Protein AF-A0A1Q3MJM0-F1 (afdb_monomer_lite)

Foldseek 3Di:
DDPPDCDLFNLLVQLADPPHPVVVSLVVLLVVLVVLQCVVVVLVVPPPVLSVVLSVVLSVVCVVCSNVDHDPDVLSSVLSSVLSSVVSVVVVVVVVVVVPDDDDDDDDDVVVVVLVSVCVSCVPVLLVLLLCPQLVDDPPCRVVLLVLCCVCLVVVDDLVVSLVVCVVVPDPPRDPDSVVNVVSNLDLSSLLVNLLVLLDDALQRLLCQLQVHPDRDPVVLVVLLVCLLPDQLQDADGPRHGSVLNNLSCVCRVSVDDLVRSCVVCVVSDHSVRSVVSVVSSLVRQCNLVSLVSSLVSCPPNPCQLVSQQDCSSLLSQLCCCCPPVVHDQVVSCSSRVSSNVSSVHHDDDCCVVPPPVNSVVVSSVVVVVVVVVD

Structure (mmCIF, N/CA/C/O backbone):
data_AF-A0A1Q3MJM0-F1
#
_entry.id   AF-A0A1Q3MJM0-F1
#
loop_
_atom_site.group_PDB
_atom_site.id
_atom_site.type_symbol
_atom_site.label_atom_id
_atom_site.label_alt_id
_atom_site.label_comp_id
_atom_site.label_asym_id
_atom_site.label_entity_id
_atom_site.label_seq_id
_atom_site.pdbx_PDB_ins_code
_atom_site.Cartn_x
_atom_site.Cartn_y
_atom_site.Cartn_z
_atom_site.occupancy
_atom_site.B_iso_or_equiv
_atom_site.auth_seq_id
_atom_site.auth_comp_id
_atom_site.auth_asym_id
_atom_site.auth_atom_id
_atom_site.pdbx_PDB_model_num
ATOM 1 N N . MET A 1 1 ? -6.584 -50.186 13.997 1.00 32.22 1 MET A N 1
ATOM 2 C CA . MET A 1 1 ? -7.409 -48.987 13.743 1.00 32.22 1 MET A CA 1
ATOM 3 C C . MET A 1 1 ? -6.519 -47.781 13.952 1.00 32.22 1 MET A C 1
ATOM 5 O O . MET A 1 1 ? -6.358 -47.338 15.079 1.00 32.22 1 MET A O 1
ATOM 9 N N . GLU A 1 2 ? -5.865 -47.321 12.894 1.00 29.53 2 GLU A N 1
ATOM 10 C CA . GLU A 1 2 ? -5.096 -46.079 12.941 1.00 29.53 2 GLU A CA 1
ATOM 11 C C . GLU A 1 2 ? -6.044 -44.935 12.587 1.00 29.53 2 GLU A C 1
ATOM 13 O O . GLU A 1 2 ? -6.621 -44.909 11.498 1.00 29.53 2 GLU A O 1
ATOM 18 N N . ALA A 1 3 ? -6.251 -44.018 13.532 1.00 37.88 3 ALA A N 1
ATOM 19 C CA . ALA A 1 3 ? -6.969 -42.771 13.312 1.00 37.88 3 ALA A CA 1
ATOM 20 C C . ALA A 1 3 ? -6.101 -41.855 12.434 1.00 37.88 3 ALA A C 1
ATOM 22 O O . ALA A 1 3 ? -5.420 -40.957 12.920 1.00 37.88 3 ALA A O 1
ATOM 23 N N . GLY A 1 4 ? -6.068 -42.145 11.133 1.00 40.69 4 GLY A N 1
ATOM 24 C CA . GLY A 1 4 ? -5.401 -41.308 10.146 1.00 40.69 4 GLY A CA 1
ATOM 25 C C . GLY A 1 4 ? -6.103 -39.958 10.066 1.00 40.69 4 GLY A C 1
ATOM 26 O O . GLY A 1 4 ? -7.302 -39.895 9.795 1.00 40.69 4 GLY A O 1
ATOM 27 N N . THR A 1 5 ? -5.356 -38.887 10.312 1.00 44.34 5 THR A N 1
ATOM 28 C CA . THR A 1 5 ? -5.791 -37.494 10.210 1.00 44.34 5 THR A CA 1
ATOM 29 C C . THR A 1 5 ? -6.548 -37.283 8.897 1.00 44.34 5 THR A C 1
ATOM 31 O O . THR A 1 5 ? -5.997 -37.454 7.809 1.00 44.34 5 THR A O 1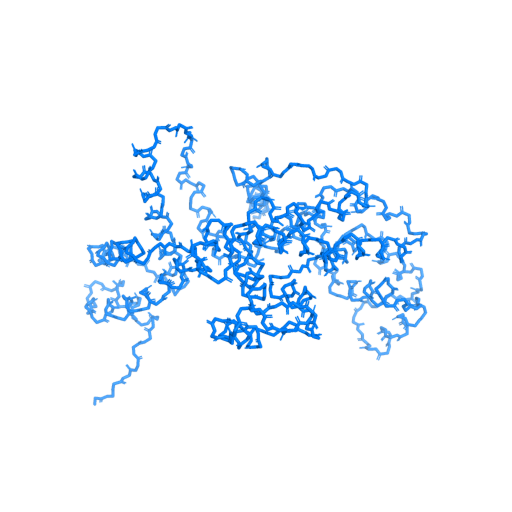
ATOM 34 N N . PHE A 1 6 ? -7.838 -36.965 8.986 1.00 54.00 6 PHE A N 1
ATOM 35 C CA . PHE A 1 6 ? -8.685 -36.751 7.817 1.00 54.00 6 PHE A CA 1
ATOM 36 C C . PHE A 1 6 ? -8.316 -35.395 7.192 1.00 54.00 6 PHE A C 1
ATOM 38 O O . PHE A 1 6 ? -8.627 -34.342 7.743 1.00 54.00 6 PHE A O 1
ATOM 45 N N . THR A 1 7 ? -7.574 -35.406 6.083 1.00 76.19 7 THR A N 1
ATOM 46 C CA . THR A 1 7 ? -7.153 -34.186 5.377 1.00 76.19 7 THR A CA 1
ATOM 47 C C . THR A 1 7 ? -8.294 -33.616 4.527 1.00 76.19 7 THR A C 1
ATOM 49 O O . THR A 1 7 ? -9.164 -34.361 4.071 1.00 76.19 7 THR A O 1
ATOM 52 N N . ILE A 1 8 ? -8.283 -32.300 4.271 1.00 79.06 8 ILE A N 1
ATOM 53 C CA . ILE A 1 8 ? -9.288 -31.612 3.430 1.00 79.06 8 ILE A CA 1
ATOM 54 C C . ILE A 1 8 ? -9.422 -32.302 2.065 1.00 79.06 8 ILE A C 1
ATOM 56 O O . ILE A 1 8 ? -10.524 -32.602 1.628 1.00 79.06 8 ILE A O 1
ATOM 60 N N . GLU A 1 9 ? -8.309 -32.662 1.429 1.00 80.69 9 GLU A N 1
ATOM 61 C CA . GLU A 1 9 ? -8.290 -33.347 0.127 1.00 80.69 9 GLU A CA 1
ATOM 62 C C . GLU A 1 9 ? -8.963 -34.726 0.143 1.00 80.69 9 GLU A C 1
ATOM 64 O O . GLU A 1 9 ? -9.496 -35.182 -0.871 1.00 80.69 9 GLU A O 1
ATOM 69 N N . ARG A 1 10 ? -8.924 -35.426 1.281 1.00 81.31 10 ARG A N 1
ATOM 70 C CA . ARG A 1 10 ? -9.622 -36.702 1.458 1.00 81.31 10 ARG A CA 1
ATOM 71 C C . ARG A 1 10 ? -11.114 -36.475 1.687 1.00 81.31 10 ARG A C 1
ATOM 73 O O . ARG A 1 10 ? -11.925 -37.228 1.150 1.00 81.31 10 ARG A O 1
ATOM 80 N N . ALA A 1 11 ? -11.475 -35.431 2.431 1.00 84.56 11 ALA A N 1
ATOM 81 C CA . ALA A 1 11 ? -12.865 -35.043 2.641 1.00 84.56 11 ALA A CA 1
ATOM 82 C C . ALA A 1 11 ? -13.541 -34.602 1.329 1.00 84.56 11 ALA A C 1
ATOM 84 O O . ALA A 1 11 ? -14.625 -35.087 1.022 1.00 84.56 11 ALA A O 1
ATOM 85 N N . LEU A 1 12 ? -12.873 -33.795 0.497 1.00 84.19 12 LEU A N 1
ATOM 86 C CA . LEU A 1 12 ? -13.392 -33.367 -0.812 1.00 84.19 12 LEU A CA 1
ATOM 87 C C . LEU A 1 12 ? -13.608 -34.544 -1.770 1.00 84.19 12 LEU A C 1
ATOM 89 O O . LEU A 1 12 ? -14.667 -34.653 -2.383 1.00 84.19 12 LEU A O 1
ATOM 93 N N . ARG A 1 13 ? -12.649 -35.480 -1.834 1.00 82.50 13 ARG A N 1
ATOM 94 C CA . ARG A 1 13 ? -12.798 -36.717 -2.622 1.00 82.50 13 ARG A CA 1
ATOM 95 C C . ARG A 1 13 ? -13.959 -37.587 -2.144 1.00 82.50 13 ARG A C 1
ATOM 97 O O . ARG A 1 13 ? -14.635 -38.192 -2.964 1.00 82.50 13 ARG A O 1
ATOM 104 N N . THR A 1 14 ? -14.193 -37.636 -0.834 1.00 84.00 14 THR A N 1
ATOM 105 C CA . THR A 1 14 ? -15.289 -38.416 -0.236 1.00 84.00 14 THR A CA 1
ATOM 106 C C . THR A 1 14 ? -16.652 -37.758 -0.472 1.00 84.00 14 THR A C 1
ATOM 108 O O . THR A 1 14 ? -17.640 -38.467 -0.626 1.00 84.00 14 THR A O 1
ATOM 111 N N . LEU A 1 15 ? -16.713 -36.422 -0.529 1.00 81.44 15 LEU A N 1
ATOM 112 C CA . LEU A 1 15 ? -17.932 -35.675 -0.859 1.00 81.44 15 LEU A CA 1
ATOM 113 C C . LEU A 1 15 ? -18.367 -35.916 -2.316 1.00 81.44 15 LEU A C 1
ATOM 115 O O . LEU A 1 15 ? -19.551 -36.070 -2.583 1.00 81.44 15 LEU A O 1
ATOM 119 N N . GLY A 1 16 ? -17.401 -36.012 -3.238 1.00 72.88 16 GLY A N 1
ATOM 120 C CA . GLY A 1 16 ? -17.653 -36.290 -4.656 1.00 72.88 16 GLY A CA 1
ATOM 121 C C . GLY A 1 16 ? -17.897 -37.765 -5.007 1.00 72.88 16 GLY A C 1
ATOM 122 O O . GLY A 1 16 ? -18.172 -38.064 -6.167 1.00 72.88 16 GLY A O 1
ATOM 123 N N . ASP A 1 17 ? -17.786 -38.689 -4.045 1.00 80.19 17 ASP A N 1
ATOM 124 C CA . ASP A 1 17 ? -18.074 -40.113 -4.246 1.00 80.19 17 ASP A CA 1
ATOM 125 C C . ASP A 1 17 ? -19.534 -40.417 -3.855 1.00 80.19 17 ASP A C 1
ATOM 127 O O . ASP A 1 17 ? -19.883 -40.286 -2.679 1.00 80.19 17 ASP A O 1
ATOM 131 N N . PRO A 1 18 ? -20.395 -40.891 -4.779 1.00 71.62 18 PRO A N 1
ATOM 132 C CA . PRO A 1 18 ? -21.780 -41.267 -4.479 1.00 71.62 18 PRO A CA 1
ATOM 133 C C . PRO A 1 18 ? -21.930 -42.354 -3.403 1.00 71.62 18 PRO A C 1
ATOM 135 O O . PRO A 1 18 ? -23.018 -42.546 -2.868 1.00 71.62 18 PRO A O 1
ATOM 138 N N . ARG A 1 19 ? -20.860 -43.104 -3.111 1.00 74.44 19 ARG A N 1
ATOM 139 C CA . ARG A 1 19 ? -20.817 -44.167 -2.093 1.00 74.44 19 ARG A CA 1
ATOM 140 C C . ARG A 1 19 ? -20.007 -43.770 -0.854 1.00 74.44 19 ARG A C 1
ATOM 142 O O . ARG A 1 19 ? -19.843 -44.591 0.050 1.00 74.44 19 ARG A O 1
ATOM 149 N N . GLY A 1 20 ? -19.481 -42.547 -0.818 1.00 73.38 20 GLY A N 1
ATOM 150 C CA . GLY A 1 20 ? -18.669 -42.032 0.277 1.00 73.38 20 GLY A CA 1
ATOM 151 C C . GLY A 1 20 ? -19.484 -41.760 1.543 1.00 73.38 20 GLY A C 1
ATOM 152 O O . GLY A 1 20 ? -20.675 -41.463 1.491 1.00 73.38 20 GLY A O 1
ATOM 153 N N . ASN A 1 21 ? -18.837 -41.819 2.713 1.00 80.31 21 ASN A N 1
ATOM 154 C CA . ASN A 1 21 ? -19.462 -41.364 3.956 1.00 80.31 21 ASN A CA 1
ATOM 155 C C . ASN A 1 21 ? -19.484 -39.826 3.992 1.00 80.31 21 ASN A C 1
ATOM 157 O O . ASN A 1 21 ? -18.571 -39.187 4.522 1.00 80.31 21 ASN A O 1
ATOM 161 N N . HIS A 1 22 ? -20.525 -39.228 3.407 1.00 81.62 22 HIS A N 1
ATOM 162 C CA . HIS A 1 22 ? -20.663 -37.770 3.285 1.00 81.62 22 HIS A CA 1
ATOM 163 C C . HIS A 1 22 ? -20.708 -37.053 4.633 1.00 81.62 22 HIS A C 1
ATOM 165 O O . HIS A 1 22 ? -20.355 -35.881 4.701 1.00 81.62 22 HIS A O 1
ATOM 171 N N . ARG A 1 23 ? -21.095 -37.745 5.709 1.00 83.31 23 ARG A N 1
ATOM 172 C CA . ARG A 1 23 ? -21.168 -37.162 7.051 1.00 83.31 23 ARG A CA 1
ATOM 173 C C . ARG A 1 23 ? -19.783 -36.850 7.615 1.00 83.31 23 ARG A C 1
ATOM 175 O O . ARG A 1 23 ? -19.533 -35.716 8.005 1.00 83.31 23 ARG A O 1
ATOM 182 N N . ASP A 1 24 ? -18.866 -37.813 7.567 1.00 82.81 24 ASP A N 1
ATOM 183 C CA . ASP A 1 24 ? -17.492 -37.619 8.053 1.00 82.81 24 ASP A CA 1
ATOM 184 C C . ASP A 1 24 ? -16.742 -36.584 7.199 1.00 82.81 24 ASP A C 1
ATOM 186 O O . ASP A 1 24 ? -15.982 -35.762 7.711 1.00 82.81 24 ASP A O 1
ATOM 190 N N . ALA A 1 25 ? -16.986 -36.594 5.883 1.00 84.56 25 ALA A N 1
ATOM 191 C CA . ALA A 1 25 ? -16.443 -35.598 4.966 1.00 84.56 25 ALA A CA 1
ATOM 192 C C . ALA A 1 25 ? -16.961 -34.189 5.290 1.00 84.56 25 ALA A C 1
ATOM 194 O O . ALA A 1 25 ? -16.182 -33.238 5.374 1.00 84.56 25 ALA A O 1
ATOM 195 N N . PHE A 1 26 ? -18.267 -34.058 5.521 1.00 87.19 26 PHE A N 1
ATOM 196 C CA . PHE A 1 26 ? -18.892 -32.791 5.867 1.00 87.19 26 PHE A CA 1
ATOM 197 C C . PHE A 1 26 ? -18.415 -32.244 7.214 1.00 87.19 26 PHE A C 1
ATOM 199 O O . PHE A 1 26 ? -18.181 -31.045 7.323 1.00 87.19 26 PHE A O 1
ATOM 206 N N . ASP A 1 27 ? -18.201 -33.081 8.229 1.00 86.94 27 ASP A N 1
ATOM 207 C CA . ASP A 1 27 ? -17.698 -32.629 9.534 1.00 86.94 27 ASP A CA 1
ATOM 208 C C . ASP A 1 27 ? -16.304 -31.986 9.429 1.00 86.94 27 ASP A C 1
ATOM 210 O O . ASP A 1 27 ? -15.993 -31.013 10.120 1.00 86.94 27 ASP A O 1
ATOM 214 N N . VAL A 1 28 ? -15.458 -32.499 8.535 1.00 86.94 28 VAL A N 1
ATOM 215 C CA . VAL A 1 28 ? -14.127 -31.933 8.272 1.00 86.94 28 VAL A CA 1
ATOM 216 C C . VAL A 1 28 ? -14.241 -30.628 7.485 1.00 86.94 28 VAL A C 1
ATOM 218 O O . VAL A 1 28 ? -13.619 -29.628 7.852 1.00 86.94 28 VAL A O 1
ATOM 221 N N . LEU A 1 29 ? -15.055 -30.622 6.428 1.00 85.94 29 LEU A N 1
ATOM 222 C CA . LEU A 1 29 ? -15.234 -29.460 5.559 1.00 85.94 29 LEU A CA 1
ATOM 223 C C . LEU A 1 29 ? -15.946 -28.308 6.272 1.00 85.94 29 LEU A C 1
ATOM 225 O O . LEU A 1 29 ? -15.518 -27.167 6.155 1.00 85.94 29 LEU A O 1
ATOM 229 N N . SER A 1 30 ? -16.973 -28.581 7.073 1.00 87.88 30 SER A N 1
ATOM 230 C CA . SER A 1 30 ? -17.686 -27.565 7.853 1.00 87.88 30 SER A CA 1
ATOM 231 C C . SER A 1 30 ? -16.771 -26.881 8.868 1.00 87.88 30 SER A C 1
ATOM 233 O O . SER A 1 30 ? -16.782 -25.657 8.950 1.00 87.88 30 SER A O 1
ATOM 235 N N . ARG A 1 31 ? -15.902 -27.622 9.573 1.00 86.62 31 ARG A N 1
ATOM 236 C CA . ARG A 1 31 ? -14.910 -27.028 10.490 1.00 86.62 31 ARG A CA 1
ATOM 237 C C . ARG A 1 31 ? -13.920 -26.121 9.764 1.00 86.62 31 ARG A C 1
ATOM 239 O O . ARG A 1 31 ? -13.652 -25.015 10.237 1.00 86.62 31 ARG A O 1
ATOM 246 N N . ASP A 1 32 ? -13.389 -26.566 8.625 1.00 84.19 32 ASP A N 1
ATOM 247 C CA . ASP A 1 32 ? -12.492 -25.748 7.800 1.00 84.19 32 ASP A CA 1
ATOM 248 C C . ASP A 1 32 ? -13.206 -24.491 7.270 1.00 84.19 32 ASP A C 1
ATOM 250 O O . ASP A 1 32 ? -12.694 -23.375 7.422 1.00 84.19 32 ASP A O 1
ATOM 254 N N . ALA A 1 33 ? -14.428 -24.653 6.749 1.00 81.69 33 ALA A N 1
ATOM 255 C CA . ALA A 1 33 ? -15.279 -23.555 6.311 1.00 81.69 33 ALA A CA 1
ATOM 256 C C . ALA A 1 33 ? -15.507 -22.549 7.434 1.00 81.69 33 ALA A C 1
ATOM 258 O O . ALA A 1 33 ? -15.287 -21.358 7.228 1.00 81.69 33 ALA A O 1
ATOM 259 N N . SER A 1 34 ? -15.880 -23.003 8.634 1.00 83.75 34 SER A N 1
ATOM 260 C CA . SER A 1 34 ? -16.170 -22.114 9.755 1.00 83.75 34 SER A CA 1
ATOM 261 C C . SER A 1 34 ? -14.973 -21.239 10.121 1.00 83.75 34 SER A C 1
ATOM 263 O O . SER A 1 34 ? -15.113 -20.026 10.271 1.00 83.75 34 SER A O 1
ATOM 265 N N . VAL A 1 35 ? -13.775 -21.823 10.226 1.00 78.12 35 VAL A N 1
ATOM 266 C CA . VAL A 1 35 ? -12.554 -21.077 10.571 1.00 78.12 35 VAL A CA 1
ATOM 267 C C . VAL A 1 35 ? -12.223 -20.038 9.497 1.00 78.12 35 VAL A C 1
ATOM 269 O O . VAL A 1 35 ? -11.910 -18.884 9.813 1.00 78.12 35 VAL A O 1
ATOM 272 N N . ARG A 1 36 ? -12.301 -20.423 8.220 1.00 77.62 36 ARG A N 1
ATOM 273 C CA . ARG A 1 36 ? -11.952 -19.548 7.092 1.00 77.62 36 ARG A CA 1
ATOM 274 C C . ARG A 1 36 ? -12.968 -18.441 6.884 1.00 77.62 36 ARG A C 1
ATOM 276 O O . ARG A 1 36 ? -12.572 -17.287 6.733 1.00 77.62 36 ARG A O 1
ATOM 283 N N . LEU A 1 37 ? -14.252 -18.776 6.918 1.00 79.12 37 LEU A N 1
ATOM 284 C CA . LEU A 1 37 ? -15.347 -17.829 6.755 1.00 79.12 37 LEU A CA 1
ATOM 285 C C . LEU A 1 37 ? -15.386 -16.829 7.906 1.00 79.12 37 LEU A C 1
ATOM 287 O O . LEU A 1 37 ? -15.443 -15.633 7.639 1.00 79.12 37 LEU A O 1
ATOM 291 N N . ARG A 1 38 ? -15.224 -17.265 9.165 1.00 79.44 38 ARG A N 1
ATOM 292 C CA . ARG A 1 38 ? -15.107 -16.330 10.299 1.00 79.44 38 ARG A CA 1
ATOM 293 C C . ARG A 1 38 ? -13.942 -15.374 10.112 1.00 79.44 38 ARG A C 1
ATOM 295 O O . ARG A 1 38 ? -14.119 -14.171 10.250 1.00 79.44 38 ARG A O 1
ATOM 302 N N . ARG A 1 39 ? -12.763 -15.869 9.721 1.00 65.06 39 ARG A N 1
ATOM 303 C CA . ARG A 1 39 ? -11.606 -15.005 9.434 1.00 65.06 39 ARG A CA 1
ATOM 304 C C . ARG A 1 39 ? -11.888 -14.038 8.278 1.00 65.06 39 ARG A C 1
ATOM 306 O O . ARG A 1 39 ? -11.499 -12.875 8.348 1.00 65.06 39 ARG A O 1
ATOM 313 N N . TYR A 1 40 ? -12.552 -14.502 7.224 1.00 67.00 40 TYR A N 1
ATOM 314 C CA . TYR A 1 40 ? -12.893 -13.718 6.036 1.00 67.00 40 TYR A CA 1
ATOM 315 C C . TYR A 1 40 ? -13.923 -12.614 6.316 1.00 67.00 40 TYR A C 1
ATOM 317 O O . TYR A 1 40 ? -13.750 -11.493 5.829 1.00 67.00 40 TYR A O 1
ATOM 325 N N . LEU A 1 41 ? -14.959 -12.921 7.100 1.00 72.50 41 LEU A N 1
ATOM 326 C CA . LEU A 1 41 ? -16.028 -12.004 7.503 1.00 72.50 41 LEU A CA 1
ATOM 327 C C . LEU A 1 41 ? -15.542 -11.033 8.587 1.00 72.50 41 LEU A C 1
ATOM 329 O O . LEU A 1 41 ? -15.787 -9.836 8.480 1.00 72.50 41 LEU A O 1
ATOM 333 N N . HIS A 1 42 ? -14.739 -11.504 9.546 1.00 67.75 42 HIS A N 1
ATOM 334 C CA . HIS A 1 42 ? -14.093 -10.655 10.551 1.00 67.75 42 HIS A CA 1
ATOM 335 C C . HIS A 1 42 ? -13.156 -9.625 9.910 1.00 67.75 42 HIS A C 1
ATOM 337 O O . HIS A 1 42 ? -13.194 -8.449 10.258 1.00 67.75 42 HIS A O 1
ATOM 343 N N . ARG A 1 43 ? -12.342 -10.027 8.921 1.00 50.62 43 ARG A N 1
ATOM 344 C CA . ARG A 1 43 ? -11.504 -9.085 8.149 1.00 50.62 43 ARG A CA 1
ATOM 345 C C . ARG A 1 43 ? -12.324 -8.037 7.389 1.00 50.62 43 ARG A C 1
ATOM 347 O O . ARG A 1 43 ? -11.809 -6.964 7.112 1.00 50.62 43 ARG A O 1
ATOM 354 N N . ARG A 1 44 ? -13.581 -8.346 7.059 1.00 54.53 44 ARG A N 1
ATOM 355 C CA . ARG A 1 44 ? -14.554 -7.427 6.440 1.00 54.53 44 ARG A CA 1
ATOM 356 C C . ARG A 1 44 ? -15.443 -6.719 7.457 1.00 54.53 44 ARG A C 1
ATOM 358 O O . ARG A 1 44 ? -16.358 -6.009 7.062 1.00 54.53 44 ARG A O 1
ATOM 365 N N . GLN A 1 45 ? -15.150 -6.902 8.744 1.00 50.00 45 GLN A N 1
ATOM 366 C CA . GLN A 1 45 ? -15.777 -6.203 9.861 1.00 50.00 45 GLN A CA 1
ATOM 367 C C . GLN A 1 45 ? -17.304 -6.362 9.894 1.00 50.00 45 GLN A C 1
ATOM 369 O O . GLN A 1 45 ? -18.034 -5.467 10.313 1.00 50.00 45 GLN A O 1
ATOM 374 N N . VAL A 1 46 ? -17.774 -7.524 9.444 1.00 57.66 46 VAL A N 1
ATOM 375 C CA . VAL A 1 46 ? -19.167 -7.959 9.562 1.00 57.66 46 VAL A CA 1
ATOM 376 C C . VAL A 1 46 ? -19.473 -8.149 11.049 1.00 57.66 46 VAL A C 1
ATOM 378 O O . VAL A 1 46 ? -18.624 -8.679 11.773 1.00 57.66 46 VAL A O 1
ATOM 381 N N . LEU A 1 47 ? -20.643 -7.699 11.520 1.00 70.62 47 LEU A N 1
ATOM 382 C CA . LEU A 1 47 ? -21.025 -7.886 12.924 1.00 70.62 47 LEU A CA 1
ATOM 383 C C . LEU A 1 47 ? -21.080 -9.381 13.243 1.00 70.62 47 LEU A C 1
ATOM 385 O O . LEU A 1 47 ? -21.383 -10.187 12.369 1.00 70.62 47 LEU A O 1
ATOM 389 N N . ALA A 1 48 ? -20.771 -9.746 14.488 1.00 72.75 48 ALA A N 1
ATOM 390 C CA . ALA A 1 48 ? -20.654 -11.147 14.887 1.00 72.75 48 ALA A CA 1
ATOM 391 C C . ALA A 1 48 ? -21.931 -11.951 14.584 1.00 72.75 48 ALA A C 1
ATOM 393 O O . ALA A 1 48 ? -21.827 -13.053 14.051 1.00 72.75 48 ALA A O 1
ATOM 394 N N . ASP A 1 49 ? -23.100 -11.360 14.836 1.00 73.19 49 ASP A N 1
ATOM 395 C CA . ASP A 1 49 ? -24.396 -12.001 14.600 1.00 73.19 49 ASP A CA 1
ATOM 396 C C . ASP A 1 49 ? -24.660 -12.197 13.099 1.00 73.19 49 ASP A C 1
ATOM 398 O O . ASP A 1 49 ? -24.911 -13.316 12.660 1.00 73.19 49 ASP A O 1
ATOM 402 N N . ASP A 1 50 ? -24.468 -11.156 12.275 1.00 75.12 50 ASP A N 1
ATOM 403 C CA . ASP A 1 50 ? -24.618 -11.279 10.815 1.00 75.12 50 ASP A CA 1
ATOM 404 C C . ASP A 1 50 ? -23.607 -12.270 10.217 1.00 75.12 50 ASP A C 1
ATOM 406 O O . ASP A 1 50 ? -23.881 -12.963 9.236 1.00 75.12 50 ASP A O 1
ATOM 410 N N . ALA A 1 51 ? -22.390 -12.296 10.766 1.00 73.94 51 ALA A N 1
ATOM 411 C CA . ALA A 1 51 ? -21.341 -13.186 10.309 1.00 73.94 51 ALA A CA 1
ATOM 412 C C . ALA A 1 51 ? -21.702 -14.642 10.608 1.00 73.94 51 ALA A C 1
ATOM 414 O O . ALA A 1 51 ? -21.453 -15.503 9.766 1.00 73.94 51 ALA A O 1
ATOM 415 N N . GLU A 1 52 ? -22.288 -14.911 11.775 1.00 83.56 52 GLU A N 1
ATOM 416 C CA . GLU A 1 52 ? -22.760 -16.240 12.149 1.00 83.56 52 GLU A CA 1
ATOM 417 C C . GLU A 1 52 ? -23.986 -16.652 11.318 1.00 83.56 52 GLU A C 1
ATOM 419 O O . GLU A 1 52 ? -24.022 -17.786 10.846 1.00 83.56 52 GLU A O 1
ATOM 424 N N . ASP A 1 53 ? -24.909 -15.736 11.015 1.00 83.19 53 ASP A N 1
ATOM 425 C CA . ASP A 1 53 ? -26.050 -15.998 10.124 1.00 83.19 53 ASP A CA 1
ATOM 426 C C . ASP A 1 53 ? -25.599 -16.383 8.708 1.00 83.19 53 ASP A C 1
ATOM 428 O O . ASP A 1 53 ? -26.039 -17.389 8.141 1.00 83.19 53 ASP A O 1
ATOM 432 N N . ILE A 1 54 ? -24.668 -15.611 8.133 1.00 81.19 54 ILE A N 1
ATOM 433 C CA . ILE A 1 54 ? -24.076 -15.909 6.821 1.00 81.19 54 ILE A CA 1
ATOM 434 C C . ILE A 1 54 ? -23.374 -17.271 6.862 1.00 81.19 54 ILE A C 1
ATOM 436 O O . ILE A 1 54 ? -23.526 -18.084 5.950 1.00 81.19 54 ILE A O 1
ATOM 440 N N . LEU A 1 55 ? -22.616 -17.542 7.922 1.00 88.75 55 LEU A N 1
ATOM 441 C CA . LEU A 1 55 ? -21.884 -18.792 8.099 1.00 88.75 55 LEU A CA 1
ATOM 442 C C . LEU A 1 55 ? -22.817 -20.002 8.188 1.00 88.75 55 LEU A C 1
ATOM 444 O O . LEU A 1 55 ? -22.594 -20.992 7.489 1.00 88.75 55 LEU A O 1
ATOM 448 N N . GLN A 1 56 ? -23.874 -19.915 8.996 1.00 86.50 56 GLN A N 1
ATOM 449 C CA . GLN A 1 56 ? -24.878 -20.967 9.137 1.00 86.50 56 GLN A CA 1
ATOM 450 C C . GLN A 1 56 ? -25.607 -21.222 7.822 1.00 86.50 56 GLN A C 1
ATOM 452 O O . GLN A 1 56 ? -25.774 -22.379 7.437 1.00 86.50 56 GLN A O 1
ATOM 457 N N . HIS A 1 57 ? -25.970 -20.167 7.089 1.00 85.94 57 HIS A N 1
ATOM 458 C CA . HIS A 1 57 ? -26.625 -20.303 5.792 1.00 85.94 57 HIS A CA 1
ATOM 459 C C . HIS A 1 57 ? -25.747 -21.048 4.774 1.00 85.94 57 HIS A C 1
ATOM 461 O O . HIS A 1 57 ? -26.217 -21.944 4.072 1.00 85.94 57 HIS A O 1
ATOM 467 N N . ILE A 1 58 ? -24.450 -20.730 4.729 1.00 85.44 58 ILE A N 1
ATOM 468 C CA . ILE A 1 58 ? -23.495 -21.386 3.825 1.00 85.44 58 ILE A CA 1
ATOM 469 C C . ILE A 1 58 ? -23.293 -22.853 4.213 1.00 85.44 58 ILE A C 1
ATOM 471 O O . ILE A 1 58 ? -23.295 -23.720 3.340 1.00 85.44 58 ILE A O 1
ATOM 475 N N . ILE A 1 59 ? -23.137 -23.145 5.507 1.00 88.38 59 ILE A N 1
ATOM 476 C CA . ILE A 1 59 ? -22.934 -24.512 6.010 1.00 88.38 59 ILE A CA 1
ATOM 477 C C . ILE A 1 59 ? -24.184 -25.377 5.794 1.00 88.38 59 ILE A C 1
ATOM 479 O O . ILE A 1 59 ? -24.059 -26.529 5.381 1.00 88.38 59 ILE A O 1
ATOM 483 N N . ALA A 1 60 ? -25.382 -24.830 6.002 1.00 85.88 60 ALA A N 1
ATOM 484 C CA . ALA A 1 60 ? -26.632 -25.529 5.711 1.00 85.88 60 ALA A CA 1
ATOM 485 C C . ALA A 1 60 ? -26.770 -25.825 4.209 1.00 85.88 60 ALA A C 1
ATOM 487 O O . ALA A 1 60 ? -26.994 -26.969 3.819 1.00 85.88 60 ALA A O 1
ATOM 488 N N . GLY A 1 61 ? -26.515 -24.829 3.352 1.00 82.44 61 GLY A N 1
ATOM 489 C CA . GLY A 1 61 ? -26.558 -25.013 1.900 1.00 82.44 61 GLY A CA 1
ATOM 490 C C . GLY A 1 61 ? -25.535 -26.031 1.383 1.00 82.44 61 GLY A C 1
ATOM 491 O O . GLY A 1 61 ? -25.819 -26.766 0.436 1.00 82.44 61 GLY A O 1
ATOM 492 N N . LEU A 1 62 ? -24.363 -26.111 2.020 1.00 83.56 62 LEU A N 1
ATOM 493 C CA . LEU A 1 62 ? -23.362 -27.146 1.754 1.00 83.56 62 LEU A CA 1
ATOM 494 C C . LEU A 1 62 ? -23.891 -28.549 2.056 1.00 83.56 62 LEU A C 1
ATOM 496 O O . LEU A 1 62 ? -23.662 -29.461 1.265 1.00 83.56 62 LEU A O 1
ATOM 500 N N . TRP A 1 63 ? -24.590 -28.727 3.179 1.00 85.38 63 TRP A N 1
ATOM 501 C CA . TRP A 1 63 ? -25.175 -30.016 3.541 1.00 85.38 63 TRP A CA 1
ATOM 502 C C . TRP A 1 63 ? -26.290 -30.417 2.579 1.00 85.38 63 TRP A C 1
ATOM 504 O O . TRP A 1 63 ? -26.321 -31.555 2.110 1.00 85.38 63 TRP A O 1
ATOM 514 N N . ASP A 1 64 ? -27.179 -29.484 2.248 1.00 82.19 64 ASP A N 1
ATOM 515 C CA . ASP A 1 64 ? -28.341 -29.752 1.399 1.00 82.19 64 ASP A CA 1
ATOM 516 C C . ASP A 1 64 ? -27.936 -30.124 -0.029 1.00 82.19 64 ASP A C 1
ATOM 518 O O . ASP A 1 64 ? -28.536 -31.004 -0.644 1.00 82.19 64 ASP A O 1
ATOM 522 N N . LYS A 1 65 ? -26.875 -29.495 -0.545 1.00 81.06 65 LYS A N 1
ATOM 523 C CA . LYS A 1 65 ? -26.360 -29.732 -1.900 1.00 81.06 65 LYS A CA 1
ATOM 524 C C . LYS A 1 65 ? -25.192 -30.715 -1.945 1.00 81.06 65 LYS A C 1
ATOM 526 O O . LYS A 1 65 ? -24.610 -30.890 -3.010 1.00 81.06 65 LYS A O 1
ATOM 531 N N . ARG A 1 66 ? -24.842 -31.368 -0.831 1.00 80.88 66 ARG A N 1
ATOM 532 C CA . ARG A 1 66 ? -23.617 -32.185 -0.697 1.00 80.88 66 ARG A CA 1
ATOM 533 C C . ARG A 1 66 ? -23.432 -33.229 -1.805 1.00 80.88 66 ARG A C 1
ATOM 535 O O . ARG A 1 66 ? -22.319 -33.425 -2.260 1.00 80.88 66 ARG A O 1
ATOM 542 N N . GLU A 1 67 ? -24.519 -33.839 -2.275 1.00 77.81 67 GLU A N 1
ATOM 543 C CA . GLU A 1 67 ? -24.502 -34.884 -3.315 1.00 77.81 67 GLU A CA 1
ATOM 544 C C . GLU A 1 67 ? -24.270 -34.324 -4.730 1.00 77.81 67 GLU A C 1
ATOM 546 O O . GLU A 1 67 ? -23.942 -35.066 -5.650 1.00 77.81 67 GLU A O 1
ATOM 551 N N . GLN A 1 68 ? -24.448 -33.013 -4.910 1.00 78.06 68 GLN A N 1
ATOM 552 C CA . GLN A 1 68 ? -24.296 -32.297 -6.180 1.00 78.06 68 GLN A CA 1
ATOM 553 C C . GLN A 1 68 ? -22.982 -31.505 -6.247 1.00 78.06 68 GLN A C 1
ATOM 555 O O . GLN A 1 68 ? -22.630 -30.978 -7.301 1.00 78.06 68 GLN A O 1
ATOM 560 N N . LEU A 1 69 ? -22.276 -31.373 -5.123 1.00 76.44 69 LEU A N 1
ATOM 561 C CA . LEU A 1 69 ? -21.066 -30.571 -5.013 1.00 76.44 69 LEU A CA 1
ATOM 562 C C . LEU A 1 69 ? -19.828 -31.436 -5.237 1.00 76.44 69 LEU A C 1
ATOM 564 O O . LEU A 1 69 ? -19.498 -32.307 -4.436 1.00 76.44 69 LEU A O 1
ATOM 568 N N . THR A 1 70 ? -19.091 -31.133 -6.300 1.00 76.19 70 THR A N 1
ATOM 569 C CA . THR A 1 70 ? -17.798 -31.755 -6.594 1.00 76.19 70 THR A CA 1
ATOM 570 C C . THR A 1 70 ? -16.715 -30.693 -6.660 1.00 76.19 70 THR A C 1
ATOM 572 O O . THR A 1 70 ? -16.807 -29.760 -7.457 1.00 76.19 70 THR A O 1
ATOM 575 N N . PHE A 1 71 ? -15.670 -30.860 -5.853 1.00 77.75 71 PHE A N 1
ATOM 576 C CA . PHE A 1 71 ? -14.515 -29.968 -5.832 1.00 77.75 71 PHE A CA 1
ATOM 577 C C . PHE A 1 71 ? -13.262 -30.758 -6.228 1.00 77.75 71 PHE A C 1
ATOM 579 O O . PHE A 1 71 ? -12.918 -31.713 -5.526 1.00 77.75 71 PHE A O 1
ATOM 586 N N . PRO A 1 72 ? -12.577 -30.388 -7.325 1.00 67.69 72 PRO A N 1
ATOM 587 C CA . PRO A 1 72 ? -11.352 -31.063 -7.760 1.00 67.69 72 PRO A CA 1
ATOM 588 C C . PRO A 1 72 ? -10.228 -31.016 -6.717 1.00 67.69 72 PRO A C 1
ATOM 590 O O . PRO A 1 72 ? -9.486 -31.984 -6.554 1.00 67.69 72 PRO A O 1
ATOM 593 N N . ASP A 1 73 ? -10.123 -29.904 -5.988 1.00 68.62 73 ASP A N 1
ATOM 594 C CA . ASP A 1 73 ? -9.090 -29.665 -4.984 1.00 68.62 73 ASP A CA 1
ATOM 595 C C . ASP A 1 73 ? -9.545 -28.654 -3.912 1.00 68.62 73 ASP A C 1
ATOM 597 O O . ASP A 1 73 ? -10.663 -28.125 -3.925 1.00 68.62 73 ASP A O 1
ATOM 601 N N . ALA A 1 74 ? -8.645 -28.379 -2.965 1.00 68.31 74 ALA A N 1
ATOM 602 C CA . ALA A 1 74 ? -8.881 -27.438 -1.878 1.00 68.31 74 ALA A CA 1
ATOM 603 C C . ALA A 1 74 ? -9.065 -25.982 -2.344 1.00 68.31 74 ALA A C 1
ATOM 605 O O . ALA A 1 74 ? -9.743 -25.219 -1.660 1.00 68.31 74 ALA A O 1
ATOM 606 N N . GLN A 1 75 ? -8.499 -25.577 -3.483 1.00 56.41 75 GLN A N 1
ATOM 607 C CA . GLN A 1 75 ? -8.635 -24.208 -3.987 1.00 56.41 75 GLN A CA 1
ATOM 608 C C . GLN A 1 75 ? -10.058 -23.948 -4.489 1.00 56.41 75 GLN A C 1
ATOM 610 O O . GLN A 1 75 ? -10.664 -22.944 -4.111 1.00 56.41 75 GLN A O 1
ATOM 615 N N . HIS A 1 76 ? -10.628 -24.890 -5.244 1.00 66.75 76 HIS A N 1
ATOM 616 C CA . HIS A 1 76 ? -12.018 -24.827 -5.708 1.00 66.75 76 HIS A CA 1
ATOM 617 C C . HIS A 1 76 ? -13.007 -24.802 -4.538 1.00 66.75 76 HIS A C 1
ATOM 619 O O . HIS A 1 76 ? -13.991 -24.059 -4.547 1.00 66.75 76 HIS A O 1
ATOM 625 N N . TRP A 1 77 ? -12.702 -25.565 -3.489 1.00 77.38 77 TRP A N 1
ATOM 626 C CA . TRP A 1 77 ? -13.428 -25.518 -2.227 1.00 77.38 77 TRP A CA 1
ATOM 627 C C . TRP A 1 77 ? -13.388 -24.122 -1.583 1.00 77.38 77 TRP A C 1
ATOM 629 O O . TRP A 1 77 ? -14.430 -23.566 -1.230 1.00 77.38 77 TRP A O 1
ATOM 639 N N . TYR A 1 78 ? -12.209 -23.503 -1.473 1.00 71.25 78 TYR A N 1
ATOM 640 C CA . TYR A 1 78 ? -12.093 -22.162 -0.894 1.00 71.25 78 TYR A CA 1
ATOM 641 C C . TYR A 1 78 ? -12.807 -21.094 -1.732 1.00 71.25 78 TYR A C 1
ATOM 643 O O . TYR A 1 78 ? -13.448 -20.207 -1.164 1.00 71.25 78 TYR A O 1
ATOM 651 N N . ALA A 1 79 ? -12.743 -21.179 -3.062 1.00 54.31 79 ALA A N 1
ATOM 652 C CA . ALA A 1 79 ? -13.450 -20.258 -3.950 1.00 54.31 79 ALA A CA 1
ATOM 653 C C . ALA A 1 79 ? -14.968 -20.336 -3.772 1.00 54.31 79 ALA A C 1
ATOM 655 O O . ALA A 1 79 ? -15.625 -19.298 -3.657 1.00 54.31 79 ALA A O 1
ATOM 656 N N . TYR A 1 80 ? -15.515 -21.550 -3.656 1.00 76.62 80 TYR A N 1
ATOM 657 C CA . TYR A 1 80 ? -16.926 -21.746 -3.339 1.00 76.62 80 TYR A CA 1
ATOM 658 C C . TYR A 1 80 ? -17.308 -21.060 -2.022 1.00 76.62 80 TYR A C 1
ATOM 660 O O . TYR A 1 80 ? -18.277 -20.301 -1.982 1.00 76.62 80 TYR A O 1
ATOM 668 N N . LEU A 1 81 ? -16.518 -21.256 -0.959 1.00 76.19 81 LEU A N 1
ATOM 669 C CA . LEU A 1 81 ? -16.782 -20.639 0.344 1.00 76.19 81 LEU A CA 1
ATOM 670 C C . LEU A 1 81 ? -16.786 -19.108 0.272 1.00 76.19 81 LEU A C 1
ATOM 672 O O . LEU A 1 81 ? -17.697 -18.467 0.795 1.00 76.19 81 LEU A O 1
ATOM 676 N N . TYR A 1 82 ? -15.795 -18.503 -0.386 1.00 65.38 82 TYR A N 1
ATOM 677 C CA . TYR A 1 82 ? -15.723 -17.045 -0.503 1.00 65.38 82 TYR A CA 1
ATOM 678 C C . TYR A 1 82 ? -16.819 -16.466 -1.401 1.00 65.38 82 TYR A C 1
ATOM 680 O O . TYR A 1 82 ? -17.329 -15.383 -1.103 1.00 65.38 82 TYR A O 1
ATOM 688 N N . SER A 1 83 ? -17.213 -17.186 -2.454 1.00 60.44 83 SER A N 1
ATOM 689 C CA . SER A 1 83 ? -18.359 -16.830 -3.294 1.00 60.44 83 SER A CA 1
ATOM 690 C C . SER A 1 83 ? -19.655 -16.843 -2.481 1.00 60.44 83 SER A C 1
ATOM 692 O O . SER A 1 83 ? -20.366 -15.839 -2.428 1.00 60.44 83 SER A O 1
ATOM 694 N N . ALA A 1 84 ? -19.904 -17.919 -1.731 1.00 71.06 84 ALA A N 1
ATOM 695 C CA . ALA A 1 84 ? -21.081 -18.046 -0.879 1.00 71.06 84 ALA A CA 1
ATOM 696 C C . ALA A 1 84 ? -21.121 -16.966 0.223 1.00 71.06 84 ALA A C 1
ATOM 698 O O . ALA A 1 84 ? -22.160 -16.349 0.453 1.00 71.06 84 ALA A O 1
ATOM 699 N N . ALA A 1 85 ? -19.972 -16.648 0.832 1.00 68.38 85 ALA A N 1
ATOM 700 C CA . ALA A 1 85 ? -19.830 -15.546 1.789 1.00 68.38 85 ALA A CA 1
ATOM 701 C C . ALA A 1 85 ? -20.140 -14.184 1.174 1.00 68.38 85 ALA A C 1
ATOM 703 O O . ALA A 1 85 ? -20.763 -13.335 1.806 1.00 68.38 85 ALA A O 1
ATOM 704 N N . ARG A 1 86 ? -19.705 -13.959 -0.066 1.00 58.22 86 ARG A N 1
ATOM 705 C CA . ARG A 1 86 ? -19.935 -12.705 -0.779 1.00 58.22 86 ARG A CA 1
ATOM 706 C C . ARG A 1 86 ? -21.399 -12.548 -1.187 1.00 58.22 86 ARG A C 1
ATOM 708 O O . ARG A 1 86 ? -21.922 -11.446 -1.051 1.00 58.22 86 ARG A O 1
ATOM 715 N N . SER A 1 87 ? -22.065 -13.621 -1.605 1.00 63.06 87 SER A N 1
ATOM 716 C CA . SER A 1 87 ? -23.512 -13.627 -1.851 1.00 63.06 87 SER A CA 1
ATOM 717 C C . SER A 1 87 ? -24.301 -13.372 -0.567 1.00 63.06 87 SER A C 1
ATOM 719 O O . SER A 1 87 ? -25.194 -12.531 -0.569 1.00 63.06 87 SER A O 1
ATOM 721 N N . GLY A 1 88 ? -23.908 -13.997 0.550 1.00 66.50 88 GLY A N 1
ATOM 722 C CA . GLY A 1 88 ? -24.499 -13.726 1.864 1.00 66.50 88 GLY A CA 1
ATOM 723 C C . GLY A 1 88 ? -24.326 -12.269 2.304 1.00 66.50 88 GLY A C 1
ATOM 724 O O . GLY A 1 88 ? -25.267 -11.652 2.795 1.00 66.50 88 GLY A O 1
ATOM 725 N N . LEU A 1 89 ? -23.159 -11.673 2.044 1.00 62.69 89 LEU A N 1
ATOM 726 C CA . LEU A 1 89 ? -22.940 -10.243 2.272 1.00 62.69 89 LEU A CA 1
ATOM 727 C C . LEU A 1 89 ? -23.811 -9.374 1.365 1.00 62.69 89 LEU A C 1
ATOM 729 O O . LEU A 1 89 ? -24.406 -8.413 1.838 1.00 62.69 89 LEU A O 1
ATOM 733 N N . ALA A 1 90 ? -23.913 -9.699 0.077 1.00 55.78 90 ALA A N 1
ATOM 734 C CA . ALA A 1 90 ? -24.768 -8.966 -0.852 1.00 55.78 90 ALA A CA 1
ATOM 735 C C . ALA A 1 90 ? -26.248 -9.043 -0.448 1.00 55.78 90 ALA A C 1
ATOM 737 O O . ALA A 1 90 ? -26.962 -8.053 -0.580 1.00 55.78 90 ALA A O 1
ATOM 738 N N . ASP A 1 91 ? -26.707 -10.183 0.068 1.00 63.91 91 ASP A N 1
ATOM 739 C CA . ASP A 1 91 ? -28.052 -10.339 0.627 1.00 63.91 91 ASP A CA 1
ATOM 740 C C . ASP A 1 91 ? -28.241 -9.512 1.895 1.00 63.91 91 ASP A C 1
ATOM 742 O O . ASP A 1 91 ? -29.247 -8.818 2.020 1.00 63.91 91 ASP A O 1
ATOM 746 N N . LEU A 1 92 ? -27.265 -9.526 2.806 1.00 63.75 92 LEU A N 1
ATOM 747 C CA . LEU A 1 92 ? -27.277 -8.694 4.009 1.00 63.75 92 LEU A CA 1
ATOM 748 C C . LEU A 1 92 ? -27.380 -7.206 3.646 1.00 63.75 92 LEU A C 1
ATOM 750 O O . LEU A 1 92 ? -28.228 -6.491 4.180 1.00 63.75 92 LEU A O 1
ATOM 754 N N . TYR A 1 93 ? -26.560 -6.744 2.700 1.00 57.41 93 TYR A N 1
ATOM 755 C CA . TYR A 1 93 ? -26.602 -5.365 2.222 1.00 57.41 93 TYR A CA 1
ATOM 756 C C . TYR A 1 93 ? -27.905 -5.051 1.491 1.00 57.41 93 TYR A C 1
ATOM 758 O O . TYR A 1 93 ? -28.443 -3.970 1.691 1.00 57.41 93 TYR A O 1
ATOM 766 N N . ARG A 1 94 ? -28.459 -5.979 0.700 1.00 55.38 94 ARG A N 1
ATOM 767 C CA . ARG A 1 94 ? -29.768 -5.805 0.048 1.00 55.38 94 ARG A CA 1
ATOM 768 C C . ARG A 1 94 ? -30.907 -5.701 1.053 1.00 55.38 94 ARG A C 1
ATOM 770 O O . ARG A 1 94 ? -31.761 -4.844 0.881 1.00 55.38 94 ARG A O 1
ATOM 777 N N . ARG A 1 95 ? -30.911 -6.522 2.105 1.00 64.06 95 ARG A N 1
ATOM 778 C CA . ARG A 1 95 ? -31.914 -6.455 3.181 1.00 64.06 95 ARG A CA 1
ATOM 779 C C . ARG A 1 95 ? -31.821 -5.128 3.929 1.00 64.06 95 ARG A C 1
ATOM 781 O O . ARG A 1 95 ? -32.826 -4.453 4.080 1.00 64.06 95 ARG A O 1
ATOM 788 N N . ARG A 1 96 ? -30.605 -4.692 4.269 1.00 59.84 96 ARG A N 1
ATOM 789 C CA . ARG A 1 96 ? -30.369 -3.385 4.908 1.00 59.84 96 ARG A CA 1
ATOM 790 C C . ARG A 1 96 ? -30.708 -2.200 4.004 1.00 59.84 96 ARG A C 1
ATOM 792 O O . ARG A 1 96 ? -31.204 -1.189 4.486 1.00 59.84 96 ARG A O 1
ATOM 799 N N . LYS A 1 97 ? -30.475 -2.335 2.697 1.00 42.78 97 LYS A N 1
ATOM 800 C CA . LYS A 1 97 ? -30.881 -1.367 1.671 1.00 42.78 97 LYS A CA 1
ATOM 801 C C . LYS A 1 97 ? -32.398 -1.352 1.477 1.00 42.78 97 LYS A C 1
ATOM 803 O O . LYS A 1 97 ? -32.963 -0.314 1.195 1.00 42.78 97 LYS A O 1
ATOM 808 N N . HIS A 1 98 ? -33.092 -2.468 1.672 1.00 45.53 98 HIS A N 1
ATOM 809 C CA . HIS A 1 98 ? -34.554 -2.470 1.626 1.00 45.53 98 HIS A CA 1
ATOM 810 C C . HIS A 1 98 ? -35.175 -1.701 2.813 1.00 45.53 98 HIS A C 1
ATOM 812 O O . HIS A 1 98 ? -36.270 -1.158 2.671 1.00 45.53 98 HIS A O 1
ATOM 818 N N . ASP A 1 99 ? -34.453 -1.589 3.934 1.00 46.09 99 ASP A N 1
ATOM 819 C CA . ASP A 1 99 ? -34.814 -0.747 5.08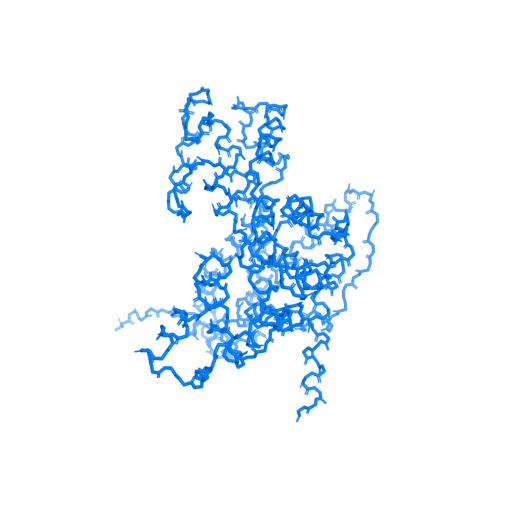6 1.00 46.09 99 ASP A CA 1
ATOM 820 C C . ASP A 1 99 ? -34.359 0.722 4.943 1.00 46.09 99 ASP A C 1
ATOM 822 O O . ASP A 1 99 ? -34.729 1.573 5.750 1.00 46.09 99 ASP A O 1
ATOM 826 N N . SER A 1 100 ? -33.572 1.047 3.913 1.00 36.72 100 SER A N 1
ATOM 827 C CA . SER A 1 100 ? -33.081 2.398 3.628 1.00 36.72 100 SER A CA 1
ATOM 828 C C . SER A 1 100 ? -33.326 2.743 2.160 1.00 36.72 100 SER A C 1
ATOM 830 O O . SER A 1 100 ? -32.568 2.358 1.279 1.00 36.72 100 SER A O 1
ATOM 832 N N . THR A 1 101 ? -34.412 3.471 1.889 1.00 35.56 101 THR A N 1
ATOM 833 C CA . THR A 1 101 ? -34.752 3.991 0.557 1.00 35.56 101 THR A CA 1
ATOM 834 C C . THR A 1 101 ? -33.613 4.834 -0.013 1.00 35.56 101 THR A C 1
ATOM 836 O O . THR A 1 101 ? -33.560 6.030 0.249 1.00 35.56 101 THR A O 1
ATOM 839 N N . ASP A 1 102 ? -32.723 4.218 -0.790 1.00 33.59 102 ASP A N 1
ATOM 840 C CA . ASP A 1 102 ? -32.106 4.857 -1.946 1.00 33.59 102 ASP A CA 1
ATOM 841 C C . ASP A 1 102 ? -31.523 3.846 -2.940 1.00 33.59 102 ASP A C 1
ATOM 843 O O . ASP A 1 102 ? -30.896 2.833 -2.606 1.00 33.59 102 ASP A O 1
ATOM 847 N N . ASP A 1 103 ? -31.806 4.139 -4.199 1.00 42.84 103 ASP A N 1
ATOM 848 C CA . ASP A 1 103 ? -31.672 3.290 -5.368 1.00 42.84 103 ASP A CA 1
ATOM 849 C C . ASP A 1 103 ? -30.228 3.283 -5.894 1.00 42.84 103 ASP A C 1
ATOM 851 O O . ASP A 1 103 ? -29.581 4.317 -6.005 1.00 42.84 103 ASP A O 1
ATOM 855 N N . LEU A 1 104 ? -29.713 2.104 -6.246 1.00 33.69 104 LEU A N 1
ATOM 856 C CA . LEU A 1 104 ? -28.447 1.945 -6.982 1.00 33.69 104 LEU A CA 1
ATOM 857 C C . LEU A 1 104 ? -28.542 0.612 -7.720 1.00 33.69 104 LEU A C 1
ATOM 859 O O . LEU A 1 104 ? -28.448 -0.451 -7.093 1.00 33.69 104 LEU A O 1
ATOM 863 N N . GLY A 1 105 ? -28.835 0.726 -9.013 1.00 31.84 105 GLY A N 1
ATOM 864 C CA . GLY A 1 105 ? -29.046 -0.356 -9.959 1.00 31.84 105 GLY A CA 1
ATOM 865 C C . GLY A 1 105 ? -27.767 -0.972 -10.529 1.00 31.84 105 GLY A C 1
ATOM 866 O O . GLY A 1 105 ? -26.647 -0.578 -10.204 1.00 31.84 105 GLY A O 1
ATOM 867 N N . ASP A 1 106 ? -28.039 -1.941 -11.401 1.00 35.12 106 ASP A N 1
ATOM 868 C CA . ASP A 1 106 ? -27.181 -2.776 -12.246 1.00 35.12 106 ASP A CA 1
ATOM 869 C C . ASP A 1 106 ? -26.441 -3.940 -11.558 1.00 35.12 106 ASP A C 1
ATOM 871 O O . ASP A 1 106 ? -25.321 -3.851 -11.053 1.00 35.12 106 ASP A O 1
ATOM 875 N N . LEU A 1 107 ? -27.142 -5.084 -11.568 1.00 39.94 107 LEU A N 1
ATOM 876 C CA . LEU A 1 107 ? -26.654 -6.418 -11.227 1.00 39.94 107 LEU A CA 1
ATOM 877 C C . LEU A 1 107 ? -25.681 -6.940 -12.300 1.00 39.94 107 LEU A C 1
ATOM 879 O O . LEU A 1 107 ? -25.962 -6.882 -13.491 1.00 39.94 107 LEU A O 1
ATOM 883 N N . ILE A 1 108 ? -24.562 -7.485 -11.824 1.00 40.97 108 ILE A N 1
ATOM 884 C CA . ILE A 1 108 ? -23.462 -8.112 -12.578 1.00 40.97 108 ILE A CA 1
ATOM 885 C C . ILE A 1 108 ? -23.958 -9.334 -13.378 1.00 40.97 108 ILE A C 1
ATOM 887 O O . ILE A 1 108 ? -24.753 -10.123 -12.861 1.00 40.97 108 ILE A O 1
ATOM 891 N N . ASP A 1 109 ? -23.447 -9.510 -14.602 1.00 38.72 109 ASP A N 1
ATOM 892 C CA . ASP A 1 109 ? -23.716 -10.655 -15.486 1.00 38.72 109 ASP A CA 1
ATOM 893 C C . ASP A 1 109 ? -23.179 -11.976 -14.870 1.00 38.72 109 ASP A C 1
ATOM 895 O O . ASP A 1 109 ? -22.026 -12.032 -14.427 1.00 38.72 109 ASP A O 1
ATOM 899 N N . PRO A 1 110 ? -23.972 -13.066 -14.822 1.00 37.03 110 PRO A N 1
ATOM 900 C CA . PRO A 1 110 ? -23.530 -14.390 -14.375 1.00 37.03 110 PRO A CA 1
ATOM 901 C C . PRO A 1 110 ? -22.251 -14.923 -15.045 1.00 37.03 110 PRO A C 1
ATOM 903 O O . PRO A 1 110 ? -21.530 -15.704 -14.422 1.00 37.03 110 PRO A O 1
ATOM 906 N N . GLN A 1 111 ? -21.948 -14.515 -16.279 1.00 35.56 111 GLN A N 1
ATOM 907 C CA . GLN A 1 111 ? -20.760 -14.953 -17.016 1.00 35.56 111 GLN A CA 1
ATOM 908 C C . GLN A 1 111 ? -19.498 -14.180 -16.587 1.00 35.56 111 GLN A C 1
ATOM 910 O O . GLN A 1 111 ? -18.452 -14.793 -16.369 1.00 35.56 111 GLN A O 1
ATOM 915 N N . GLU A 1 112 ? -19.633 -12.882 -16.285 1.00 36.56 112 GLU A N 1
ATOM 916 C CA . GLU A 1 112 ? -18.596 -12.089 -15.599 1.00 36.56 112 GLU A CA 1
ATOM 917 C C . GLU A 1 112 ? -18.313 -12.636 -14.188 1.00 36.56 112 GLU A C 1
ATOM 919 O O . GLU A 1 112 ? -17.205 -12.517 -13.675 1.00 36.56 112 GLU A O 1
ATOM 924 N N . LEU A 1 113 ? -19.303 -13.273 -13.557 1.00 39.84 113 LEU A N 1
ATOM 925 C CA . LEU A 1 113 ? -19.210 -13.901 -12.236 1.00 39.84 113 LEU A CA 1
ATOM 926 C C . LEU A 1 113 ? -18.363 -15.187 -12.226 1.00 39.84 113 LEU A C 1
ATOM 928 O O . LEU A 1 113 ? -17.701 -15.451 -11.223 1.00 39.84 113 LEU A O 1
ATOM 932 N N . VAL A 1 114 ? -18.345 -15.961 -13.318 1.00 38.00 114 VAL A N 1
ATOM 933 C CA . VAL A 1 114 ? -17.507 -17.171 -13.472 1.00 38.00 114 VAL A CA 1
ATOM 934 C C . VAL A 1 114 ? -16.054 -16.791 -13.777 1.00 38.00 114 VAL A C 1
ATOM 936 O O . VAL A 1 114 ? -15.143 -17.290 -13.122 1.00 38.00 114 VAL A O 1
ATOM 939 N N . GLU A 1 115 ? -15.828 -15.812 -14.653 1.00 37.88 115 GLU A N 1
ATOM 940 C CA . GLU A 1 115 ? -14.491 -15.254 -14.922 1.00 37.88 115 GLU A CA 1
ATOM 941 C C . GLU A 1 115 ? -13.914 -14.522 -13.695 1.00 37.88 115 GLU A C 1
ATOM 943 O O . GLU A 1 115 ? -12.718 -14.586 -13.407 1.00 37.88 115 GLU A O 1
ATOM 948 N N . PHE A 1 116 ? -14.770 -13.881 -12.891 1.00 40.75 116 PHE A N 1
ATOM 949 C CA . PHE A 1 116 ? -14.406 -13.301 -11.596 1.00 40.75 116 PHE A CA 1
ATOM 950 C C . PHE A 1 116 ? -13.995 -14.364 -10.565 1.00 40.75 116 PHE A C 1
ATOM 952 O O . PHE A 1 116 ? -13.157 -14.076 -9.709 1.00 40.75 116 PHE A O 1
ATOM 959 N N . VAL A 1 117 ? -14.551 -15.579 -10.635 1.00 41.16 117 VAL A N 1
ATOM 960 C CA . VAL A 1 117 ? -14.160 -16.727 -9.797 1.00 41.16 117 VAL A CA 1
ATOM 961 C C . VAL A 1 117 ? -12.810 -17.291 -10.248 1.00 41.16 117 VAL A C 1
ATOM 963 O O . VAL A 1 117 ? -11.954 -17.523 -9.398 1.00 41.16 117 VAL A O 1
ATOM 966 N N . GLU A 1 118 ? -12.571 -17.416 -11.553 1.00 39.38 118 GLU A N 1
ATOM 967 C CA . GLU A 1 118 ? -11.296 -17.891 -12.117 1.00 39.38 118 GLU A CA 1
ATOM 968 C C . GLU A 1 118 ? -10.132 -16.907 -11.898 1.00 39.38 118 GLU A C 1
ATOM 970 O O . GLU A 1 118 ? -9.020 -17.325 -11.585 1.00 39.38 118 GLU A O 1
ATOM 975 N N . LEU A 1 119 ? -10.375 -15.592 -11.940 1.00 39.91 119 LEU A N 1
ATOM 976 C CA . LEU A 1 119 ? -9.358 -14.588 -11.597 1.00 39.91 119 LEU A CA 1
ATOM 977 C C . LEU A 1 119 ? -9.179 -14.374 -10.087 1.00 39.91 119 LEU A C 1
ATOM 979 O O . LEU A 1 119 ? -8.088 -14.020 -9.640 1.00 39.91 119 LEU A O 1
ATOM 983 N N . ALA A 1 120 ? -10.223 -14.572 -9.277 1.00 42.53 120 ALA A N 1
ATOM 984 C CA . ALA A 1 120 ? -10.079 -14.585 -7.820 1.00 42.53 120 ALA A CA 1
ATOM 985 C C . ALA A 1 120 ? -9.276 -15.805 -7.328 1.00 42.53 120 ALA A C 1
ATOM 987 O O . ALA A 1 120 ? -8.693 -15.741 -6.242 1.00 42.53 120 ALA A O 1
ATOM 988 N N . LEU A 1 121 ? -9.233 -16.881 -8.122 1.00 42.78 121 LEU A N 1
ATOM 989 C CA . LEU A 1 121 ? -8.417 -18.073 -7.890 1.00 42.78 121 LEU A CA 1
ATOM 990 C C . LEU A 1 121 ? -6.915 -17.832 -8.139 1.00 42.78 121 LEU A C 1
ATOM 992 O O . LEU A 1 121 ? -6.105 -18.504 -7.505 1.00 42.78 121 LEU A O 1
ATOM 996 N N . ASP A 1 122 ? -6.534 -16.826 -8.939 1.00 54.44 122 ASP A N 1
ATOM 997 C CA . ASP A 1 122 ? -5.131 -16.458 -9.179 1.00 54.44 122 ASP A CA 1
ATOM 998 C C . ASP A 1 122 ? -4.867 -14.959 -8.939 1.00 54.44 122 ASP A C 1
ATOM 1000 O O . ASP A 1 122 ? -4.543 -14.162 -9.827 1.00 54.44 122 ASP A O 1
ATOM 1004 N N . SER A 1 123 ? -5.029 -14.554 -7.674 1.00 63.41 123 SER A N 1
ATOM 1005 C CA . SER A 1 123 ? -4.729 -13.189 -7.227 1.00 63.41 123 SER A CA 1
ATOM 1006 C C . SER A 1 123 ? -3.304 -12.758 -7.590 1.00 63.41 123 SER A C 1
ATOM 1008 O O . SER A 1 123 ? -3.082 -11.561 -7.767 1.00 63.41 123 SER A O 1
ATOM 1010 N N . GLU A 1 124 ? -2.347 -13.685 -7.669 1.00 68.81 124 GLU A N 1
ATOM 1011 C CA . GLU A 1 124 ? -0.967 -13.381 -8.052 1.00 68.81 124 GLU A CA 1
ATOM 1012 C C . GLU A 1 124 ? -0.882 -13.048 -9.539 1.00 68.81 124 GLU A C 1
ATOM 1014 O O . GLU A 1 124 ? -0.394 -11.966 -9.875 1.00 68.81 124 GLU A O 1
ATOM 1019 N N . ARG A 1 125 ? -1.481 -13.860 -10.416 1.00 73.81 125 ARG A N 1
ATOM 1020 C CA . ARG A 1 125 ? -1.525 -13.581 -11.857 1.00 73.81 125 ARG A CA 1
ATOM 1021 C C . ARG A 1 125 ? -2.214 -12.268 -12.198 1.00 73.81 125 ARG A C 1
ATOM 1023 O O . ARG A 1 125 ? -1.795 -11.561 -13.113 1.00 73.81 125 ARG A O 1
ATOM 1030 N N . LEU A 1 126 ? -3.242 -11.896 -11.441 1.00 75.56 126 LEU A N 1
ATOM 1031 C CA . LEU A 1 126 ? -3.884 -10.588 -11.562 1.00 75.56 126 LEU A CA 1
ATOM 1032 C C . LEU A 1 126 ? -2.925 -9.427 -11.285 1.00 75.56 126 LEU A C 1
ATOM 1034 O O . LEU A 1 126 ? -2.953 -8.409 -11.978 1.00 75.56 126 LEU A O 1
ATOM 1038 N N . HIS A 1 127 ? -2.088 -9.566 -10.258 1.00 82.31 127 HIS A N 1
ATOM 1039 C CA . HIS A 1 127 ? -1.087 -8.564 -9.918 1.00 82.31 127 HIS A CA 1
ATOM 1040 C C . HIS A 1 127 ? 0.064 -8.539 -10.928 1.00 82.31 127 HIS A C 1
ATOM 1042 O O . HIS A 1 127 ? 0.502 -7.448 -11.287 1.00 82.31 127 HIS A O 1
ATOM 1048 N N . GLU A 1 128 ? 0.486 -9.694 -11.444 1.00 83.50 128 GLU A N 1
ATOM 1049 C CA . GLU A 1 128 ? 1.458 -9.774 -12.540 1.00 83.50 128 GLU A CA 1
ATOM 1050 C C . GLU A 1 128 ? 0.941 -9.078 -13.797 1.00 83.50 128 GLU A C 1
ATOM 1052 O O . GLU A 1 128 ? 1.639 -8.263 -14.394 1.00 83.50 128 GLU A O 1
ATOM 1057 N N . LEU A 1 129 ? -0.313 -9.330 -14.179 1.00 84.12 129 LEU A N 1
ATOM 1058 C CA . LEU A 1 129 ? -0.905 -8.674 -15.336 1.00 84.12 129 LEU A CA 1
ATOM 1059 C C . LEU A 1 129 ? -1.051 -7.166 -15.113 1.00 84.12 129 LEU A C 1
ATOM 1061 O O . LEU A 1 129 ? -0.857 -6.381 -16.037 1.00 84.12 129 LEU A O 1
ATOM 1065 N N . ALA A 1 130 ? -1.357 -6.739 -13.889 1.00 89.12 130 ALA A N 1
ATOM 1066 C CA . ALA A 1 130 ? -1.358 -5.325 -13.536 1.00 89.12 130 ALA A CA 1
ATOM 1067 C C . ALA A 1 130 ? 0.038 -4.693 -13.702 1.00 89.12 130 ALA A C 1
ATOM 1069 O O . ALA A 1 130 ? 0.142 -3.555 -14.170 1.00 89.12 130 ALA A O 1
ATOM 1070 N N . ASP A 1 131 ? 1.107 -5.419 -13.363 1.00 89.75 131 ASP A N 1
ATOM 1071 C CA . ASP A 1 131 ? 2.487 -4.988 -13.610 1.00 89.75 131 ASP A CA 1
ATOM 1072 C C . ASP A 1 131 ? 2.783 -4.912 -15.121 1.00 89.75 131 ASP A C 1
ATOM 1074 O O . ASP A 1 131 ? 3.315 -3.910 -15.608 1.00 89.75 131 ASP A O 1
ATOM 1078 N N . GLU A 1 132 ? 2.375 -5.916 -15.897 1.00 88.44 132 GLU A N 1
ATOM 1079 C CA . GLU A 1 132 ? 2.546 -5.938 -17.356 1.00 88.44 132 GLU A CA 1
ATOM 1080 C C . GLU A 1 132 ? 1.786 -4.797 -18.054 1.00 88.44 132 GLU A C 1
ATOM 1082 O O . GLU A 1 132 ? 2.346 -4.096 -18.898 1.00 88.44 132 GLU A O 1
ATOM 1087 N N . VAL A 1 133 ? 0.514 -4.586 -17.706 1.00 89.12 133 VAL A N 1
ATOM 1088 C CA . VAL A 1 133 ? -0.384 -3.647 -18.397 1.00 89.12 133 VAL A CA 1
ATOM 1089 C C . VAL A 1 133 ? -0.113 -2.203 -17.996 1.00 89.12 133 VAL A C 1
ATOM 1091 O O . VAL A 1 133 ? -0.045 -1.332 -18.864 1.00 89.12 133 VAL A O 1
ATOM 1094 N N . TRP A 1 134 ? 0.040 -1.926 -16.700 1.00 92.25 134 TRP A N 1
ATOM 1095 C CA . TRP A 1 134 ? 0.107 -0.545 -16.218 1.00 92.25 134 TRP A CA 1
ATOM 1096 C C . TRP A 1 134 ? 1.521 -0.063 -15.926 1.00 92.25 134 TRP A C 1
ATOM 1098 O O . TRP A 1 134 ? 1.821 1.107 -16.178 1.00 92.25 134 TRP A O 1
ATOM 1108 N N . LEU A 1 135 ? 2.414 -0.932 -15.444 1.00 91.25 135 LEU A N 1
ATOM 1109 C CA . LEU A 1 135 ? 3.827 -0.561 -15.340 1.00 91.25 135 LEU A CA 1
ATOM 1110 C C . LEU A 1 135 ? 4.524 -0.732 -16.693 1.00 91.25 135 LEU A C 1
ATOM 1112 O O . LEU A 1 135 ? 5.435 0.034 -16.994 1.00 91.25 135 LEU A O 1
ATOM 1116 N N . GLY A 1 136 ? 4.044 -1.639 -17.551 1.00 86.62 136 GLY A N 1
ATOM 1117 C CA . GLY A 1 136 ? 4.704 -1.993 -18.810 1.00 86.62 136 GLY A CA 1
ATOM 1118 C C . GLY A 1 136 ? 5.794 -3.046 -18.613 1.00 86.62 136 GLY A C 1
ATOM 1119 O O . GLY A 1 136 ? 6.691 -3.163 -19.450 1.00 86.62 136 GLY A O 1
ATOM 1120 N N . GLN A 1 137 ? 5.758 -3.758 -17.482 1.00 82.12 137 GLN A N 1
ATOM 1121 C CA . GLN A 1 137 ? 6.774 -4.722 -17.091 1.00 82.12 137 GLN A CA 1
ATOM 1122 C C . GLN A 1 137 ? 6.865 -5.854 -18.116 1.00 82.12 137 GLN A C 1
ATOM 1124 O O . GLN A 1 137 ? 5.860 -6.433 -18.520 1.00 82.12 137 GLN A O 1
ATOM 1129 N N . ARG A 1 138 ? 8.091 -6.186 -18.533 1.00 75.62 138 ARG A N 1
ATOM 1130 C CA . ARG A 1 138 ? 8.364 -7.326 -19.417 1.00 75.62 138 ARG A CA 1
ATOM 1131 C C . ARG A 1 138 ? 9.113 -8.418 -18.648 1.00 75.62 138 ARG A C 1
ATOM 1133 O O . ARG A 1 138 ? 9.998 -8.075 -17.868 1.00 75.62 138 ARG A O 1
ATOM 1140 N N . PRO A 1 139 ? 8.848 -9.716 -18.889 1.00 59.69 139 PRO A N 1
ATOM 1141 C CA . PRO A 1 139 ? 9.392 -10.794 -18.054 1.00 59.69 139 PRO A CA 1
ATOM 1142 C C . PRO A 1 139 ? 10.927 -10.902 -18.052 1.00 59.69 139 PRO A C 1
ATOM 1144 O O . PRO A 1 139 ? 11.531 -11.301 -17.058 1.00 59.69 139 PRO A O 1
ATOM 1147 N N . ARG A 1 140 ? 11.595 -10.559 -19.163 1.00 69.25 140 ARG A N 1
ATOM 1148 C CA . ARG A 1 140 ? 13.045 -10.773 -19.303 1.00 69.25 140 ARG A CA 1
ATOM 1149 C C . ARG A 1 140 ? 13.848 -9.808 -18.430 1.00 69.25 140 ARG A C 1
ATOM 1151 O O . ARG A 1 140 ? 13.760 -8.595 -18.595 1.00 69.25 140 ARG A O 1
ATOM 1158 N N . HIS A 1 141 ? 14.669 -10.371 -17.542 1.00 71.00 141 HIS A N 1
ATOM 1159 C CA . HIS A 1 141 ? 15.592 -9.654 -16.651 1.00 71.00 141 HIS A CA 1
ATOM 1160 C C . HIS A 1 141 ? 14.933 -8.589 -15.755 1.00 71.00 141 HIS A C 1
ATOM 1162 O O . HIS A 1 141 ? 15.631 -7.719 -15.237 1.00 71.00 141 HIS A O 1
ATOM 1168 N N . HIS A 1 142 ? 13.613 -8.661 -15.530 1.00 80.94 142 HIS A N 1
ATOM 1169 C CA . HIS A 1 142 ? 12.872 -7.668 -14.748 1.00 80.94 142 HIS A CA 1
ATOM 1170 C C . HIS A 1 142 ? 13.489 -7.432 -13.363 1.00 80.94 142 HIS A C 1
ATOM 1172 O O . HIS A 1 142 ? 13.868 -6.307 -13.038 1.00 80.94 142 HIS A O 1
ATOM 1178 N N . ALA A 1 143 ? 13.633 -8.502 -12.574 1.00 81.56 143 ALA A N 1
ATOM 1179 C CA . ALA A 1 143 ? 14.133 -8.415 -11.204 1.00 81.56 143 ALA A CA 1
ATOM 1180 C C . ALA A 1 143 ? 15.542 -7.806 -11.147 1.00 81.56 143 ALA A C 1
ATOM 1182 O O . ALA A 1 143 ? 15.839 -7.005 -10.264 1.00 81.56 143 ALA A O 1
ATOM 1183 N N . LEU A 1 144 ? 16.387 -8.135 -12.130 1.00 84.06 144 LEU A N 1
ATOM 1184 C CA . LEU A 1 144 ? 17.743 -7.609 -12.234 1.00 84.06 144 LEU A CA 1
ATOM 1185 C C . LEU A 1 144 ? 17.748 -6.111 -12.559 1.00 84.06 144 LEU A C 1
ATOM 1187 O O . LEU A 1 144 ? 18.427 -5.340 -11.887 1.00 84.06 144 LEU A O 1
ATOM 1191 N N . ARG A 1 145 ? 16.967 -5.684 -13.556 1.00 87.19 145 ARG A N 1
ATOM 1192 C CA . ARG A 1 145 ? 16.871 -4.271 -13.960 1.00 87.19 145 ARG A CA 1
ATOM 1193 C C . ARG A 1 145 ? 16.260 -3.414 -12.851 1.00 87.19 145 ARG A C 1
ATOM 1195 O O . ARG A 1 145 ? 16.751 -2.320 -12.596 1.00 87.19 145 ARG A O 1
ATOM 1202 N N . LEU A 1 146 ? 15.255 -3.928 -12.137 1.00 88.12 146 LEU A N 1
ATOM 1203 C CA . LEU A 1 146 ? 14.675 -3.244 -10.981 1.00 88.12 146 LEU A CA 1
ATOM 1204 C C . LEU A 1 146 ? 15.662 -3.156 -9.807 1.00 88.12 146 LEU A C 1
ATOM 1206 O O . LEU A 1 146 ? 15.755 -2.107 -9.175 1.00 88.12 146 LEU A O 1
ATOM 1210 N N . LEU A 1 147 ? 16.416 -4.222 -9.520 1.00 86.31 147 LEU A N 1
ATOM 1211 C CA . LEU A 1 147 ? 17.471 -4.192 -8.503 1.00 86.31 147 LEU A CA 1
ATOM 1212 C C . LEU A 1 147 ? 18.526 -3.129 -8.834 1.00 86.31 147 LEU A C 1
ATOM 1214 O O . LEU A 1 147 ? 18.884 -2.333 -7.971 1.00 86.31 147 LEU A O 1
ATOM 1218 N N . LEU A 1 148 ? 18.972 -3.074 -10.089 1.00 87.50 148 LEU A N 1
ATOM 1219 C CA . LEU A 1 148 ? 19.931 -2.072 -10.553 1.00 87.50 148 LEU A CA 1
ATOM 1220 C C . LEU A 1 148 ? 19.372 -0.654 -10.443 1.00 87.50 148 LEU A C 1
ATOM 1222 O O . LEU A 1 148 ? 20.063 0.230 -9.945 1.00 87.50 148 LEU A O 1
ATOM 1226 N N . ALA A 1 149 ? 18.113 -0.448 -10.829 1.00 89.88 149 ALA A N 1
ATOM 1227 C CA . ALA A 1 149 ? 17.440 0.835 -10.670 1.00 89.88 149 ALA A CA 1
ATOM 1228 C C . ALA A 1 149 ? 17.378 1.267 -9.196 1.00 89.88 149 ALA A C 1
ATOM 1230 O O . ALA A 1 149 ? 17.631 2.429 -8.893 1.00 89.88 149 ALA A O 1
ATOM 1231 N N . LYS A 1 150 ? 17.114 0.337 -8.268 1.00 90.00 150 LYS A N 1
ATOM 1232 C CA . LYS A 1 150 ? 17.159 0.612 -6.824 1.00 90.00 150 LYS A CA 1
ATOM 1233 C C . LYS A 1 150 ? 18.567 0.965 -6.350 1.00 90.00 150 LYS A C 1
ATOM 1235 O O . LYS A 1 150 ? 18.724 1.920 -5.609 1.00 90.00 150 LYS A O 1
ATOM 1240 N N . MET A 1 151 ? 19.598 0.251 -6.790 1.00 87.56 151 MET A N 1
ATOM 1241 C CA . MET A 1 151 ? 20.977 0.551 -6.386 1.00 87.56 151 MET A CA 1
ATOM 1242 C C . MET A 1 151 ? 21.436 1.914 -6.921 1.00 87.56 151 MET A C 1
ATOM 1244 O O . MET A 1 151 ? 22.001 2.711 -6.180 1.00 87.56 151 MET A O 1
ATOM 1248 N N . ILE A 1 152 ? 21.163 2.210 -8.192 1.00 89.12 152 ILE A N 1
ATOM 1249 C CA . ILE A 1 152 ? 21.647 3.425 -8.857 1.00 89.12 152 ILE A CA 1
ATOM 1250 C C . ILE A 1 152 ? 20.803 4.638 -8.464 1.00 89.12 152 ILE A C 1
ATOM 1252 O O . ILE A 1 152 ? 21.332 5.610 -7.936 1.00 89.12 152 ILE A O 1
ATOM 1256 N N . TYR A 1 153 ? 19.487 4.577 -8.666 1.00 88.12 153 TYR A N 1
ATOM 1257 C CA . TYR A 1 153 ? 18.592 5.710 -8.413 1.00 88.12 153 TYR A CA 1
ATOM 1258 C C . TYR A 1 153 ? 17.999 5.715 -7.006 1.00 88.12 153 TYR A C 1
ATOM 1260 O O . TYR A 1 153 ? 17.498 6.742 -6.570 1.00 88.12 153 TYR A O 1
ATOM 1268 N N . GLY A 1 154 ? 17.998 4.590 -6.292 1.00 82.44 154 GLY A N 1
ATOM 1269 C CA . GLY A 1 154 ? 17.540 4.517 -4.901 1.00 82.44 154 GLY A CA 1
ATOM 1270 C C . GLY A 1 154 ? 18.671 4.727 -3.892 1.00 82.44 154 GLY A C 1
ATOM 1271 O O . GLY A 1 154 ? 18.479 5.440 -2.918 1.00 82.44 154 GLY A O 1
ATOM 1272 N N . GLU A 1 155 ? 19.860 4.181 -4.133 1.00 85.25 155 GLU A N 1
ATOM 1273 C CA . GLU A 1 155 ? 20.992 4.281 -3.192 1.00 85.25 155 GLU A CA 1
ATOM 1274 C C . GLU A 1 155 ? 22.119 5.200 -3.690 1.00 85.25 155 GLU A C 1
ATOM 1276 O O . GLU A 1 155 ? 23.079 5.455 -2.967 1.00 85.25 155 GLU A O 1
ATOM 1281 N N . GLY A 1 156 ? 22.017 5.731 -4.913 1.00 85.31 156 GLY A N 1
ATOM 1282 C CA . GLY A 1 156 ? 23.027 6.629 -5.481 1.00 85.31 156 GLY A CA 1
ATOM 1283 C C . GLY A 1 156 ? 24.293 5.918 -5.963 1.00 85.31 156 GLY A C 1
ATOM 1284 O O . GLY A 1 156 ? 25.346 6.546 -6.063 1.00 85.31 156 GLY A O 1
ATOM 1285 N N . MET A 1 157 ? 24.231 4.612 -6.247 1.00 88.88 157 MET A N 1
ATOM 1286 C CA . MET A 1 157 ? 25.381 3.866 -6.758 1.00 88.88 157 MET A CA 1
ATOM 1287 C C . MET A 1 157 ? 25.780 4.348 -8.167 1.00 88.88 157 MET A C 1
ATOM 1289 O O . MET A 1 157 ? 24.946 4.335 -9.074 1.00 88.88 157 MET A O 1
ATOM 1293 N N . PRO A 1 158 ? 27.057 4.690 -8.413 1.00 89.31 158 PRO A N 1
ATOM 1294 C CA . PRO A 1 158 ? 27.533 5.025 -9.754 1.00 89.31 158 PRO A CA 1
ATOM 1295 C C . PRO A 1 158 ? 27.406 3.854 -10.745 1.00 89.31 158 PRO A C 1
ATOM 1297 O O . PRO A 1 158 ? 27.699 2.706 -10.398 1.00 89.31 158 PRO A O 1
ATOM 1300 N N . LEU A 1 159 ? 27.073 4.147 -12.010 1.00 88.25 159 LEU A N 1
ATOM 1301 C CA . LEU A 1 159 ? 26.963 3.148 -13.089 1.00 88.25 159 LEU A CA 1
ATOM 1302 C C . LEU A 1 159 ? 28.189 2.216 -13.216 1.00 88.25 159 LEU A C 1
ATOM 1304 O O . LEU A 1 159 ? 27.976 1.003 -13.301 1.00 88.25 159 LEU A O 1
ATOM 1308 N N . PRO A 1 160 ? 29.449 2.707 -13.163 1.00 89.38 160 PRO A N 1
ATOM 1309 C CA . PRO A 1 160 ? 30.621 1.833 -13.243 1.00 89.38 160 PRO A CA 1
ATOM 1310 C C . PRO A 1 160 ? 30.668 0.786 -12.120 1.00 89.38 160 PRO A C 1
ATOM 1312 O O . PRO A 1 160 ? 31.052 -0.363 -12.342 1.00 89.38 160 PRO A O 1
ATOM 1315 N N . GLN A 1 161 ? 30.249 1.163 -10.906 1.00 89.88 161 GLN A N 1
ATOM 1316 C CA . GLN A 1 161 ? 30.233 0.265 -9.749 1.00 89.88 161 GLN A CA 1
ATOM 1317 C C . GLN A 1 161 ? 29.121 -0.779 -9.866 1.00 89.88 161 GLN A C 1
ATOM 1319 O O . GLN A 1 161 ? 29.353 -1.955 -9.582 1.00 89.88 161 GLN A O 1
ATOM 1324 N N . ALA A 1 162 ? 27.940 -0.379 -10.343 1.00 87.69 162 ALA A N 1
ATOM 1325 C CA . ALA A 1 162 ? 26.840 -1.303 -10.605 1.00 87.69 162 ALA A CA 1
ATOM 1326 C C . ALA A 1 162 ? 27.207 -2.323 -11.698 1.00 87.69 162 ALA A C 1
ATOM 1328 O O . ALA A 1 162 ? 26.958 -3.519 -11.546 1.00 87.69 162 ALA A O 1
ATOM 1329 N N . LEU A 1 163 ? 27.872 -1.878 -12.768 1.00 86.88 163 LEU A N 1
ATOM 1330 C CA . LEU A 1 163 ? 28.365 -2.754 -13.831 1.00 86.88 163 LEU A CA 1
ATOM 1331 C C . LEU A 1 163 ? 29.418 -3.748 -13.315 1.00 86.88 163 LEU A C 1
ATOM 1333 O O . LEU A 1 163 ? 29.355 -4.939 -13.626 1.00 86.88 163 LEU A O 1
ATOM 1337 N N . LEU A 1 164 ? 30.361 -3.282 -12.489 1.00 86.50 164 LEU A N 1
ATOM 1338 C CA . LEU A 1 164 ? 31.351 -4.145 -11.843 1.00 86.50 164 LEU A CA 1
ATOM 1339 C C . LEU A 1 164 ? 30.681 -5.191 -10.940 1.00 86.50 164 LEU A C 1
ATOM 1341 O O . LEU A 1 164 ? 31.026 -6.370 -11.008 1.00 86.50 164 LEU A O 1
ATOM 1345 N N . PHE A 1 165 ? 29.687 -4.782 -10.145 1.00 85.44 165 PHE A N 1
ATOM 1346 C CA . PHE A 1 165 ? 28.909 -5.683 -9.295 1.00 85.44 165 PHE A CA 1
ATOM 1347 C C . PHE A 1 165 ? 28.266 -6.821 -10.101 1.00 85.44 165 PHE A C 1
ATOM 1349 O O . PHE A 1 165 ? 28.362 -7.983 -9.703 1.00 85.44 165 PHE A O 1
ATOM 1356 N N . LEU A 1 166 ? 27.666 -6.511 -11.255 1.00 82.69 166 LEU A N 1
ATOM 1357 C CA . LEU A 1 166 ? 27.061 -7.517 -12.133 1.00 82.69 166 LEU A CA 1
ATOM 1358 C C . LEU A 1 166 ? 28.091 -8.498 -12.700 1.00 82.69 166 LEU A C 1
ATOM 1360 O O . LEU A 1 166 ? 27.871 -9.711 -12.672 1.00 82.69 166 LEU A O 1
ATOM 1364 N N . ARG A 1 167 ? 29.228 -7.981 -13.181 1.00 82.50 167 ARG A N 1
ATOM 1365 C CA . ARG A 1 167 ? 30.307 -8.792 -13.766 1.00 82.50 167 ARG A CA 1
ATOM 1366 C C . ARG A 1 167 ? 30.907 -9.759 -12.748 1.00 82.50 167 ARG A C 1
ATOM 1368 O O . ARG A 1 167 ? 31.105 -10.929 -13.062 1.00 82.50 167 ARG A O 1
ATOM 1375 N N . CYS A 1 168 ? 31.114 -9.311 -11.510 1.00 82.69 168 CYS A N 1
ATOM 1376 C CA . CYS A 1 168 ? 31.640 -10.154 -10.432 1.00 82.69 168 CYS A CA 1
ATOM 1377 C C . CYS A 1 168 ? 30.687 -11.287 -10.014 1.00 82.69 168 CYS A C 1
ATOM 1379 O O . CYS A 1 168 ? 31.123 -12.251 -9.390 1.00 82.69 168 CYS A O 1
ATOM 1381 N N . ARG A 1 169 ? 29.389 -11.186 -10.329 1.00 79.06 169 ARG A N 1
ATOM 1382 C CA . ARG A 1 169 ? 28.371 -12.185 -9.967 1.00 79.06 169 ARG A CA 1
ATOM 1383 C C . ARG A 1 169 ? 28.098 -13.221 -11.061 1.00 79.06 169 ARG A C 1
ATOM 1385 O O . ARG A 1 169 ? 27.279 -14.103 -10.826 1.00 79.06 169 ARG A O 1
ATOM 1392 N N . ALA A 1 170 ? 28.772 -13.129 -12.215 1.00 69.88 170 ALA A N 1
ATOM 1393 C CA . ALA A 1 170 ? 28.631 -14.051 -13.350 1.00 69.88 170 ALA A CA 1
ATOM 1394 C C . ALA A 1 170 ? 27.165 -14.313 -13.760 1.00 69.88 170 ALA A C 1
ATOM 1396 O O . ALA A 1 170 ? 26.791 -15.430 -14.118 1.00 69.88 170 ALA A O 1
ATOM 1397 N N . LEU A 1 171 ? 26.315 -13.284 -13.676 1.00 72.31 171 LEU A N 1
ATOM 1398 C CA . LEU A 1 171 ? 24.909 -13.397 -14.058 1.00 72.31 171 LEU A CA 1
ATOM 1399 C C . LEU A 1 171 ? 24.779 -13.566 -15.587 1.00 72.31 171 LEU A C 1
ATOM 1401 O O . LEU A 1 171 ? 25.583 -13.013 -16.339 1.00 72.31 171 LEU A O 1
ATOM 1405 N N . PRO A 1 172 ? 23.775 -14.311 -16.079 1.00 67.00 172 PRO A N 1
ATOM 1406 C CA . PRO A 1 172 ? 23.532 -14.432 -17.511 1.00 67.00 172 PRO A CA 1
ATOM 1407 C C . PRO A 1 172 ? 23.022 -13.107 -18.099 1.00 67.00 172 PRO A C 1
ATOM 1409 O O . PRO A 1 172 ? 22.181 -12.439 -17.495 1.00 67.00 172 PRO A O 1
ATOM 1412 N N . ALA A 1 173 ? 23.499 -12.774 -19.305 1.00 72.94 173 ALA A N 1
ATOM 1413 C CA . ALA A 1 173 ? 23.118 -11.588 -20.082 1.00 72.94 173 ALA A CA 1
ATOM 1414 C C . ALA A 1 173 ? 23.394 -10.242 -19.381 1.00 72.94 173 ALA A C 1
ATOM 1416 O O . ALA A 1 173 ? 22.550 -9.360 -19.392 1.00 72.94 173 ALA A O 1
ATOM 1417 N N . VAL A 1 174 ? 24.556 -10.077 -18.748 1.00 79.31 174 VAL A N 1
ATOM 1418 C CA . VAL A 1 174 ? 24.973 -8.801 -18.136 1.00 79.31 174 VAL A CA 1
ATOM 1419 C C . VAL A 1 174 ? 25.334 -7.776 -19.221 1.00 79.31 174 VAL A C 1
ATOM 1421 O O . VAL A 1 174 ? 25.993 -8.167 -20.183 1.00 79.31 174 VAL A O 1
ATOM 1424 N N . PRO A 1 175 ? 24.978 -6.484 -19.059 1.00 83.81 175 PRO A N 1
ATOM 1425 C CA . PRO A 1 175 ? 25.412 -5.433 -19.974 1.00 83.81 175 PRO A CA 1
ATOM 1426 C C . PRO A 1 175 ? 26.932 -5.415 -20.143 1.00 83.81 175 PRO A C 1
ATOM 1428 O O . PRO A 1 175 ? 27.683 -5.528 -19.171 1.00 83.81 175 PRO A O 1
ATOM 1431 N N . GLU A 1 176 ? 27.408 -5.229 -21.366 1.00 84.88 176 GLU A N 1
ATOM 1432 C CA . GLU A 1 176 ? 28.837 -5.183 -21.666 1.00 84.88 176 GLU A CA 1
ATOM 1433 C C . GLU A 1 176 ? 29.429 -3.791 -21.429 1.00 84.88 176 GLU A C 1
ATOM 1435 O O . GLU A 1 176 ? 30.635 -3.662 -21.223 1.00 84.88 176 GLU A O 1
ATOM 1440 N N . SER A 1 177 ? 28.602 -2.746 -21.393 1.00 88.62 177 SER A N 1
ATOM 1441 C CA . SER A 1 177 ? 29.041 -1.354 -21.250 1.00 88.62 177 SER A CA 1
ATOM 1442 C C . SER A 1 177 ? 28.130 -0.531 -20.339 1.00 88.62 177 SER A C 1
ATOM 1444 O O . SER A 1 177 ? 26.976 -0.883 -20.096 1.00 88.62 177 SER A O 1
ATOM 1446 N N . GLU A 1 178 ? 28.634 0.610 -19.860 1.00 88.19 178 GLU A N 1
ATOM 1447 C CA . GLU A 1 178 ? 27.825 1.589 -19.121 1.00 88.19 178 GLU A CA 1
ATOM 1448 C C . GLU A 1 178 ? 26.694 2.157 -19.983 1.00 88.19 178 GLU A C 1
ATOM 1450 O O . GLU A 1 178 ? 25.599 2.385 -19.481 1.00 88.19 178 GLU A O 1
ATOM 1455 N N . THR A 1 179 ? 26.926 2.324 -21.289 1.00 89.56 179 THR A N 1
ATOM 1456 C CA . THR A 1 179 ? 25.902 2.760 -22.247 1.00 89.56 179 THR A CA 1
ATOM 1457 C C . THR A 1 179 ? 24.773 1.743 -22.359 1.00 89.56 179 THR A C 1
ATOM 1459 O O . THR A 1 179 ? 23.602 2.118 -22.358 1.00 89.56 179 THR A O 1
ATOM 1462 N N . GLU A 1 180 ? 25.101 0.453 -22.411 1.00 88.75 180 GLU A N 1
ATOM 1463 C CA . GLU A 1 180 ? 24.096 -0.606 -22.437 1.00 88.75 180 GLU A CA 1
ATOM 1464 C C . GLU A 1 180 ? 23.335 -0.690 -21.108 1.00 88.75 180 GLU A C 1
ATOM 1466 O O . GLU A 1 180 ? 22.110 -0.787 -21.117 1.00 88.75 180 GLU A O 1
ATOM 1471 N N . LEU A 1 181 ? 24.028 -0.563 -19.970 1.00 88.50 181 LEU A N 1
ATOM 1472 C CA . LEU A 1 181 ? 23.392 -0.491 -18.652 1.00 88.50 181 LEU A CA 1
ATOM 1473 C C . LEU A 1 181 ? 22.462 0.730 -18.533 1.00 88.50 181 LEU A C 1
ATOM 1475 O O . LEU A 1 181 ? 21.355 0.612 -18.014 1.00 88.50 181 LEU A O 1
ATOM 1479 N N . ALA A 1 182 ? 22.865 1.891 -19.049 1.00 87.31 182 ALA A N 1
ATOM 1480 C CA . ALA A 1 182 ? 22.017 3.078 -19.097 1.00 87.31 182 ALA A CA 1
ATOM 1481 C C . ALA A 1 182 ? 20.789 2.855 -19.994 1.00 87.31 182 ALA A C 1
ATOM 1483 O O . ALA A 1 182 ? 19.671 3.168 -19.591 1.00 87.31 182 ALA A O 1
ATOM 1484 N N . GLY A 1 183 ? 20.967 2.237 -21.167 1.00 87.62 183 GLY A N 1
ATOM 1485 C CA . GLY A 1 183 ? 19.862 1.828 -22.040 1.00 87.62 183 GLY A CA 1
ATOM 1486 C C . GLY A 1 183 ? 18.931 0.811 -21.374 1.00 87.62 183 GLY A C 1
ATOM 1487 O O . GLY A 1 183 ? 17.717 0.832 -21.565 1.00 87.62 183 GLY A O 1
ATOM 1488 N N . TRP A 1 184 ? 19.478 -0.052 -20.519 1.00 87.00 184 TRP A N 1
ATOM 1489 C CA . TRP A 1 184 ? 18.682 -0.971 -19.722 1.00 87.00 184 TRP A CA 1
ATOM 1490 C C . TRP A 1 184 ? 17.805 -0.259 -18.688 1.00 87.00 184 TRP A C 1
ATOM 1492 O O . TRP A 1 184 ? 16.736 -0.764 -18.348 1.00 87.00 184 TRP A O 1
ATOM 1502 N N . LEU A 1 185 ? 18.238 0.881 -18.170 1.00 87.88 185 LEU A N 1
ATOM 1503 C CA . LEU A 1 185 ? 17.526 1.623 -17.133 1.00 87.88 185 LEU A CA 1
ATOM 1504 C C . LEU A 1 185 ? 16.617 2.714 -17.703 1.00 87.88 185 LEU A C 1
ATOM 1506 O O . LEU A 1 185 ? 15.698 3.154 -17.017 1.00 87.88 185 LEU A O 1
ATOM 1510 N N . SER A 1 186 ? 16.823 3.089 -18.967 1.00 85.69 186 SER A N 1
ATOM 1511 C CA . SER A 1 186 ? 16.085 4.162 -19.623 1.00 85.69 186 SER A CA 1
ATOM 1512 C C . SER A 1 186 ? 14.659 3.798 -20.030 1.00 85.69 186 SER A C 1
ATOM 1514 O O . SER A 1 186 ? 13.922 4.670 -20.478 1.00 85.69 186 SER A O 1
ATOM 1516 N N . GLU A 1 187 ? 14.218 2.547 -19.864 1.00 86.94 187 GLU A N 1
ATOM 1517 C CA . GLU A 1 187 ? 12.850 2.157 -20.206 1.00 86.94 187 GLU A CA 1
ATOM 1518 C C . GLU A 1 187 ? 11.821 2.719 -19.194 1.00 86.94 187 GLU A C 1
ATOM 1520 O O . GLU A 1 187 ? 11.991 2.547 -17.985 1.00 86.94 187 GLU A O 1
ATOM 1525 N N . PRO A 1 188 ? 10.691 3.316 -19.642 1.00 89.31 188 PRO A N 1
ATOM 1526 C CA . PRO A 1 188 ? 9.697 3.918 -18.743 1.00 89.31 188 PRO A CA 1
ATOM 1527 C C . PRO A 1 188 ? 9.148 2.974 -17.671 1.00 89.31 188 PRO A C 1
ATOM 1529 O O . PRO A 1 188 ? 8.825 3.414 -16.568 1.00 89.31 188 PRO A O 1
ATOM 1532 N N . TRP A 1 189 ? 9.043 1.676 -17.975 1.00 89.88 189 TRP A N 1
ATOM 1533 C CA . TRP A 1 189 ? 8.547 0.696 -17.013 1.00 89.88 189 TRP A CA 1
ATOM 1534 C C . TRP A 1 189 ? 9.501 0.511 -15.832 1.00 89.88 189 TRP A C 1
ATOM 1536 O O . TRP A 1 189 ? 9.026 0.295 -14.724 1.00 89.88 189 TRP A O 1
ATOM 1546 N N . VAL A 1 190 ? 10.820 0.653 -16.024 1.00 91.31 190 VAL A N 1
ATOM 1547 C CA . VAL A 1 190 ? 11.807 0.527 -14.937 1.00 91.31 190 VAL A CA 1
ATOM 1548 C C . VAL A 1 190 ? 11.562 1.619 -13.902 1.00 91.31 190 VAL A C 1
ATOM 1550 O O . VAL A 1 190 ? 11.480 1.336 -12.708 1.00 91.31 190 VAL A O 1
ATOM 1553 N N . LEU A 1 191 ? 11.361 2.854 -14.369 1.00 91.81 191 LEU A N 1
ATOM 1554 C CA . LEU A 1 191 ? 11.069 3.999 -13.510 1.00 91.81 191 LEU A CA 1
ATOM 1555 C C . LEU A 1 191 ? 9.715 3.860 -12.806 1.00 91.81 191 LEU A C 1
ATOM 1557 O O . LEU A 1 191 ? 9.611 4.167 -11.621 1.00 91.81 191 LEU A O 1
ATOM 1561 N N . ARG A 1 192 ? 8.688 3.349 -13.498 1.00 93.50 192 ARG A N 1
ATOM 1562 C CA . ARG A 1 192 ? 7.376 3.072 -12.887 1.00 93.50 192 ARG A CA 1
ATOM 1563 C C . ARG A 1 192 ? 7.449 1.971 -11.838 1.00 93.50 192 ARG A C 1
ATOM 1565 O O . ARG A 1 192 ? 6.886 2.141 -10.765 1.00 93.50 192 ARG A O 1
ATOM 1572 N N . SER A 1 193 ? 8.145 0.869 -12.110 1.00 92.75 193 SER A N 1
ATOM 1573 C CA . SER A 1 193 ? 8.338 -0.223 -11.149 1.00 92.75 193 SER A CA 1
ATOM 1574 C C . SER A 1 193 ? 9.157 0.228 -9.938 1.00 92.75 193 SER A C 1
ATOM 1576 O O . SER A 1 193 ? 8.840 -0.142 -8.804 1.00 92.75 193 SER A O 1
ATOM 1578 N N . LEU A 1 194 ? 10.173 1.071 -10.154 1.00 92.75 194 LEU A N 1
ATOM 1579 C CA . LEU A 1 194 ? 10.928 1.706 -9.078 1.00 92.75 194 LEU A CA 1
ATOM 1580 C C . LEU A 1 194 ? 10.004 2.582 -8.221 1.00 92.75 194 LEU A C 1
ATOM 1582 O O . LEU A 1 194 ? 9.905 2.361 -7.015 1.00 92.75 194 LEU A O 1
ATOM 1586 N N . ALA A 1 195 ? 9.267 3.505 -8.843 1.00 94.25 195 ALA A N 1
ATOM 1587 C CA . ALA A 1 195 ? 8.325 4.381 -8.153 1.00 94.25 195 ALA A CA 1
ATOM 1588 C C . ALA A 1 195 ? 7.248 3.601 -7.395 1.00 94.25 195 ALA A C 1
ATOM 1590 O O . ALA A 1 195 ? 7.008 3.883 -6.226 1.00 94.25 195 ALA A O 1
ATOM 1591 N N . PHE A 1 196 ? 6.659 2.573 -8.012 1.00 95.31 196 PHE A N 1
ATOM 1592 C CA . PHE A 1 196 ? 5.690 1.692 -7.362 1.00 95.31 196 PHE A CA 1
ATOM 1593 C C . PHE A 1 196 ? 6.279 1.066 -6.094 1.00 95.31 196 PHE A C 1
ATOM 1595 O O . PHE A 1 196 ? 5.643 1.104 -5.046 1.00 95.31 196 PHE A O 1
ATOM 1602 N N . THR A 1 197 ? 7.513 0.556 -6.159 1.00 92.50 197 THR A N 1
ATOM 1603 C CA . THR A 1 197 ? 8.171 -0.060 -4.996 1.00 92.50 197 THR A CA 1
ATOM 1604 C C . THR A 1 197 ? 8.458 0.953 -3.884 1.00 92.50 197 THR A C 1
ATOM 1606 O O . THR A 1 197 ? 8.354 0.625 -2.705 1.00 92.50 197 THR A O 1
ATOM 1609 N N . HIS A 1 198 ? 8.821 2.188 -4.233 1.00 92.25 198 HIS A N 1
ATOM 1610 C CA . HIS A 1 198 ? 9.096 3.225 -3.241 1.00 92.25 198 HIS A CA 1
ATOM 1611 C C . HIS A 1 198 ? 7.826 3.812 -2.626 1.00 92.25 198 HIS A C 1
ATOM 1613 O O . HIS A 1 198 ? 7.841 4.093 -1.430 1.00 92.25 198 HIS A O 1
ATOM 1619 N N . LEU A 1 199 ? 6.755 3.975 -3.403 1.00 95.31 199 LEU A N 1
ATOM 1620 C CA . LEU A 1 199 ? 5.506 4.604 -2.968 1.00 95.31 199 LEU A CA 1
ATOM 1621 C C . LEU A 1 199 ? 4.560 3.630 -2.270 1.00 95.31 199 LEU A C 1
ATOM 1623 O O . LEU A 1 199 ? 3.867 4.022 -1.335 1.00 95.31 199 LEU A O 1
ATOM 1627 N N . TYR A 1 200 ? 4.514 2.368 -2.699 1.00 94.75 200 TYR A N 1
ATOM 1628 C CA . TYR A 1 200 ? 3.646 1.392 -2.059 1.00 94.75 200 TYR A CA 1
ATOM 1629 C C . TYR A 1 200 ? 4.127 1.088 -0.636 1.00 94.75 200 TYR A C 1
ATOM 1631 O O . TYR A 1 200 ? 5.282 0.738 -0.394 1.00 94.75 200 TYR A O 1
ATOM 1639 N N . ARG A 1 201 ? 3.202 1.214 0.310 1.00 93.12 201 ARG A N 1
ATOM 1640 C CA . ARG A 1 201 ? 3.352 0.821 1.713 1.00 93.12 201 ARG A CA 1
ATOM 1641 C C . ARG A 1 201 ? 2.135 0.031 2.142 1.00 93.12 201 ARG A C 1
ATOM 1643 O O . ARG A 1 201 ? 1.010 0.506 1.969 1.00 93.12 201 ARG A O 1
ATOM 1650 N N . THR A 1 202 ? 2.357 -1.142 2.715 1.00 89.06 202 THR A N 1
ATOM 1651 C CA . THR A 1 202 ? 1.327 -1.918 3.406 1.00 89.06 202 THR A CA 1
ATOM 1652 C C . THR A 1 202 ? 0.772 -1.137 4.602 1.00 89.06 202 THR A C 1
ATOM 1654 O O . THR A 1 202 ? 1.354 -0.154 5.061 1.00 89.06 202 THR A O 1
ATOM 1657 N N . ASN A 1 203 ? -0.373 -1.574 5.126 1.00 86.38 203 ASN A N 1
ATOM 1658 C CA . ASN A 1 203 ? -0.969 -0.953 6.310 1.00 86.38 203 ASN A CA 1
ATOM 1659 C C . ASN A 1 203 ? -0.071 -1.073 7.550 1.00 86.38 203 ASN A C 1
ATOM 1661 O O . ASN A 1 203 ? 0.017 -0.120 8.317 1.00 86.38 203 ASN A O 1
ATOM 1665 N N . ASP A 1 204 ? 0.614 -2.208 7.715 1.00 90.69 204 ASP A N 1
ATOM 1666 C CA . ASP A 1 204 ? 1.563 -2.417 8.811 1.00 90.69 204 ASP A CA 1
ATOM 1667 C C . ASP A 1 204 ? 2.779 -1.489 8.674 1.00 90.69 204 ASP A C 1
ATOM 1669 O O . ASP A 1 204 ? 3.165 -0.846 9.646 1.00 90.69 204 ASP A O 1
ATOM 1673 N N . GLU A 1 205 ? 3.347 -1.354 7.470 1.00 93.88 205 GLU A N 1
ATOM 1674 C CA . GLU A 1 205 ? 4.468 -0.434 7.222 1.00 93.88 205 GLU A CA 1
ATOM 1675 C C . GLU A 1 205 ? 4.093 1.023 7.468 1.00 93.88 205 GLU A C 1
ATOM 1677 O O . GLU A 1 205 ? 4.860 1.758 8.088 1.00 93.88 205 GLU A O 1
ATOM 1682 N N . LEU A 1 206 ? 2.913 1.445 7.006 1.00 95.25 206 LEU A N 1
ATOM 1683 C CA . LEU A 1 206 ? 2.453 2.812 7.216 1.00 95.25 206 LEU A CA 1
ATOM 1684 C C . LEU A 1 206 ? 2.168 3.085 8.699 1.00 95.25 206 LEU A C 1
ATOM 1686 O O . LEU A 1 206 ? 2.572 4.126 9.210 1.00 95.25 206 LEU A O 1
ATOM 1690 N N . ALA A 1 207 ? 1.521 2.151 9.402 1.00 94.38 207 ALA A N 1
ATOM 1691 C CA . ALA A 1 207 ? 1.268 2.284 10.834 1.00 94.38 207 ALA A CA 1
ATOM 1692 C C . ALA A 1 207 ? 2.575 2.336 11.636 1.00 94.38 207 ALA A C 1
ATOM 1694 O O . ALA A 1 207 ? 2.741 3.221 12.470 1.00 94.38 207 ALA A O 1
ATOM 1695 N N . ALA A 1 208 ? 3.523 1.440 11.349 1.00 96.25 208 ALA A N 1
ATOM 1696 C CA . ALA A 1 208 ? 4.827 1.426 12.003 1.00 96.25 208 ALA A CA 1
ATOM 1697 C C . ALA A 1 208 ? 5.578 2.752 11.809 1.00 96.25 208 ALA A C 1
ATOM 1699 O O . ALA A 1 208 ? 6.101 3.301 12.777 1.00 96.25 208 ALA A O 1
ATOM 1700 N N . LEU A 1 209 ? 5.564 3.303 10.591 1.00 95.94 209 LEU A N 1
ATOM 1701 C CA . LEU A 1 209 ? 6.198 4.585 10.284 1.00 95.94 209 LEU A CA 1
ATOM 1702 C C . LEU A 1 209 ? 5.563 5.746 11.061 1.00 95.94 209 LEU A C 1
ATOM 1704 O O . LEU A 1 209 ? 6.279 6.527 11.682 1.00 95.94 209 LEU A O 1
ATOM 1708 N N . ILE A 1 210 ? 4.230 5.842 11.082 1.00 96.69 210 ILE A N 1
ATOM 1709 C CA . ILE A 1 210 ? 3.510 6.909 11.804 1.00 96.69 210 ILE A CA 1
ATOM 1710 C C . ILE A 1 210 ? 3.783 6.840 13.313 1.00 96.69 210 ILE A C 1
ATOM 1712 O O . ILE A 1 210 ? 3.952 7.876 13.964 1.00 96.69 210 ILE A O 1
ATOM 1716 N N . LEU A 1 211 ? 3.857 5.623 13.856 1.00 96.69 211 LEU A N 1
ATOM 1717 C CA . LEU A 1 211 ? 4.161 5.340 15.260 1.00 96.69 211 LEU A CA 1
ATOM 1718 C C . LEU A 1 211 ? 5.655 5.492 15.608 1.00 96.69 211 LEU A C 1
ATOM 1720 O O . LEU A 1 211 ? 6.032 5.305 16.763 1.00 96.69 211 LEU A O 1
ATOM 1724 N N . GLY A 1 212 ? 6.513 5.827 14.637 1.00 95.12 212 GLY A N 1
ATOM 1725 C CA . GLY A 1 212 ? 7.951 6.005 14.853 1.00 95.12 212 GLY A CA 1
ATOM 1726 C C . GLY A 1 212 ? 8.692 4.706 15.185 1.00 95.12 212 GLY A C 1
ATOM 1727 O O . GLY A 1 212 ? 9.713 4.736 15.871 1.00 95.12 212 GLY A O 1
ATOM 1728 N N . LEU A 1 213 ? 8.174 3.559 14.741 1.00 94.19 213 LEU A N 1
ATOM 1729 C CA . LEU A 1 213 ? 8.806 2.258 14.948 1.00 94.19 213 LEU A CA 1
ATOM 1730 C C . LEU A 1 213 ? 9.920 2.026 13.913 1.00 94.19 213 LEU A C 1
ATOM 1732 O O . LEU A 1 213 ? 9.790 2.439 12.760 1.00 94.19 213 LEU A O 1
ATOM 1736 N N . PRO A 1 214 ? 11.003 1.318 14.284 1.00 87.62 214 PRO A N 1
ATOM 1737 C CA . PRO A 1 214 ? 12.154 1.115 13.401 1.00 87.62 214 PRO A CA 1
ATOM 1738 C C . PRO A 1 214 ? 11.866 0.181 12.218 1.00 87.62 214 PRO A C 1
ATOM 1740 O O . PRO A 1 214 ? 12.538 0.258 11.193 1.00 87.62 214 PRO A O 1
ATOM 1743 N N . TYR A 1 215 ? 10.900 -0.726 12.358 1.00 87.06 215 TYR A N 1
ATOM 1744 C CA . TYR A 1 215 ? 10.505 -1.667 11.317 1.00 87.06 215 TYR A CA 1
ATOM 1745 C C . TYR A 1 215 ? 9.045 -2.082 11.484 1.00 87.06 215 TYR A C 1
ATOM 1747 O O . TYR A 1 215 ? 8.470 -2.017 12.572 1.00 87.06 215 TYR A O 1
ATOM 1755 N N . ALA A 1 216 ? 8.454 -2.529 10.380 1.00 86.19 216 ALA A N 1
ATOM 1756 C CA . ALA A 1 216 ? 7.116 -3.092 10.357 1.00 86.19 216 ALA A CA 1
ATOM 1757 C C . ALA A 1 216 ? 7.180 -4.579 10.724 1.00 86.19 216 ALA A C 1
ATOM 1759 O O . ALA A 1 216 ? 7.611 -5.404 9.920 1.00 86.19 216 ALA A O 1
ATOM 1760 N N . ASP A 1 217 ? 6.760 -4.918 11.938 1.00 86.69 217 ASP A N 1
ATOM 1761 C CA . ASP A 1 217 ? 6.592 -6.302 12.378 1.00 86.69 217 ASP A CA 1
ATOM 1762 C C . ASP A 1 217 ? 5.169 -6.498 12.903 1.00 86.69 217 ASP A C 1
ATOM 1764 O O . ASP A 1 217 ? 4.733 -5.825 13.841 1.00 86.69 217 ASP A O 1
ATOM 1768 N N . SER A 1 218 ? 4.439 -7.437 12.299 1.00 81.88 218 SER A N 1
ATOM 1769 C CA . SER A 1 218 ? 3.066 -7.744 12.695 1.00 81.88 218 SER A CA 1
ATOM 1770 C C . SER A 1 218 ? 2.982 -8.196 14.154 1.00 81.88 218 SER A C 1
ATOM 1772 O O . SER A 1 218 ? 2.014 -7.848 14.826 1.00 81.88 218 SER A O 1
ATOM 1774 N N . ALA A 1 219 ? 3.971 -8.936 14.667 1.00 82.69 219 ALA A N 1
ATOM 1775 C CA . ALA A 1 219 ? 3.953 -9.402 16.053 1.00 82.69 219 ALA A CA 1
ATOM 1776 C C . ALA A 1 219 ? 4.128 -8.238 17.040 1.00 82.69 219 ALA A C 1
ATOM 1778 O O . ALA A 1 219 ? 3.423 -8.169 18.053 1.00 82.69 219 ALA A O 1
ATOM 1779 N N . LEU A 1 220 ? 5.017 -7.295 16.711 1.00 89.25 220 LEU A N 1
ATOM 1780 C CA . LEU A 1 220 ? 5.198 -6.050 17.455 1.00 89.25 220 LEU A CA 1
ATOM 1781 C C . LEU A 1 220 ? 3.923 -5.196 17.436 1.00 89.25 220 LEU A C 1
ATOM 1783 O O . LEU A 1 220 ? 3.469 -4.749 18.487 1.00 89.25 220 LEU A O 1
ATOM 1787 N N . LEU A 1 221 ? 3.309 -5.009 16.265 1.00 85.56 221 LEU A N 1
ATOM 1788 C CA . LEU A 1 221 ? 2.068 -4.240 16.129 1.00 85.56 221 LEU A CA 1
ATOM 1789 C C . LEU A 1 221 ? 0.891 -4.902 16.865 1.00 85.56 221 LEU A C 1
ATOM 1791 O O . LEU A 1 221 ? 0.051 -4.207 17.436 1.00 85.56 221 LEU A O 1
ATOM 1795 N N . ASP A 1 222 ? 0.834 -6.235 16.910 1.00 83.62 222 ASP A N 1
ATOM 1796 C CA . ASP A 1 222 ? -0.149 -6.973 17.711 1.00 83.62 222 ASP A CA 1
ATOM 1797 C C . ASP A 1 222 ? 0.076 -6.790 19.215 1.00 83.62 222 ASP A C 1
ATOM 1799 O O . ASP A 1 222 ? -0.888 -6.656 19.971 1.00 83.62 222 ASP A O 1
ATOM 1803 N N . ALA A 1 223 ? 1.334 -6.777 19.663 1.00 87.75 223 ALA A N 1
ATOM 1804 C CA . ALA A 1 223 ? 1.672 -6.491 21.053 1.00 87.75 223 ALA A CA 1
ATOM 1805 C C . ALA A 1 223 ? 1.290 -5.057 21.438 1.00 87.75 223 ALA A C 1
ATOM 1807 O O . ALA A 1 223 ? 0.635 -4.868 22.462 1.00 87.75 223 ALA A O 1
ATOM 1808 N N . LEU A 1 224 ? 1.598 -4.081 20.579 1.00 91.88 224 LEU A N 1
ATOM 1809 C CA . LEU A 1 224 ? 1.186 -2.688 20.754 1.00 91.88 224 LEU A CA 1
ATOM 1810 C C . LEU A 1 224 ? -0.335 -2.544 20.792 1.00 91.88 224 LEU A C 1
ATOM 1812 O O . LEU A 1 224 ? -0.845 -1.845 21.656 1.00 91.88 224 LEU A O 1
ATOM 1816 N N . SER A 1 225 ? -1.064 -3.255 19.925 1.00 89.12 225 SER A N 1
ATOM 1817 C CA . SER A 1 225 ? -2.536 -3.230 19.920 1.00 89.12 225 SER A CA 1
ATOM 1818 C C . SER A 1 225 ? -3.113 -3.723 21.252 1.00 89.12 225 SER A C 1
ATOM 1820 O O . SER A 1 225 ? -4.040 -3.124 21.788 1.00 89.12 225 SER A O 1
ATOM 1822 N N . ARG A 1 226 ? -2.547 -4.799 21.821 1.00 88.19 226 ARG A N 1
ATOM 1823 C CA . ARG A 1 226 ? -2.963 -5.314 23.138 1.00 88.19 226 ARG A CA 1
ATOM 1824 C C . ARG A 1 226 ? -2.619 -4.350 24.269 1.00 88.19 226 ARG A C 1
ATOM 1826 O O . ARG A 1 226 ? -3.434 -4.161 25.163 1.00 88.19 226 ARG A O 1
ATOM 1833 N N . GLN A 1 227 ? -1.427 -3.760 24.231 1.00 94.19 227 GLN A N 1
ATOM 1834 C CA . GLN A 1 227 ? -0.988 -2.815 25.251 1.00 94.19 227 GLN A CA 1
ATOM 1835 C C . GLN A 1 227 ? -1.845 -1.545 25.231 1.00 94.19 227 GLN A C 1
ATOM 1837 O O . GLN A 1 227 ? -2.348 -1.146 26.280 1.00 94.19 227 GLN A O 1
ATOM 1842 N N . ALA A 1 228 ? -2.085 -0.981 24.045 1.00 92.44 228 ALA A N 1
ATOM 1843 C CA . ALA A 1 228 ? -2.874 0.230 23.851 1.00 92.44 228 ALA A CA 1
ATOM 1844 C C . ALA A 1 228 ? -4.309 0.091 24.377 1.00 92.44 228 ALA A C 1
ATOM 1846 O O . ALA A 1 228 ? -4.800 1.017 25.011 1.00 92.44 228 ALA A O 1
ATOM 1847 N N . ALA A 1 229 ? -4.925 -1.088 24.233 1.00 88.62 229 ALA A N 1
ATOM 1848 C CA . ALA A 1 229 ? -6.266 -1.364 24.757 1.00 88.62 229 ALA A CA 1
ATOM 1849 C C . ALA A 1 229 ? -6.354 -1.337 26.298 1.00 88.62 229 ALA A C 1
ATOM 1851 O O . ALA A 1 229 ? -7.427 -1.124 26.858 1.00 88.62 229 ALA A O 1
ATOM 1852 N N . THR A 1 230 ? -5.243 -1.578 27.002 1.00 91.12 230 THR A N 1
ATOM 1853 C CA . THR A 1 230 ? -5.220 -1.673 28.477 1.00 91.12 230 THR A CA 1
ATOM 1854 C C . THR A 1 230 ? -4.531 -0.503 29.168 1.00 91.12 230 THR A C 1
ATOM 1856 O O . THR A 1 230 ? -4.769 -0.269 30.351 1.00 91.12 230 THR A O 1
ATOM 1859 N N . ALA A 1 231 ? -3.667 0.22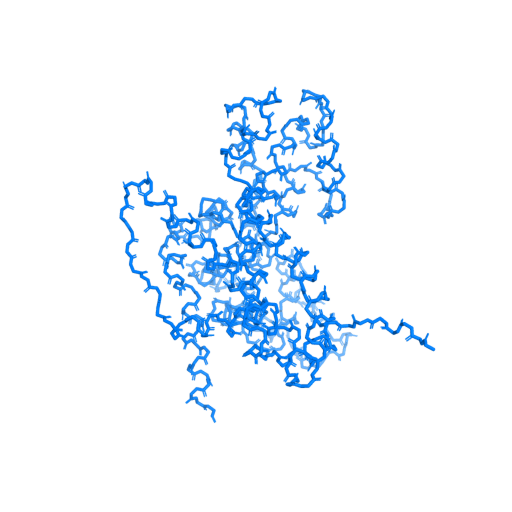0 28.457 1.00 94.62 231 ALA A N 1
ATOM 1860 C CA . ALA A 1 231 ? -2.867 1.291 29.028 1.00 94.62 231 ALA A CA 1
ATOM 1861 C C . ALA A 1 231 ? -3.713 2.547 29.338 1.00 94.62 231 ALA A C 1
ATOM 1863 O O . ALA A 1 231 ? -4.784 2.737 28.743 1.00 94.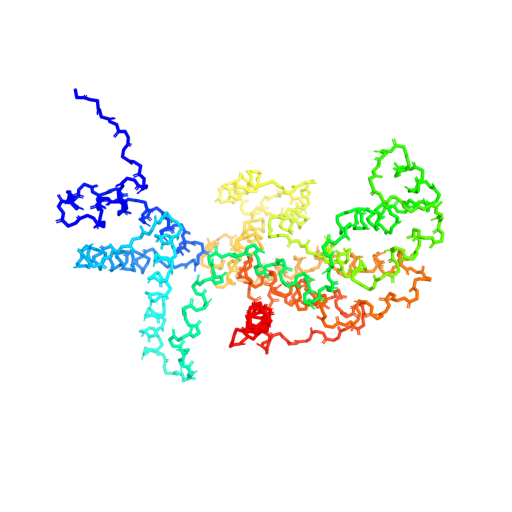62 231 ALA A O 1
ATOM 1864 N N . PRO A 1 232 ? -3.257 3.421 30.253 1.00 94.94 232 PRO A N 1
ATOM 1865 C CA . PRO A 1 232 ? -3.903 4.704 30.516 1.00 94.94 232 PRO A CA 1
ATOM 1866 C C . PRO A 1 232 ? -3.957 5.584 29.247 1.00 94.94 232 PRO A C 1
ATOM 1868 O O . PRO A 1 232 ? -2.908 5.838 28.658 1.00 94.94 232 PRO A O 1
ATOM 1871 N N . PRO A 1 233 ? -5.139 6.088 28.829 1.00 93.06 233 PRO A N 1
ATOM 1872 C CA . PRO A 1 233 ? -5.324 6.803 27.557 1.00 93.06 233 PRO A CA 1
ATOM 1873 C C . PRO A 1 233 ? -4.364 7.974 27.311 1.00 93.06 233 PRO A C 1
ATOM 1875 O O . PRO A 1 233 ? -3.914 8.163 26.187 1.00 93.06 233 PRO A O 1
ATOM 1878 N N . GLN A 1 234 ? -4.057 8.739 28.362 1.00 94.50 234 GLN A N 1
ATOM 1879 C CA . GLN A 1 234 ? -3.304 10.000 28.297 1.00 94.50 234 GLN A CA 1
ATOM 1880 C C . GLN A 1 234 ? -1.798 9.838 28.558 1.00 94.50 234 GLN A C 1
ATOM 1882 O O . GLN A 1 234 ? -1.059 10.819 28.525 1.00 94.50 234 GLN A O 1
ATOM 1887 N N . GLU A 1 235 ? -1.334 8.626 28.865 1.00 95.94 235 GLU A N 1
ATOM 1888 C CA . GLU A 1 235 ? 0.090 8.372 29.084 1.00 95.94 235 GLU A CA 1
ATOM 1889 C C . GLU A 1 235 ? 0.844 8.346 27.746 1.00 95.94 235 GLU A C 1
ATOM 1891 O O . GLU A 1 235 ? 0.323 7.870 26.732 1.00 95.94 235 GLU A O 1
ATOM 1896 N N . GLU A 1 236 ? 2.069 8.877 27.754 1.00 95.94 236 GLU A N 1
ATOM 1897 C CA . GLU A 1 236 ? 2.949 8.913 26.588 1.00 95.94 236 GLU A CA 1
ATOM 1898 C C . GLU A 1 236 ? 3.340 7.492 26.146 1.00 95.94 236 GLU A C 1
ATOM 1900 O O . GLU A 1 236 ? 3.675 6.620 26.951 1.00 95.94 236 GLU A O 1
ATOM 1905 N N . ALA A 1 237 ? 3.293 7.267 24.839 1.00 95.06 237 ALA A N 1
ATOM 1906 C CA . ALA A 1 237 ? 3.574 6.013 24.165 1.00 95.06 237 ALA A CA 1
ATOM 1907 C C . ALA A 1 237 ? 4.661 6.212 23.088 1.00 95.06 237 ALA A C 1
ATOM 1909 O O . ALA A 1 237 ? 5.455 7.155 23.117 1.00 95.06 237 ALA A O 1
ATOM 1910 N N . CYS A 1 238 ? 4.758 5.287 22.132 1.00 93.56 238 CYS A N 1
ATOM 1911 C CA . CYS A 1 238 ? 5.752 5.377 21.064 1.00 93.56 238 CYS A CA 1
ATOM 1912 C C . CYS A 1 238 ? 5.522 6.594 20.150 1.00 93.56 238 CYS A C 1
ATOM 1914 O O . CYS A 1 238 ? 4.396 7.039 19.944 1.00 93.56 238 CYS A O 1
ATOM 1916 N N . GLY A 1 239 ? 6.604 7.135 19.579 1.00 90.44 239 GLY A N 1
ATOM 1917 C CA . GLY A 1 239 ? 6.522 8.163 18.533 1.00 90.44 239 GLY A CA 1
ATOM 1918 C C . GLY A 1 239 ? 5.918 9.505 18.968 1.00 90.44 239 GLY A C 1
ATOM 1919 O O . GLY A 1 239 ? 5.469 10.266 18.101 1.00 90.44 239 GLY A O 1
ATOM 1920 N N . GLY A 1 240 ? 5.898 9.782 20.279 1.00 93.56 240 GLY A N 1
ATOM 1921 C CA . GLY A 1 240 ? 5.316 10.994 20.863 1.00 93.56 240 GLY A CA 1
ATOM 1922 C C . GLY A 1 240 ? 3.786 11.032 20.810 1.00 93.56 240 GLY A C 1
ATOM 1923 O O . GLY A 1 240 ? 3.213 12.117 20.768 1.00 93.56 240 GLY A O 1
ATOM 1924 N N . TRP A 1 241 ? 3.142 9.866 20.731 1.00 97.00 241 TRP A N 1
ATOM 1925 C CA . TRP A 1 241 ? 1.687 9.700 20.779 1.00 97.00 241 TRP A CA 1
ATOM 1926 C C . TRP A 1 241 ? 1.235 9.314 22.186 1.00 97.00 241 TRP A C 1
ATOM 1928 O O . TRP A 1 241 ? 2.028 8.768 22.947 1.00 97.00 241 TRP A O 1
ATOM 1938 N N . THR A 1 242 ? -0.035 9.518 22.525 1.00 97.38 242 THR A N 1
ATOM 1939 C CA . THR A 1 242 ? -0.634 8.885 23.712 1.00 97.38 242 THR A CA 1
ATOM 1940 C C . THR A 1 242 ? -1.126 7.469 23.403 1.00 97.38 242 THR A C 1
ATOM 1942 O O . THR A 1 242 ? -1.324 7.108 22.241 1.00 97.38 242 THR A O 1
ATOM 1945 N N . TRP A 1 243 ? -1.371 6.636 24.419 1.00 97.12 243 TRP A N 1
ATOM 1946 C CA . TRP A 1 243 ? -1.911 5.288 24.183 1.00 97.12 243 TRP A CA 1
ATOM 1947 C C . TRP A 1 243 ? -3.280 5.276 23.493 1.00 97.12 243 TRP A C 1
ATOM 1949 O O . TRP A 1 243 ? -3.534 4.367 22.699 1.00 97.12 243 TRP A O 1
ATOM 1959 N N . ALA A 1 244 ? -4.134 6.274 23.740 1.00 95.69 244 ALA A N 1
ATOM 1960 C CA . ALA A 1 244 ? -5.395 6.425 23.012 1.00 95.69 244 ALA A CA 1
ATOM 1961 C C . ALA A 1 244 ? -5.159 6.723 21.523 1.00 95.69 244 ALA A C 1
ATOM 1963 O O . ALA A 1 244 ? -5.763 6.085 20.658 1.00 95.69 244 ALA A O 1
ATOM 1964 N N . GLU A 1 245 ? -4.215 7.619 21.214 1.00 97.50 245 GLU A N 1
ATOM 1965 C CA . GLU A 1 245 ? -3.837 7.934 19.833 1.00 97.50 245 GLU A CA 1
ATOM 1966 C C . GLU A 1 245 ? -3.233 6.708 19.129 1.00 97.50 245 GLU A C 1
ATOM 1968 O O . GLU A 1 245 ? -3.598 6.407 17.992 1.00 97.50 245 GLU A O 1
ATOM 1973 N N . VAL A 1 246 ? -2.366 5.945 19.806 1.00 97.12 246 VAL A N 1
ATOM 1974 C CA . VAL A 1 246 ? -1.804 4.690 19.275 1.00 97.12 246 VAL A CA 1
ATOM 1975 C C . VAL A 1 246 ? -2.914 3.692 18.938 1.00 97.12 246 VAL A C 1
ATOM 1977 O O . VAL A 1 246 ? -2.899 3.093 17.859 1.00 97.12 246 VAL A O 1
ATOM 1980 N N . GLU A 1 247 ? -3.894 3.523 19.825 1.00 95.69 247 GLU A N 1
ATOM 1981 C CA . GLU A 1 247 ? -5.037 2.641 19.586 1.00 95.69 247 GLU A CA 1
ATOM 1982 C C . GLU A 1 247 ? -5.863 3.104 18.373 1.00 95.69 247 GLU A C 1
ATOM 1984 O O . GLU A 1 247 ? -6.163 2.302 17.481 1.00 95.69 247 GLU A O 1
ATOM 1989 N N . ALA A 1 248 ? -6.153 4.406 18.278 1.00 94.50 248 ALA A N 1
ATOM 1990 C CA . ALA A 1 248 ? -6.855 5.004 17.144 1.00 94.50 248 ALA A CA 1
ATOM 1991 C C . ALA A 1 248 ? -6.111 4.781 15.814 1.00 94.50 248 ALA A C 1
ATOM 1993 O O . ALA A 1 248 ? -6.729 4.417 14.807 1.00 94.50 248 ALA A O 1
ATOM 1994 N N . ILE A 1 249 ? -4.783 4.948 15.807 1.00 95.19 249 ILE A N 1
ATOM 1995 C CA . ILE A 1 249 ? -3.912 4.731 14.642 1.00 95.19 249 ILE A CA 1
ATOM 1996 C C . ILE A 1 249 ? -3.948 3.266 14.199 1.00 95.19 249 ILE A C 1
ATOM 1998 O O . ILE A 1 249 ? -4.085 2.979 13.006 1.00 95.19 249 ILE A O 1
ATOM 2002 N N . LEU A 1 250 ? -3.855 2.322 15.136 1.00 89.25 250 LEU A N 1
ATOM 2003 C CA . LEU A 1 250 ? -3.872 0.890 14.830 1.00 89.25 250 LEU A CA 1
ATOM 2004 C C . LEU A 1 250 ? -5.244 0.433 14.302 1.00 89.25 250 LEU A C 1
ATOM 2006 O O . LEU A 1 250 ? -5.320 -0.386 13.379 1.00 89.25 250 LEU A O 1
ATOM 2010 N N . TRP A 1 251 ? -6.348 0.990 14.795 1.00 86.00 251 TRP A N 1
ATOM 2011 C CA . TRP A 1 251 ? -7.658 0.703 14.207 1.00 86.00 251 TRP A CA 1
ATOM 2012 C C . TRP A 1 251 ? -7.824 1.332 12.821 1.00 86.00 251 TRP A C 1
ATOM 2014 O O . TRP A 1 251 ? -8.251 0.653 11.882 1.00 86.00 251 TRP A O 1
ATOM 2024 N N . ARG A 1 252 ? -7.444 2.601 12.651 1.00 86.31 252 ARG A N 1
ATOM 2025 C CA . ARG A 1 252 ? -7.663 3.328 11.395 1.00 86.31 252 ARG A CA 1
ATOM 2026 C C . ARG A 1 252 ? -6.704 2.913 10.286 1.00 86.31 252 ARG A C 1
ATOM 2028 O O . ARG A 1 252 ? -7.143 2.522 9.209 1.00 86.31 252 ARG A O 1
ATOM 2035 N N . ILE A 1 253 ? -5.401 2.994 10.541 1.00 88.44 253 ILE A N 1
ATOM 2036 C CA . ILE A 1 253 ? -4.353 2.849 9.522 1.00 88.44 253 ILE A CA 1
ATOM 2037 C C . ILE A 1 253 ? -3.994 1.385 9.297 1.00 88.44 253 ILE A C 1
ATOM 2039 O O . ILE A 1 253 ? -3.933 0.935 8.149 1.00 88.44 253 ILE A O 1
ATOM 2043 N N . ARG A 1 254 ? -3.771 0.634 10.383 1.00 86.25 254 ARG A N 1
ATOM 2044 C CA . ARG A 1 254 ? -3.390 -0.780 10.295 1.00 86.25 254 ARG A CA 1
ATOM 2045 C C . ARG A 1 254 ? -4.585 -1.648 9.887 1.00 86.25 254 ARG A C 1
ATOM 2047 O O . ARG A 1 254 ? -4.514 -2.386 8.901 1.00 86.25 254 ARG A O 1
ATOM 2054 N N . SER A 1 255 ? -5.693 -1.524 10.618 1.00 77.25 255 SER A N 1
ATOM 2055 C CA . SER A 1 255 ? -6.871 -2.391 10.451 1.00 77.25 255 SER A CA 1
ATOM 2056 C C . SER A 1 255 ? -7.875 -1.898 9.401 1.00 77.25 255 SER A C 1
ATOM 2058 O O . SER A 1 255 ? -8.753 -2.664 9.002 1.00 77.25 255 SER A O 1
ATOM 2060 N N . GLY A 1 256 ? -7.751 -0.653 8.927 1.00 73.94 256 GLY A N 1
ATOM 2061 C CA . GLY A 1 256 ? -8.636 -0.091 7.903 1.00 73.94 256 GLY A CA 1
ATOM 2062 C C . GLY A 1 256 ? -10.073 0.129 8.384 1.00 73.94 256 GLY A C 1
ATOM 2063 O O . GLY A 1 256 ? -10.997 0.076 7.576 1.00 73.94 256 GLY A O 1
ATOM 2064 N N . CYS A 1 257 ? -10.295 0.313 9.690 1.00 77.19 257 CYS A N 1
ATOM 2065 C CA . CYS A 1 257 ? -11.613 0.670 10.215 1.00 77.19 257 CYS A CA 1
ATOM 2066 C C . CYS A 1 257 ? -12.054 2.046 9.695 1.00 77.19 257 CYS A C 1
ATOM 2068 O O . CYS A 1 257 ? -11.237 2.936 9.467 1.00 77.19 257 CYS A O 1
ATOM 2070 N N . THR A 1 258 ? -13.359 2.222 9.520 1.00 76.06 258 THR A N 1
ATOM 2071 C CA . THR A 1 258 ? -13.982 3.524 9.247 1.00 76.06 258 THR A CA 1
ATOM 2072 C C . THR A 1 258 ? -13.986 4.392 10.503 1.00 76.06 258 THR A C 1
ATOM 2074 O O . THR A 1 258 ? -13.927 3.870 11.616 1.00 76.06 258 THR A O 1
ATOM 2077 N N . HIS A 1 259 ? -14.116 5.710 10.335 1.00 82.00 259 HIS A N 1
ATOM 2078 C CA . HIS A 1 259 ? -14.200 6.662 11.451 1.00 82.00 259 HIS A CA 1
ATOM 2079 C C . HIS A 1 259 ? -15.246 6.246 12.497 1.00 82.00 259 HIS A C 1
ATOM 2081 O O . HIS A 1 259 ? -14.909 6.047 13.659 1.00 82.00 259 HIS A O 1
ATOM 2087 N N . ALA A 1 260 ? -16.478 5.958 12.065 1.00 78.19 260 ALA A N 1
ATOM 2088 C CA . ALA A 1 260 ? -17.557 5.515 12.952 1.00 78.19 260 ALA A CA 1
ATOM 2089 C C . ALA A 1 260 ? -17.229 4.217 13.719 1.00 78.19 260 ALA A C 1
ATOM 2091 O O . ALA A 1 260 ? -17.621 4.050 14.874 1.00 78.19 260 ALA A O 1
ATOM 2092 N N . GLN A 1 261 ? -16.496 3.285 13.099 1.00 78.00 261 GLN A N 1
ATOM 2093 C CA . GLN A 1 261 ? -16.060 2.058 13.771 1.00 78.00 261 GLN A CA 1
ATOM 2094 C C . GLN A 1 261 ? -14.987 2.329 14.821 1.00 78.00 261 GLN A C 1
ATOM 2096 O O . GLN A 1 261 ? -14.971 1.640 15.840 1.00 78.00 261 GLN A O 1
ATOM 2101 N N . VAL A 1 262 ? -14.098 3.296 14.584 1.00 82.06 262 VAL A N 1
ATOM 2102 C CA . VAL A 1 262 ? -13.084 3.665 15.572 1.00 82.06 262 VAL A CA 1
ATOM 2103 C C . VAL A 1 262 ? -13.712 4.410 16.743 1.00 82.06 262 VAL A C 1
ATOM 2105 O O . VAL A 1 262 ? -13.451 4.019 17.876 1.00 82.06 262 VAL A O 1
ATOM 2108 N N . VAL A 1 263 ? -14.619 5.360 16.488 1.00 86.12 263 VAL A N 1
ATOM 2109 C CA . VAL A 1 263 ? -15.410 6.038 17.534 1.00 86.12 263 VAL A CA 1
ATOM 2110 C C . VAL A 1 263 ? -16.102 5.009 18.431 1.00 86.12 263 VAL A C 1
ATOM 2112 O O . VAL A 1 263 ? -15.909 5.013 19.640 1.00 86.12 263 VAL A O 1
ATOM 2115 N N . ARG A 1 264 ? -16.808 4.035 17.840 1.00 83.69 264 ARG A N 1
ATOM 2116 C CA . ARG A 1 264 ? -17.489 2.974 18.601 1.00 83.69 264 ARG A CA 1
ATOM 2117 C C . ARG A 1 264 ? -16.539 2.084 19.414 1.00 83.69 264 ARG A C 1
ATOM 2119 O O . ARG A 1 264 ? -16.964 1.486 20.396 1.00 83.69 264 ARG A O 1
ATOM 2126 N N . ARG A 1 265 ? -15.296 1.896 18.964 1.00 84.62 265 ARG A N 1
ATOM 2127 C CA . ARG A 1 265 ? -14.319 1.026 19.640 1.00 84.62 265 ARG A CA 1
ATOM 2128 C C . ARG A 1 265 ? -13.580 1.733 20.766 1.00 84.62 265 ARG A C 1
ATOM 2130 O O . ARG A 1 265 ? -13.246 1.070 21.741 1.00 84.62 265 ARG A O 1
ATOM 2137 N N . LEU A 1 266 ? -13.295 3.021 20.598 1.00 85.62 266 LEU A N 1
ATOM 2138 C CA . LEU A 1 266 ? -12.610 3.823 21.607 1.00 85.62 266 LEU A CA 1
ATOM 2139 C C . LEU A 1 266 ? -13.573 4.301 22.692 1.00 85.62 266 LEU A C 1
ATOM 2141 O O . LEU A 1 266 ? -13.145 4.369 23.837 1.00 85.62 266 LEU A O 1
ATOM 2145 N N . ASP A 1 267 ? -14.844 4.533 22.348 1.00 80.25 267 ASP A N 1
ATOM 2146 C CA . ASP A 1 267 ? -15.952 4.864 23.257 1.00 80.25 267 ASP A CA 1
ATOM 2147 C C . ASP A 1 267 ? -15.565 5.955 24.276 1.00 80.25 267 ASP A C 1
ATOM 2149 O O . ASP A 1 267 ? -15.496 7.130 23.923 1.00 80.25 267 ASP A O 1
ATOM 2153 N N . ASP A 1 268 ? -15.206 5.572 25.504 1.00 84.62 268 ASP A N 1
ATOM 2154 C CA . ASP A 1 268 ? -14.833 6.488 26.590 1.00 84.62 268 ASP A CA 1
ATOM 2155 C C . ASP A 1 268 ? -13.345 6.897 26.611 1.00 84.62 268 ASP A C 1
ATOM 2157 O O . ASP A 1 268 ? -12.933 7.745 27.406 1.00 84.62 268 ASP A O 1
ATOM 2161 N N . ARG A 1 269 ? -12.493 6.270 25.792 1.00 90.06 269 ARG A N 1
ATOM 2162 C CA . ARG A 1 269 ? -11.033 6.496 25.798 1.00 90.06 269 ARG A CA 1
ATOM 2163 C C . ARG A 1 269 ? -10.619 7.732 25.005 1.00 90.06 269 ARG A C 1
ATOM 2165 O O . ARG A 1 269 ? -9.542 8.265 25.266 1.00 90.06 269 ARG A O 1
ATOM 2172 N N . MET A 1 270 ? -11.429 8.135 24.027 1.00 92.44 270 MET A N 1
ATOM 2173 C CA . MET A 1 270 ? -11.149 9.254 23.130 1.00 92.44 270 MET A CA 1
ATOM 2174 C C . MET A 1 270 ? -12.448 9.747 22.494 1.00 92.44 270 MET A C 1
ATOM 2176 O O . MET A 1 270 ? -13.223 8.938 21.985 1.00 92.44 270 MET A O 1
ATOM 2180 N N . ASN A 1 271 ? -12.678 11.059 22.499 1.00 91.62 271 ASN A N 1
ATOM 2181 C CA . ASN A 1 271 ? -13.865 11.639 21.874 1.00 91.62 271 ASN A CA 1
ATOM 2182 C C . ASN A 1 271 ? -13.704 11.776 20.346 1.00 91.62 271 ASN A C 1
ATOM 2184 O O . ASN A 1 271 ? -12.622 11.597 19.787 1.00 91.62 271 ASN A O 1
ATOM 2188 N N . GLU A 1 272 ? -14.801 12.075 19.647 1.00 92.75 272 GLU A N 1
ATOM 2189 C CA . GLU A 1 272 ? -14.811 12.127 18.181 1.00 92.75 272 GLU A CA 1
ATOM 2190 C C . GLU A 1 272 ? -13.891 13.213 17.595 1.00 92.75 272 GLU A C 1
ATOM 2192 O O . GLU A 1 272 ? -13.213 12.957 16.594 1.00 92.75 272 GLU A O 1
ATOM 2197 N N . ASP A 1 273 ? -13.821 14.383 18.233 1.00 93.38 273 ASP A N 1
ATOM 2198 C CA . ASP A 1 273 ? -12.964 15.493 17.801 1.00 93.38 273 ASP A CA 1
ATOM 2199 C C . ASP A 1 273 ? -11.481 15.136 17.974 1.00 93.38 273 ASP A C 1
ATOM 2201 O O . ASP A 1 273 ? -10.677 15.337 17.065 1.00 93.38 273 ASP A O 1
ATOM 2205 N N . GLU A 1 274 ? -11.121 14.504 19.093 1.00 94.44 274 GLU A N 1
ATOM 2206 C CA . GLU A 1 274 ? -9.772 13.985 19.328 1.00 94.44 274 GLU A CA 1
ATOM 2207 C C . GLU A 1 274 ? -9.392 12.949 18.264 1.00 94.44 274 GLU A C 1
ATOM 2209 O O . GLU A 1 274 ? -8.273 12.974 17.752 1.00 94.44 274 GLU A O 1
ATOM 2214 N N . ILE A 1 275 ? -10.316 12.057 17.884 1.00 93.81 275 ILE A N 1
ATOM 2215 C CA . ILE A 1 275 ? -10.078 11.047 16.838 1.00 93.81 275 ILE A CA 1
ATOM 2216 C C . ILE A 1 275 ? -9.815 11.728 15.496 1.00 93.81 275 ILE A C 1
ATOM 2218 O O . ILE A 1 275 ? -8.877 11.354 14.780 1.00 93.81 275 ILE A O 1
ATOM 2222 N N . HIS A 1 276 ? -10.610 12.745 15.168 1.00 92.31 276 HIS A N 1
ATOM 2223 C CA . HIS A 1 276 ? -10.419 13.542 13.965 1.00 92.31 276 HIS A CA 1
ATOM 2224 C C . HIS A 1 276 ? -9.044 14.228 13.951 1.00 92.31 276 HIS A C 1
ATOM 2226 O O . HIS A 1 276 ? -8.306 14.118 12.965 1.00 92.31 276 HIS A O 1
ATOM 2232 N N . ASP A 1 277 ? -8.661 14.857 15.062 1.00 94.62 277 ASP A N 1
ATOM 2233 C CA . ASP A 1 277 ? -7.372 15.528 15.222 1.00 94.62 277 ASP A CA 1
ATOM 2234 C C . ASP A 1 277 ? -6.200 14.549 15.113 1.00 94.62 277 ASP A C 1
ATOM 2236 O O . ASP A 1 277 ? -5.215 14.830 14.424 1.00 94.62 277 ASP A O 1
ATOM 2240 N N . THR A 1 278 ? -6.296 13.362 15.717 1.00 95.81 278 THR A N 1
ATOM 2241 C CA . THR A 1 278 ? -5.279 12.312 15.569 1.00 95.81 278 THR A CA 1
ATOM 2242 C C . THR A 1 278 ? -5.109 11.917 14.109 1.00 95.81 278 THR A C 1
ATOM 2244 O O . THR A 1 278 ? -3.977 11.781 13.639 1.00 95.81 278 THR A O 1
ATOM 2247 N N . TYR A 1 279 ? -6.193 11.777 13.347 1.00 92.62 279 TYR A N 1
ATOM 2248 C CA . TYR A 1 279 ? -6.101 11.438 11.925 1.00 92.62 279 TYR A CA 1
ATOM 2249 C C . TYR A 1 279 ? -5.526 12.574 11.084 1.00 92.62 279 TYR A C 1
ATOM 2251 O O . TYR A 1 279 ? -4.719 12.313 10.187 1.00 92.62 279 TYR A O 1
ATOM 2259 N N . ALA A 1 280 ? -5.865 13.826 11.392 1.00 93.31 280 ALA A N 1
ATOM 2260 C CA . ALA A 1 280 ? -5.238 14.984 10.766 1.00 93.31 280 ALA A CA 1
ATOM 2261 C C . ALA A 1 280 ? -3.720 15.003 11.030 1.00 93.31 280 ALA A C 1
ATOM 2263 O O . ALA A 1 280 ? -2.932 15.135 10.088 1.00 93.31 280 ALA A O 1
ATOM 2264 N N . LYS A 1 281 ? -3.291 14.751 12.277 1.00 95.12 281 LYS A N 1
ATOM 2265 C CA . LYS A 1 281 ? -1.868 14.596 12.628 1.00 95.12 281 LYS A CA 1
ATOM 2266 C C . LYS A 1 281 ? -1.217 13.432 11.869 1.00 95.12 281 LYS A C 1
ATOM 2268 O O . LYS A 1 281 ? -0.087 13.568 11.408 1.00 95.12 281 LYS A O 1
ATOM 2273 N N . CYS A 1 282 ? -1.914 12.304 11.704 1.00 95.19 282 CYS A N 1
ATOM 2274 C CA . CYS A 1 282 ? -1.409 11.153 10.946 1.00 95.19 282 CYS A CA 1
ATOM 2275 C C . CYS A 1 282 ? -1.150 11.496 9.481 1.00 95.19 282 CYS A C 1
ATOM 2277 O O . CYS A 1 282 ? -0.089 11.151 8.967 1.00 95.19 282 CYS A O 1
ATOM 2279 N N . ARG A 1 283 ? -2.084 12.195 8.821 1.00 92.56 283 ARG A N 1
ATOM 2280 C CA . ARG A 1 283 ? -1.923 12.648 7.429 1.00 92.56 283 ARG A CA 1
ATOM 2281 C C . ARG A 1 283 ? -0.688 13.530 7.264 1.00 92.56 283 ARG A C 1
ATOM 2283 O O . ARG A 1 283 ? 0.036 13.370 6.290 1.00 92.56 283 ARG A O 1
ATOM 2290 N N . GLY A 1 284 ? -0.396 14.381 8.250 1.00 91.94 284 GLY A N 1
ATOM 2291 C CA . GLY A 1 284 ? 0.833 15.180 8.289 1.00 91.94 284 GLY A CA 1
ATOM 2292 C C . GLY A 1 284 ? 2.130 14.366 8.407 1.00 91.94 284 GLY A C 1
ATOM 2293 O O . GLY A 1 284 ? 3.200 14.907 8.163 1.00 91.94 284 GLY A O 1
ATOM 2294 N N . ARG A 1 285 ? 2.057 13.074 8.759 1.00 94.31 285 ARG A N 1
ATOM 2295 C CA . ARG A 1 285 ? 3.202 12.146 8.814 1.00 94.31 285 ARG A CA 1
ATOM 2296 C C . ARG A 1 285 ? 3.231 11.150 7.649 1.00 94.31 285 ARG A C 1
ATOM 2298 O O . ARG A 1 285 ? 4.020 10.205 7.669 1.00 94.31 285 ARG A O 1
ATOM 2305 N N . PHE A 1 286 ? 2.355 11.293 6.653 1.00 95.69 286 PHE A N 1
ATOM 2306 C CA . PHE A 1 286 ? 2.354 10.394 5.501 1.00 95.69 286 PHE A CA 1
ATOM 2307 C C . PHE A 1 286 ? 3.576 10.661 4.609 1.00 95.69 286 PHE A C 1
ATOM 2309 O O . PHE A 1 286 ? 3.793 11.795 4.192 1.00 95.69 286 PHE A O 1
ATOM 2316 N N . PRO A 1 287 ? 4.351 9.628 4.235 1.00 95.56 287 PRO A N 1
ATOM 2317 C CA . PRO A 1 287 ? 5.662 9.835 3.622 1.00 95.56 287 PRO A CA 1
ATOM 2318 C C . PRO A 1 287 ? 5.604 10.018 2.096 1.00 95.56 287 PRO A C 1
ATOM 2320 O O . PRO A 1 287 ? 6.638 10.116 1.443 1.00 95.56 287 PRO A O 1
ATOM 2323 N N . PHE A 1 288 ? 4.421 9.965 1.479 1.00 96.75 288 PHE A N 1
ATOM 2324 C CA . PHE A 1 288 ? 4.297 9.741 0.033 1.00 96.75 288 PHE A CA 1
ATOM 2325 C C . PHE A 1 288 ? 4.799 10.915 -0.811 1.00 96.75 288 PHE A C 1
ATOM 2327 O O . PHE A 1 288 ? 5.456 10.693 -1.828 1.00 96.75 288 PHE A O 1
ATOM 2334 N N . GLU A 1 289 ? 4.520 12.148 -0.389 1.00 95.38 289 GLU A N 1
ATOM 2335 C CA . GLU A 1 289 ? 5.011 13.354 -1.063 1.00 95.38 289 GLU A CA 1
ATOM 2336 C C . GLU A 1 289 ? 6.539 13.447 -0.983 1.00 95.38 289 GLU A C 1
ATOM 2338 O O . GLU A 1 289 ? 7.204 13.584 -2.009 1.00 95.38 289 GLU A O 1
ATOM 2343 N N . GLU A 1 290 ? 7.105 13.261 0.213 1.00 95.00 290 GLU A N 1
ATOM 2344 C CA . GLU A 1 290 ? 8.552 13.281 0.449 1.00 95.00 290 GLU A CA 1
ATOM 2345 C C . GLU A 1 290 ? 9.280 12.178 -0.330 1.00 95.00 290 GLU A C 1
ATOM 2347 O O . GLU A 1 290 ? 10.298 12.435 -0.975 1.00 95.00 290 GLU A O 1
ATOM 2352 N N . ILE A 1 291 ? 8.739 10.953 -0.327 1.00 94.75 291 ILE A N 1
ATOM 2353 C CA . ILE A 1 291 ? 9.266 9.833 -1.117 1.00 94.75 291 ILE A CA 1
ATOM 2354 C C . ILE A 1 291 ? 9.276 10.196 -2.603 1.00 94.75 291 ILE A C 1
ATOM 2356 O O . ILE A 1 291 ? 10.267 9.933 -3.290 1.00 94.75 291 ILE A O 1
ATOM 2360 N N . MET A 1 292 ? 8.188 10.784 -3.109 1.00 94.88 292 MET A N 1
ATOM 2361 C CA . MET A 1 292 ? 8.096 11.161 -4.514 1.00 94.88 292 MET A CA 1
ATOM 2362 C C . MET A 1 292 ? 9.087 12.271 -4.859 1.00 94.88 292 MET A C 1
ATOM 2364 O O . MET A 1 292 ? 9.766 12.171 -5.877 1.00 94.88 292 MET A O 1
ATOM 2368 N N . LEU A 1 293 ? 9.219 13.292 -4.013 1.00 93.88 293 LEU A N 1
ATOM 2369 C CA . LEU A 1 293 ? 10.184 14.374 -4.197 1.00 93.88 293 LEU A CA 1
ATOM 2370 C C . LEU A 1 293 ? 11.626 13.845 -4.207 1.00 93.88 293 LEU A C 1
ATOM 2372 O O . LEU A 1 293 ? 12.402 14.178 -5.103 1.00 93.88 293 LEU A O 1
ATOM 2376 N N . LEU A 1 294 ? 11.976 12.970 -3.259 1.00 92.62 294 LEU A N 1
ATOM 2377 C CA . LEU A 1 294 ? 13.293 12.338 -3.201 1.00 92.62 294 LEU A CA 1
ATOM 2378 C C . LEU A 1 294 ? 13.575 11.531 -4.471 1.00 92.62 294 LEU A C 1
ATOM 2380 O O . LEU A 1 294 ? 14.630 11.691 -5.085 1.00 92.62 294 LEU A O 1
ATOM 2384 N N . LEU A 1 295 ? 12.629 10.687 -4.888 1.00 91.88 295 LEU A N 1
ATOM 2385 C CA . LEU A 1 295 ? 12.757 9.903 -6.113 1.00 91.88 295 LEU A CA 1
ATOM 2386 C C . LEU A 1 295 ? 12.879 10.806 -7.346 1.00 91.88 295 LEU A C 1
ATOM 2388 O O . LEU A 1 295 ? 13.701 10.549 -8.222 1.00 91.88 295 LEU A O 1
ATOM 2392 N N . TRP A 1 296 ? 12.091 11.878 -7.408 1.00 90.50 296 TRP A N 1
ATOM 2393 C CA . TRP A 1 296 ? 12.118 12.840 -8.503 1.00 90.50 296 TRP A CA 1
ATOM 2394 C C . TRP A 1 296 ? 13.494 13.486 -8.649 1.00 90.50 296 TRP A C 1
ATOM 2396 O O . TRP A 1 296 ? 14.028 13.531 -9.760 1.00 90.50 296 TRP A O 1
ATOM 2406 N N . ASN A 1 297 ? 14.089 13.915 -7.535 1.00 90.38 297 ASN A N 1
ATOM 2407 C CA . ASN A 1 297 ? 15.421 14.517 -7.502 1.00 90.38 297 ASN A CA 1
ATOM 2408 C C . ASN A 1 297 ? 16.510 13.509 -7.889 1.00 90.38 297 ASN A C 1
ATOM 2410 O O . ASN A 1 297 ? 17.398 13.829 -8.668 1.00 90.38 297 ASN A O 1
ATOM 2414 N N . ARG A 1 298 ? 16.418 12.256 -7.430 1.00 89.00 298 ARG A N 1
ATOM 2415 C CA . ARG A 1 298 ? 17.386 11.209 -7.808 1.00 89.00 298 ARG A CA 1
ATOM 2416 C C . ARG A 1 298 ? 17.318 10.803 -9.281 1.00 89.00 298 ARG A C 1
ATOM 2418 O O . ARG A 1 298 ? 18.276 10.249 -9.809 1.00 89.00 298 ARG A O 1
ATOM 2425 N N . LEU A 1 299 ? 16.197 11.079 -9.941 1.00 88.94 299 LEU A N 1
ATOM 2426 C CA . LEU A 1 299 ? 16.004 10.881 -11.377 1.00 88.94 299 LEU A CA 1
ATOM 2427 C C . LEU A 1 299 ? 16.295 12.153 -12.197 1.00 88.94 299 LEU A C 1
ATOM 2429 O O . LEU A 1 299 ? 15.931 12.223 -13.373 1.00 88.94 299 LEU A O 1
ATOM 2433 N N . GLU A 1 300 ? 16.900 13.182 -11.599 1.00 85.12 300 GLU A N 1
ATOM 2434 C CA . GLU A 1 300 ? 17.302 14.390 -12.318 1.00 85.12 300 GLU A CA 1
ATOM 2435 C C . GLU A 1 300 ? 18.240 14.065 -13.492 1.00 85.12 300 GLU A C 1
ATOM 2437 O O . GLU A 1 300 ? 19.121 13.214 -13.401 1.00 85.12 300 GLU A O 1
ATOM 2442 N N . GLY A 1 301 ? 17.994 14.702 -14.641 1.00 79.44 301 GLY A N 1
ATOM 2443 C CA . GLY A 1 301 ? 18.703 14.419 -15.893 1.00 79.44 301 GLY A CA 1
ATOM 2444 C C . GLY A 1 301 ? 18.194 13.200 -16.674 1.00 79.44 301 GLY A C 1
ATOM 2445 O O . GLY A 1 301 ? 18.615 13.000 -17.810 1.00 79.44 301 GLY A O 1
ATOM 2446 N N . HIS A 1 302 ? 17.259 12.407 -16.135 1.00 84.50 302 HIS A N 1
ATOM 2447 C CA . HIS A 1 302 ? 16.686 11.275 -16.862 1.00 84.50 302 HIS A CA 1
ATOM 2448 C C . HIS A 1 302 ? 15.550 11.719 -17.805 1.00 84.50 302 HIS A C 1
ATOM 2450 O O . HIS A 1 302 ? 14.465 12.095 -17.356 1.00 84.50 302 HIS A O 1
ATOM 2456 N N . GLU A 1 303 ? 15.755 11.600 -19.121 1.00 82.88 303 GLU A N 1
ATOM 2457 C CA . GLU A 1 303 ? 14.855 12.137 -20.163 1.00 82.88 303 GLU A CA 1
ATOM 2458 C C . GLU A 1 303 ? 13.396 11.668 -20.037 1.00 82.88 303 GLU A C 1
ATOM 2460 O O . GLU A 1 303 ? 12.457 12.434 -20.245 1.00 82.88 303 GLU A O 1
ATOM 2465 N N . LEU A 1 304 ? 13.183 10.407 -19.649 1.00 85.25 304 LEU A N 1
ATOM 2466 C CA . LEU A 1 304 ? 11.841 9.827 -19.529 1.00 85.25 304 LEU A CA 1
ATOM 2467 C C . LEU A 1 304 ? 11.196 9.977 -18.145 1.00 85.25 304 LEU A C 1
ATOM 2469 O O . LEU A 1 304 ? 10.092 9.466 -17.959 1.00 85.25 304 LEU A O 1
ATOM 2473 N N . ARG A 1 305 ? 11.828 10.672 -17.184 1.00 87.69 305 ARG A N 1
ATOM 2474 C CA . ARG A 1 305 ? 11.307 10.818 -15.809 1.00 87.69 305 ARG A CA 1
ATOM 2475 C C . ARG A 1 305 ? 9.869 11.330 -15.802 1.00 87.69 305 ARG A C 1
ATOM 2477 O O . ARG A 1 305 ? 8.997 10.701 -15.211 1.00 87.69 305 ARG A O 1
ATOM 2484 N N . GLN A 1 306 ? 9.622 12.448 -16.488 1.00 87.50 306 GLN A N 1
ATOM 2485 C CA . GLN A 1 306 ? 8.302 13.076 -16.514 1.00 87.50 306 GLN A CA 1
ATOM 2486 C C . GLN A 1 306 ? 7.271 12.135 -17.138 1.00 87.50 306 GLN A C 1
ATOM 2488 O O . GLN A 1 306 ? 6.293 11.784 -16.491 1.00 87.50 306 GLN A O 1
ATOM 2493 N N . LYS A 1 307 ? 7.554 11.620 -18.340 1.00 87.06 307 LYS A N 1
ATOM 2494 C CA . LYS A 1 307 ? 6.673 10.683 -19.049 1.00 87.06 307 LYS A CA 1
ATOM 2495 C C . LYS A 1 307 ? 6.363 9.417 -18.238 1.00 87.06 307 LYS A C 1
ATOM 2497 O O . LYS A 1 307 ? 5.248 8.905 -18.266 1.00 87.06 307 LYS A O 1
ATOM 2502 N N . ALA A 1 308 ? 7.344 8.872 -17.524 1.00 88.44 308 ALA A N 1
ATOM 2503 C CA . ALA A 1 308 ? 7.148 7.649 -16.760 1.00 88.44 308 ALA A CA 1
ATOM 2504 C C . ALA A 1 308 ? 6.214 7.855 -15.557 1.00 88.44 308 ALA A C 1
ATOM 2506 O O . ALA A 1 308 ? 5.402 6.971 -15.282 1.00 88.44 308 ALA A O 1
ATOM 2507 N N . LEU A 1 309 ? 6.319 9.001 -14.877 1.00 91.12 309 LEU A N 1
ATOM 2508 C CA . LEU A 1 309 ? 5.704 9.252 -13.569 1.00 91.12 309 LEU A CA 1
ATOM 2509 C C . LEU A 1 309 ? 4.414 10.085 -13.642 1.00 91.12 309 LEU A C 1
ATOM 2511 O O . LEU A 1 309 ? 3.543 9.937 -12.787 1.00 91.12 309 LEU A O 1
ATOM 2515 N N . SER A 1 310 ? 4.252 10.908 -14.681 1.00 88.44 310 SER A N 1
ATOM 2516 C CA . SER A 1 310 ? 3.056 11.731 -14.895 1.00 88.44 310 SER A CA 1
ATOM 2517 C C . SER A 1 310 ? 1.975 11.029 -15.730 1.00 88.44 310 SER A C 1
ATOM 2519 O O . SER A 1 310 ? 1.004 11.659 -16.139 1.00 88.44 310 SER A O 1
ATOM 2521 N N . GLU A 1 311 ? 2.142 9.745 -16.050 1.00 90.44 311 GLU A N 1
ATOM 2522 C CA . GLU A 1 311 ? 1.149 8.941 -16.772 1.00 90.44 311 GLU A CA 1
ATOM 2523 C C . GLU A 1 311 ? 0.312 8.085 -15.809 1.00 90.44 311 GLU A C 1
ATOM 2525 O O . GLU A 1 311 ? 0.761 7.688 -14.734 1.00 90.44 311 GLU A O 1
ATOM 2530 N N . SER A 1 312 ? -0.908 7.733 -16.225 1.00 91.00 312 SER A N 1
ATOM 2531 C CA . SER A 1 312 ? -1.878 7.030 -15.369 1.00 91.00 312 SER A CA 1
ATOM 2532 C C . SER A 1 312 ? -1.452 5.628 -14.910 1.00 91.00 312 SER A C 1
ATOM 2534 O O . SER A 1 312 ? -1.988 5.140 -13.920 1.00 91.00 312 SER A O 1
ATOM 2536 N N . GLY A 1 313 ? -0.500 4.975 -15.586 1.00 92.94 313 GLY A N 1
ATOM 2537 C CA . GLY A 1 313 ? -0.126 3.580 -15.326 1.00 92.94 313 GLY A CA 1
ATOM 2538 C C . GLY A 1 313 ? 0.328 3.312 -13.885 1.00 92.94 313 GLY A C 1
ATOM 2539 O O . GLY A 1 313 ? -0.236 2.458 -13.202 1.00 92.94 313 GLY A O 1
ATOM 2540 N N . LEU A 1 314 ? 1.285 4.094 -13.375 1.00 95.19 314 LEU A N 1
ATOM 2541 C CA . LEU A 1 314 ? 1.751 3.981 -11.985 1.00 95.19 314 LEU A CA 1
ATOM 2542 C C . LEU A 1 314 ? 0.589 4.124 -10.986 1.00 95.19 314 LEU A C 1
ATOM 2544 O O . LEU A 1 314 ? 0.439 3.318 -10.066 1.00 95.19 314 LEU A O 1
ATOM 2548 N N . TRP A 1 315 ? -0.262 5.127 -11.204 1.00 95.44 315 TRP A N 1
ATOM 2549 C CA . TRP A 1 315 ? -1.361 5.475 -10.305 1.00 95.44 315 TRP A CA 1
ATOM 2550 C C . TRP A 1 315 ? -2.479 4.436 -10.334 1.00 95.44 315 TRP A C 1
ATOM 2552 O O . TRP A 1 315 ? -2.926 4.005 -9.273 1.00 95.44 315 TRP A O 1
ATOM 2562 N N . LYS A 1 316 ? -2.863 3.942 -11.519 1.00 93.69 316 LYS A N 1
ATOM 2563 C CA . LYS A 1 316 ? -3.786 2.805 -11.662 1.00 93.69 316 LYS A CA 1
ATOM 2564 C C . LYS A 1 316 ? -3.268 1.587 -10.905 1.00 93.69 316 LYS A C 1
ATOM 2566 O O . LYS A 1 316 ? -4.029 0.948 -10.184 1.00 93.69 316 LYS A O 1
ATOM 2571 N N . ARG A 1 317 ? -1.967 1.293 -11.012 1.00 94.06 317 ARG A N 1
ATOM 2572 C CA . ARG A 1 317 ? -1.352 0.142 -10.344 1.00 94.06 317 ARG A CA 1
ATOM 2573 C C . ARG A 1 317 ? -1.323 0.271 -8.819 1.00 94.06 317 ARG A C 1
ATOM 2575 O O . ARG A 1 317 ? -1.561 -0.733 -8.141 1.00 94.06 317 ARG A O 1
ATOM 2582 N N . LEU A 1 318 ? -1.048 1.464 -8.285 1.00 95.56 318 LEU A N 1
ATOM 2583 C CA . LEU A 1 318 ? -1.116 1.757 -6.846 1.00 95.56 318 LEU A CA 1
ATOM 2584 C C . LEU A 1 318 ? -2.553 1.647 -6.326 1.00 95.56 318 LEU A C 1
ATOM 2586 O O . LEU A 1 318 ? -2.799 0.906 -5.375 1.00 95.56 318 LEU A O 1
ATOM 2590 N N . VAL A 1 319 ? -3.505 2.310 -6.991 1.00 93.06 319 VAL A N 1
ATOM 2591 C CA . VAL A 1 319 ? -4.934 2.267 -6.638 1.00 93.06 319 VAL A CA 1
ATOM 2592 C C . VAL A 1 319 ? -5.457 0.833 -6.672 1.00 93.06 319 VAL A C 1
ATOM 2594 O O . VAL A 1 319 ? -6.088 0.388 -5.716 1.00 93.06 319 VAL A O 1
ATOM 2597 N N . PHE A 1 320 ? -5.144 0.077 -7.727 1.00 88.81 320 PHE A N 1
ATOM 2598 C CA . PHE A 1 320 ? -5.521 -1.328 -7.842 1.00 88.81 320 PHE A CA 1
ATOM 2599 C C . PHE A 1 320 ? -4.994 -2.162 -6.676 1.00 88.81 320 PHE A C 1
ATOM 2601 O O . PHE A 1 320 ? -5.743 -2.957 -6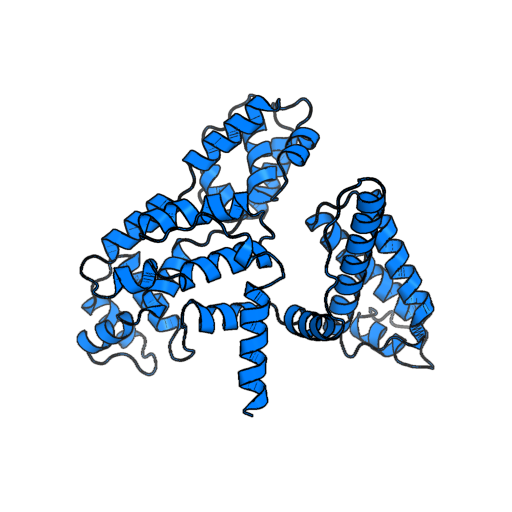.111 1.00 88.81 320 PHE A O 1
ATOM 2608 N N . HIS A 1 321 ? -3.722 -1.984 -6.307 1.00 88.50 321 HIS A N 1
ATOM 2609 C CA . HIS A 1 321 ? -3.121 -2.751 -5.220 1.00 88.50 321 HIS A CA 1
ATOM 2610 C C . HIS A 1 321 ? -3.783 -2.431 -3.884 1.00 88.50 321 HIS A C 1
ATOM 2612 O O . HIS A 1 321 ? -4.223 -3.343 -3.188 1.00 88.50 321 HIS A O 1
ATOM 2618 N N . TYR A 1 322 ? -3.929 -1.145 -3.565 1.00 84.75 322 TYR A N 1
ATOM 2619 C CA . TYR A 1 322 ? -4.568 -0.721 -2.327 1.00 84.75 322 TYR A CA 1
ATOM 2620 C C . TYR A 1 322 ? -6.029 -1.157 -2.239 1.00 84.75 322 TYR A C 1
ATOM 2622 O O . TYR A 1 322 ? -6.482 -1.619 -1.192 1.00 84.75 322 TYR A O 1
ATOM 2630 N N . HIS A 1 323 ? -6.758 -1.076 -3.347 1.00 79.94 323 HIS A N 1
ATOM 2631 C CA . HIS A 1 323 ? -8.150 -1.488 -3.385 1.00 79.94 323 HIS A CA 1
ATOM 2632 C C . HIS A 1 323 ? -8.309 -3.014 -3.294 1.00 79.94 323 HIS A C 1
ATOM 2634 O O . HIS A 1 323 ? -9.133 -3.509 -2.530 1.00 79.94 323 HIS A O 1
ATOM 2640 N N . CYS A 1 324 ? -7.520 -3.785 -4.048 1.00 72.88 324 CYS A N 1
ATOM 2641 C CA . CYS A 1 324 ? -7.720 -5.232 -4.160 1.00 72.88 324 CYS A CA 1
ATOM 2642 C C . CYS A 1 324 ? -7.019 -6.038 -3.066 1.00 72.88 324 CYS A C 1
ATOM 2644 O O . CYS A 1 324 ? -7.545 -7.077 -2.672 1.00 72.88 324 CYS A O 1
ATOM 2646 N N . ARG A 1 325 ? -5.853 -5.586 -2.590 1.00 71.56 325 ARG A N 1
ATOM 2647 C CA . ARG A 1 325 ? -5.052 -6.305 -1.592 1.00 71.56 325 ARG A CA 1
ATOM 2648 C C . ARG A 1 325 ? -5.256 -5.776 -0.179 1.00 71.56 325 ARG A C 1
ATOM 2650 O O . ARG A 1 325 ? -5.301 -6.570 0.756 1.00 71.56 325 ARG A O 1
ATOM 2657 N N . ASN A 1 326 ? -5.399 -4.460 -0.022 1.00 68.25 326 ASN A N 1
ATOM 2658 C CA . ASN A 1 326 ? -5.567 -3.824 1.288 1.00 68.25 326 ASN A CA 1
ATOM 2659 C C . ASN A 1 326 ? -7.024 -3.452 1.607 1.00 68.25 326 ASN A C 1
ATOM 2661 O O . ASN A 1 326 ? -7.298 -3.102 2.750 1.00 68.25 326 ASN A O 1
ATOM 2665 N N . PHE A 1 327 ? -7.942 -3.558 0.637 1.00 68.69 327 PHE A N 1
ATOM 2666 C CA . PHE A 1 327 ? -9.372 -3.250 0.795 1.00 68.69 327 PHE A CA 1
ATOM 2667 C C . PHE A 1 327 ? -9.638 -1.847 1.355 1.00 68.69 327 PHE A C 1
ATOM 2669 O O . PHE A 1 327 ? -10.584 -1.639 2.111 1.00 68.69 327 PHE A O 1
ATOM 2676 N N . LEU A 1 328 ? -8.790 -0.885 0.989 1.00 75.94 328 LEU A N 1
ATOM 2677 C CA . LEU A 1 328 ? -8.908 0.485 1.472 1.00 75.94 328 LEU A CA 1
ATOM 2678 C C . LEU A 1 328 ? -10.109 1.207 0.855 1.00 75.94 328 LEU A C 1
ATOM 2680 O O . LEU A 1 328 ? -10.517 0.928 -0.280 1.00 75.94 328 LEU A O 1
ATOM 2684 N N . THR A 1 329 ? -10.638 2.170 1.610 1.00 79.38 329 THR A N 1
ATOM 2685 C CA . THR A 1 329 ? -11.660 3.105 1.129 1.00 79.38 329 THR A CA 1
ATOM 2686 C C . THR A 1 329 ? -11.081 4.044 0.068 1.00 79.38 329 THR A C 1
ATOM 2688 O O . THR A 1 329 ? -9.864 4.185 -0.058 1.00 79.38 329 THR A O 1
ATOM 2691 N N . GLN A 1 330 ? -11.941 4.708 -0.710 1.00 83.31 330 GLN A N 1
ATOM 2692 C CA . GLN A 1 330 ? -11.470 5.658 -1.723 1.00 83.31 330 GLN A CA 1
ATOM 2693 C C . GLN A 1 330 ? -10.678 6.816 -1.105 1.00 83.31 330 GLN A C 1
ATOM 2695 O O . GLN A 1 330 ? -9.636 7.191 -1.635 1.00 83.31 330 GLN A O 1
ATOM 2700 N N . GLU A 1 331 ? -11.144 7.337 0.030 1.00 85.19 331 GLU A N 1
ATOM 2701 C CA . GLU A 1 331 ? -10.466 8.400 0.775 1.00 85.19 331 GLU A CA 1
ATOM 2702 C C . GLU A 1 331 ? -9.064 7.960 1.216 1.00 85.19 331 GLU A C 1
ATOM 2704 O O . GLU A 1 331 ? -8.088 8.645 0.925 1.00 85.19 331 GLU A O 1
ATOM 2709 N N . ASP A 1 332 ? -8.939 6.764 1.801 1.00 85.69 332 ASP A N 1
ATOM 2710 C CA . ASP A 1 332 ? -7.646 6.229 2.246 1.00 85.69 332 ASP A CA 1
ATOM 2711 C C . ASP A 1 332 ? -6.668 6.012 1.092 1.00 85.69 332 ASP A C 1
ATOM 2713 O O . ASP A 1 332 ? -5.465 6.228 1.235 1.00 85.69 332 ASP A O 1
ATOM 2717 N N . ILE A 1 333 ? -7.169 5.562 -0.061 1.00 90.69 333 ILE A N 1
ATOM 2718 C CA . ILE A 1 333 ? -6.342 5.409 -1.257 1.00 90.69 333 ILE A CA 1
ATOM 2719 C C . ILE A 1 333 ? -5.859 6.782 -1.719 1.00 90.69 333 ILE A C 1
ATOM 2721 O O . ILE A 1 333 ? -4.662 6.955 -1.948 1.00 90.69 333 ILE A O 1
ATOM 2725 N N . LEU A 1 334 ? -6.763 7.761 -1.822 1.00 94.06 334 LEU A N 1
ATOM 2726 C CA . LEU A 1 334 ? -6.421 9.116 -2.244 1.00 94.06 334 LEU A CA 1
ATOM 2727 C C . LEU A 1 334 ? -5.408 9.761 -1.300 1.00 94.06 334 LEU A C 1
ATOM 2729 O O . LEU A 1 334 ? -4.453 10.354 -1.791 1.00 94.06 334 LEU A O 1
ATOM 2733 N N . ASP A 1 335 ? -5.542 9.606 0.014 1.00 92.88 335 ASP A N 1
ATOM 2734 C CA . ASP A 1 335 ? -4.574 10.145 0.976 1.00 92.88 335 ASP A CA 1
ATOM 2735 C C . ASP A 1 335 ? -3.170 9.542 0.791 1.00 92.88 335 ASP A C 1
ATOM 2737 O O . ASP A 1 335 ? -2.169 10.226 1.004 1.00 92.88 335 ASP A O 1
ATOM 2741 N N . ARG A 1 336 ? -3.073 8.293 0.315 1.00 94.69 336 ARG A N 1
ATOM 2742 C CA . ARG A 1 336 ? -1.787 7.638 0.020 1.00 94.69 336 ARG A CA 1
ATOM 2743 C C . ARG A 1 336 ? -1.217 7.979 -1.354 1.00 94.69 336 ARG A C 1
ATOM 2745 O O . ARG A 1 336 ? -0.003 7.988 -1.528 1.00 94.69 336 ARG A O 1
ATOM 2752 N N . THR A 1 337 ? -2.061 8.222 -2.355 1.00 95.94 337 THR A N 1
ATOM 2753 C CA . THR A 1 337 ? -1.598 8.356 -3.748 1.00 95.94 337 THR A CA 1
ATOM 2754 C C . THR A 1 337 ? -1.580 9.786 -4.272 1.00 95.94 337 THR A C 1
ATOM 2756 O O . THR A 1 337 ? -0.719 10.122 -5.079 1.00 95.94 337 THR A O 1
ATOM 2759 N N . ARG A 1 338 ? -2.517 10.637 -3.846 1.00 96.00 338 ARG A N 1
ATOM 2760 C CA . ARG A 1 338 ? -2.726 11.981 -4.407 1.00 96.00 338 ARG A CA 1
ATOM 2761 C C . ARG A 1 338 ? -1.561 12.945 -4.146 1.00 96.00 338 ARG A C 1
ATOM 2763 O O . ARG A 1 338 ? -1.173 13.590 -5.117 1.00 96.00 338 ARG A O 1
ATOM 2770 N N . PRO A 1 339 ? -0.954 13.020 -2.939 1.00 95.31 339 PRO A N 1
ATOM 2771 C CA . PRO A 1 339 ? 0.178 13.926 -2.710 1.00 95.31 339 PRO A CA 1
ATOM 2772 C C . PRO A 1 339 ? 1.363 13.615 -3.635 1.00 95.31 339 PRO A C 1
ATOM 2774 O O . PRO A 1 339 ? 1.860 14.485 -4.346 1.00 95.31 339 PRO A O 1
ATOM 2777 N N . ALA A 1 340 ? 1.739 12.335 -3.731 1.00 96.19 340 ALA A N 1
ATOM 2778 C CA . ALA A 1 340 ? 2.775 11.879 -4.654 1.00 96.19 340 ALA A CA 1
ATOM 2779 C C . ALA A 1 340 ? 2.395 12.112 -6.128 1.00 96.19 340 ALA A C 1
ATOM 2781 O O . ALA A 1 340 ? 3.232 12.518 -6.930 1.00 96.19 340 ALA A O 1
ATOM 2782 N N . ALA A 1 341 ? 1.134 11.880 -6.501 1.00 95.75 341 ALA A N 1
ATOM 2783 C CA . ALA A 1 341 ? 0.662 12.109 -7.863 1.00 95.75 341 ALA A CA 1
ATOM 2784 C C . ALA A 1 341 ? 0.780 13.575 -8.279 1.00 95.75 341 ALA A C 1
ATOM 2786 O O . ALA A 1 341 ? 1.337 13.865 -9.339 1.00 95.75 341 ALA A O 1
ATOM 2787 N N . HIS A 1 342 ? 0.320 14.496 -7.429 1.00 94.38 342 HIS A N 1
ATOM 2788 C CA . HIS A 1 342 ? 0.447 15.934 -7.662 1.00 94.38 342 HIS A CA 1
ATOM 2789 C C . HIS A 1 342 ? 1.916 16.350 -7.768 1.00 94.38 342 HIS A C 1
ATOM 2791 O O . HIS A 1 342 ? 2.271 17.042 -8.721 1.00 94.38 342 HIS A O 1
ATOM 2797 N N . GLN A 1 343 ? 2.782 15.839 -6.886 1.00 93.31 343 GLN A N 1
ATOM 2798 C CA . GLN A 1 343 ? 4.228 16.079 -6.943 1.00 93.31 343 GLN A CA 1
ATOM 2799 C C . GLN A 1 343 ? 4.867 15.593 -8.258 1.00 93.31 343 GLN A C 1
ATOM 2801 O O . GLN A 1 343 ? 5.798 16.213 -8.769 1.00 93.31 343 GLN A O 1
ATOM 2806 N N . ALA A 1 344 ? 4.358 14.503 -8.839 1.00 91.00 344 ALA A N 1
ATOM 2807 C CA . ALA A 1 344 ? 4.795 13.975 -10.132 1.00 91.00 344 ALA A CA 1
ATOM 2808 C C . ALA A 1 344 ? 4.130 14.657 -11.349 1.00 91.00 344 ALA A C 1
ATOM 2810 O O . ALA A 1 344 ? 4.392 14.268 -12.491 1.00 91.00 344 ALA A O 1
ATOM 2811 N N . GLY A 1 345 ? 3.259 15.650 -11.133 1.00 91.31 345 GLY A N 1
ATOM 2812 C CA . GLY A 1 345 ? 2.527 16.353 -12.189 1.00 91.31 345 GLY A CA 1
ATOM 2813 C C . GLY A 1 345 ? 1.308 15.599 -12.737 1.00 91.31 345 GLY A C 1
ATOM 2814 O O . GLY A 1 345 ? 0.861 15.893 -13.844 1.00 91.31 345 GLY A O 1
ATOM 2815 N N . TYR A 1 346 ? 0.767 14.626 -11.997 1.00 93.31 346 TYR A N 1
ATOM 2816 C CA . TYR A 1 346 ? -0.444 13.884 -12.356 1.00 93.31 346 TYR A CA 1
ATOM 2817 C C . TYR A 1 346 ? -1.633 14.278 -11.469 1.00 93.31 346 TYR A C 1
ATOM 2819 O O . TYR A 1 346 ? -1.599 14.139 -10.248 1.00 93.31 346 TYR A O 1
ATOM 2827 N N . ALA A 1 347 ? -2.729 14.729 -12.083 1.00 91.31 347 ALA A N 1
ATOM 2828 C CA . ALA A 1 347 ? -3.936 15.131 -11.364 1.00 91.31 347 ALA A CA 1
ATOM 2829 C C . ALA A 1 347 ? -4.802 13.913 -10.988 1.00 91.31 347 ALA A C 1
ATOM 2831 O O . ALA A 1 347 ? -5.657 13.477 -11.759 1.00 91.31 347 ALA A O 1
ATOM 2832 N N . LEU A 1 348 ? -4.595 13.371 -9.784 1.00 90.88 348 LEU A N 1
ATOM 2833 C CA . LEU A 1 348 ? -5.397 12.278 -9.225 1.00 90.88 348 LEU A CA 1
ATOM 2834 C C . LEU A 1 348 ? -6.413 12.808 -8.202 1.00 90.88 348 LEU A C 1
ATOM 2836 O O . LEU A 1 348 ? -6.162 12.789 -6.998 1.00 90.88 348 LEU A O 1
ATOM 2840 N N . ASN A 1 349 ? -7.552 13.301 -8.691 1.00 85.56 349 ASN A N 1
ATOM 2841 C CA . ASN A 1 349 ? -8.579 13.919 -7.840 1.00 85.56 349 ASN A CA 1
ATOM 2842 C C . ASN A 1 349 ? -9.763 12.992 -7.547 1.00 85.56 349 ASN A C 1
ATOM 2844 O O . ASN A 1 349 ? -10.366 13.100 -6.486 1.00 85.56 349 ASN A O 1
ATOM 2848 N N . ASP A 1 350 ? -10.078 12.086 -8.472 1.00 84.12 350 ASP A N 1
ATOM 2849 C CA . ASP A 1 350 ? -11.163 11.124 -8.322 1.00 84.12 350 ASP A CA 1
ATOM 2850 C C . ASP A 1 350 ? -10.747 9.759 -8.887 1.00 84.12 350 ASP A C 1
ATOM 2852 O O . ASP A 1 350 ? -10.245 9.651 -10.008 1.00 84.12 350 ASP A O 1
ATOM 2856 N N . ILE A 1 351 ? -10.950 8.718 -8.081 1.00 86.12 351 ILE A N 1
ATOM 2857 C CA . ILE A 1 351 ? -10.694 7.311 -8.416 1.00 86.12 351 ILE A CA 1
ATOM 2858 C C . ILE A 1 351 ? -11.983 6.491 -8.477 1.00 86.12 351 ILE A C 1
ATOM 2860 O O . ILE A 1 351 ? -11.932 5.284 -8.729 1.00 86.12 351 ILE A O 1
ATOM 2864 N N . SER A 1 352 ? -13.138 7.130 -8.273 1.00 76.62 352 SER A N 1
ATOM 2865 C CA . SER A 1 352 ? -14.454 6.508 -8.321 1.00 76.62 352 SER A CA 1
ATOM 2866 C C . SER A 1 352 ? -14.632 5.755 -9.630 1.00 76.62 352 SER A C 1
ATOM 2868 O O . SER A 1 352 ? -14.951 4.580 -9.596 1.00 76.62 352 SER A O 1
ATOM 2870 N N . MET A 1 353 ? -14.288 6.357 -10.771 1.00 73.69 353 MET A N 1
ATOM 2871 C CA . MET A 1 353 ? -14.368 5.717 -12.087 1.00 73.69 353 MET A CA 1
ATOM 2872 C C . MET A 1 353 ? -13.434 4.519 -12.273 1.00 73.69 353 MET A C 1
ATOM 2874 O O . MET A 1 353 ? -13.622 3.754 -13.212 1.00 73.69 353 MET A O 1
ATOM 2878 N N . TRP A 1 354 ? -12.385 4.375 -11.467 1.00 78.12 354 TRP A N 1
ATOM 2879 C CA . TRP A 1 354 ? -11.467 3.236 -11.554 1.00 78.12 354 TRP A CA 1
ATOM 2880 C C . TRP A 1 354 ? -11.949 2.064 -10.701 1.00 78.12 354 TRP A C 1
ATOM 2882 O O . TRP A 1 354 ? -11.799 0.901 -11.084 1.00 78.12 354 TRP A O 1
ATOM 2892 N N . ILE A 1 355 ? -12.531 2.384 -9.547 1.00 68.56 355 ILE A N 1
ATOM 2893 C CA . ILE A 1 355 ? -12.973 1.415 -8.545 1.00 68.56 355 ILE A CA 1
ATOM 2894 C C . ILE A 1 355 ? -14.433 0.994 -8.776 1.00 68.56 355 ILE A C 1
ATOM 2896 O O . ILE A 1 355 ? -14.785 -0.163 -8.541 1.00 68.56 355 ILE A O 1
ATOM 2900 N N . SER A 1 356 ? -15.284 1.900 -9.262 1.00 57.44 356 SER A N 1
ATOM 2901 C CA . SER A 1 356 ? -16.684 1.624 -9.581 1.00 57.44 356 SER A CA 1
ATOM 2902 C C . SER A 1 356 ? -16.791 0.655 -10.759 1.00 57.44 356 SER A C 1
ATOM 2904 O O . SER A 1 356 ? -15.962 0.647 -11.674 1.00 57.44 356 SER A O 1
ATOM 2906 N N . ALA A 1 357 ? -17.794 -0.225 -10.693 1.00 47.12 357 ALA A N 1
ATOM 2907 C CA . ALA A 1 357 ? -18.072 -1.250 -11.701 1.00 47.12 357 ALA A CA 1
ATOM 2908 C C . ALA A 1 357 ? -16.879 -2.167 -12.047 1.00 47.12 357 ALA A C 1
ATOM 2910 O O . ALA A 1 357 ? -16.793 -2.679 -13.157 1.00 47.12 357 ALA A O 1
ATOM 2911 N N . TYR A 1 358 ? -15.930 -2.364 -11.122 1.00 59.12 358 TYR A N 1
ATOM 2912 C CA . TYR A 1 358 ? -14.768 -3.237 -11.325 1.00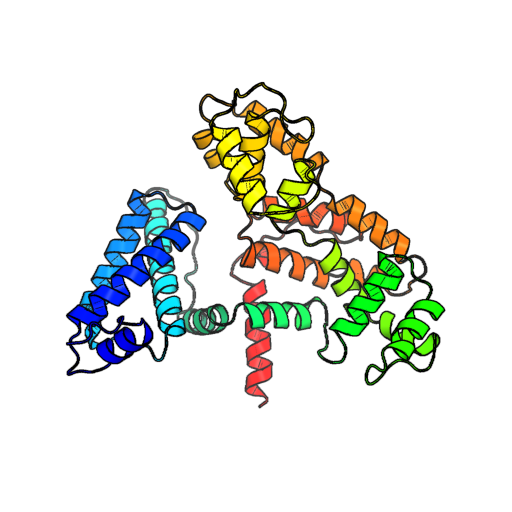 59.12 358 TYR A CA 1
ATOM 2913 C C . TYR A 1 358 ? -13.912 -2.881 -12.553 1.00 59.12 358 TYR A C 1
ATOM 2915 O O . TYR A 1 358 ? -13.180 -3.737 -13.041 1.00 59.12 358 TYR A O 1
ATOM 2923 N N . ARG A 1 359 ? -13.927 -1.630 -13.040 1.00 66.75 359 ARG A N 1
ATOM 2924 C CA . ARG A 1 359 ? -13.283 -1.258 -14.315 1.00 66.75 359 ARG A CA 1
ATOM 2925 C C . ARG A 1 359 ? -11.792 -1.579 -14.387 1.00 66.75 359 ARG A C 1
ATOM 2927 O O . ARG A 1 359 ? -11.353 -2.112 -15.400 1.00 66.75 359 ARG A O 1
ATOM 2934 N N . LEU A 1 360 ? -11.020 -1.323 -13.325 1.00 73.38 360 LEU A N 1
ATOM 2935 C CA . LEU A 1 360 ? -9.603 -1.721 -13.287 1.00 73.38 360 LEU A CA 1
ATOM 2936 C C . LEU A 1 360 ? -9.424 -3.240 -13.430 1.00 73.38 360 LEU A C 1
ATOM 2938 O O . LEU A 1 360 ? -8.499 -3.684 -14.099 1.00 73.38 360 LEU A O 1
ATOM 2942 N N . ARG A 1 361 ? -10.312 -4.044 -12.833 1.00 68.25 361 ARG A N 1
ATOM 2943 C CA . ARG A 1 361 ? -10.290 -5.507 -12.994 1.00 68.25 361 ARG A CA 1
ATOM 2944 C C . ARG A 1 361 ? -10.765 -5.919 -14.382 1.00 68.25 361 ARG A C 1
ATOM 2946 O O . ARG A 1 361 ? -10.116 -6.749 -14.998 1.00 68.25 361 ARG A O 1
ATOM 2953 N N . GLY A 1 362 ? -11.829 -5.308 -14.899 1.00 66.00 362 GLY A N 1
ATOM 2954 C CA . GLY A 1 362 ? -12.334 -5.548 -16.250 1.00 66.00 362 GLY A CA 1
ATOM 2955 C C . GLY A 1 362 ? -11.298 -5.232 -17.331 1.00 66.00 362 GLY A C 1
ATOM 2956 O O . GLY A 1 362 ? -11.177 -5.974 -18.299 1.00 66.00 362 GLY A O 1
ATOM 2957 N N . GLU A 1 363 ? -10.487 -4.181 -17.161 1.00 76.81 363 GLU A N 1
ATOM 2958 C CA . GLU A 1 363 ? -9.362 -3.860 -18.057 1.00 76.81 363 GLU A CA 1
ATOM 2959 C C . GLU A 1 363 ? -8.339 -5.011 -18.116 1.00 76.81 363 GLU A C 1
ATOM 2961 O O . GLU A 1 363 ? -7.885 -5.385 -19.200 1.00 76.81 363 GLU A O 1
ATOM 2966 N N . LEU A 1 364 ? -8.029 -5.612 -16.963 1.00 77.69 364 LEU A N 1
ATOM 2967 C CA . LEU A 1 364 ? -7.127 -6.758 -16.835 1.00 77.69 364 LEU A CA 1
ATOM 2968 C C . LEU A 1 364 ? -7.746 -8.051 -17.398 1.00 77.69 364 LEU A C 1
ATOM 2970 O O . LEU A 1 364 ? -7.107 -8.738 -18.192 1.00 77.69 364 LEU A O 1
ATOM 2974 N N . ILE A 1 365 ? -9.007 -8.343 -17.075 1.00 67.44 365 ILE A N 1
ATOM 2975 C CA . ILE A 1 365 ? -9.753 -9.509 -17.587 1.00 67.44 365 ILE A CA 1
ATOM 2976 C C . ILE A 1 365 ? -9.827 -9.473 -19.118 1.00 67.44 365 ILE A C 1
ATOM 2978 O O . ILE A 1 365 ? -9.427 -10.419 -19.796 1.00 67.44 365 ILE A O 1
ATOM 2982 N N . ASN A 1 366 ? -10.212 -8.329 -19.688 1.00 68.62 366 ASN A N 1
ATOM 2983 C CA . ASN A 1 366 ? -10.255 -8.136 -21.137 1.00 68.62 366 ASN A CA 1
ATOM 2984 C C . ASN A 1 366 ? -8.893 -8.361 -21.806 1.00 68.62 366 ASN A C 1
ATOM 2986 O O . ASN A 1 366 ? -8.819 -8.776 -22.967 1.00 68.62 366 ASN A O 1
ATOM 2990 N N . ARG A 1 367 ? -7.794 -8.064 -21.102 1.00 72.31 367 ARG A N 1
ATOM 2991 C CA . ARG A 1 367 ? -6.446 -8.321 -21.605 1.00 72.31 367 ARG A CA 1
ATOM 2992 C C . ARG A 1 367 ? -6.123 -9.814 -21.605 1.00 72.31 367 ARG A C 1
ATOM 2994 O O . ARG A 1 367 ? -5.598 -10.271 -22.618 1.00 72.31 367 ARG A O 1
ATOM 3001 N N . LEU A 1 368 ? -6.486 -10.548 -20.548 1.00 65.31 368 LEU A N 1
ATOM 3002 C CA . LEU A 1 368 ? -6.328 -12.008 -20.470 1.00 65.31 368 LEU A CA 1
ATOM 3003 C C . LEU A 1 368 ? -7.055 -12.715 -21.615 1.00 65.31 368 LEU A C 1
ATOM 3005 O O . LEU A 1 368 ? -6.437 -13.524 -22.308 1.00 65.31 368 LEU A O 1
ATOM 3009 N N . HIS A 1 369 ? -8.304 -12.337 -21.900 1.00 60.88 369 HIS A N 1
ATOM 3010 C CA . HIS A 1 369 ? -9.073 -12.940 -22.997 1.00 60.88 369 HIS A CA 1
ATOM 3011 C C . HIS A 1 369 ? -8.430 -12.728 -24.362 1.00 60.88 369 HIS A C 1
ATOM 3013 O O . HIS A 1 369 ? -8.400 -13.641 -25.183 1.00 60.88 369 HIS A O 1
ATOM 3019 N N . LYS A 1 370 ? -7.862 -11.543 -24.611 1.00 62.91 370 LYS A N 1
ATOM 3020 C CA . LYS A 1 370 ? -7.139 -11.282 -25.864 1.00 62.91 370 LYS A CA 1
ATOM 3021 C C . LYS A 1 370 ? -5.894 -12.158 -26.004 1.00 62.91 370 LYS A C 1
ATOM 3023 O O . LYS A 1 370 ? -5.594 -12.592 -27.112 1.00 62.91 370 LYS A O 1
ATOM 3028 N N . THR A 1 371 ? -5.180 -12.426 -24.911 1.00 58.53 371 THR A N 1
ATOM 3029 C CA . THR A 1 371 ? -4.034 -13.352 -24.913 1.00 58.53 371 THR A CA 1
ATOM 3030 C C . THR A 1 371 ? -4.428 -14.824 -25.036 1.00 58.53 371 THR A C 1
ATOM 3032 O O . THR A 1 371 ? -3.650 -15.585 -25.595 1.00 58.53 371 THR A O 1
ATOM 3035 N N . TRP A 1 372 ? -5.611 -15.234 -24.568 1.00 48.22 372 TRP A N 1
ATOM 3036 C CA . TRP A 1 372 ? -6.089 -16.618 -24.707 1.00 48.22 372 TRP A CA 1
ATOM 3037 C C . TRP A 1 372 ? -6.761 -16.903 -26.051 1.00 48.22 372 TRP A C 1
ATOM 3039 O O . TRP A 1 372 ? -6.569 -17.977 -26.597 1.00 48.22 372 TRP A O 1
ATOM 3049 N N . GLY A 1 373 ? -7.468 -15.938 -26.646 1.00 40.66 373 GLY A N 1
ATOM 3050 C CA . GLY A 1 373 ? -8.072 -16.090 -27.979 1.00 40.66 373 GLY A CA 1
ATOM 3051 C C . GLY A 1 373 ? -7.077 -16.029 -29.150 1.00 40.66 373 GLY A C 1
ATOM 3052 O O . GLY A 1 373 ? -7.496 -16.015 -30.304 1.00 40.66 373 GLY A O 1
ATOM 3053 N N . THR A 1 374 ? -5.775 -15.927 -28.865 1.00 37.44 374 THR A N 1
ATOM 3054 C CA . THR A 1 374 ? -4.678 -15.923 -29.853 1.00 37.44 374 THR A CA 1
ATOM 3055 C C . THR A 1 374 ? -3.703 -17.095 -29.691 1.00 37.44 374 THR A C 1
ATOM 3057 O O . THR A 1 374 ? -2.697 -17.138 -30.402 1.00 37.44 374 THR A O 1
ATOM 3060 N N . ALA A 1 375 ? -4.007 -18.041 -28.798 1.00 34.97 375 ALA A N 1
ATOM 3061 C CA . ALA A 1 375 ? -3.334 -19.333 -28.661 1.00 34.97 375 ALA A CA 1
ATOM 3062 C C . ALA A 1 375 ? -4.248 -20.439 -29.201 1.00 34.97 375 ALA A C 1
ATOM 3064 O O . ALA A 1 375 ? -3.700 -21.414 -29.763 1.00 34.97 375 ALA A O 1
#

pLDDT: mean 79.15, std 16.49, range [29.53, 97.5]

Secondary structure (DSSP, 8-state):
-------HHHHHHHHT-TTS-HHHHHHHHHHHHHHHHHHHHHHTT--HHHHHHHHHHHHHHHHHTTTT---SSHHHHHHHHHHHHHHHHHHHHHHHHHTS------PPPHHHHHHHHHHHTTHHHHHHHHIIIII---STTHHHHHHHHIIIIIT---HHHHHHHHHHTT-TT--SSHHHHHHHH-SHHHHHHHHHHHH---HHHHHHHHTT-SS--HHHHHHHHHHHHHS-TTSB-GGG-BHHHHHHHIIIIIS---HHHHHHHHTTSS-HHHHHHHHHHHHTT--HHHHHHHHHHHTTT-TTHHHHHSSHHHHHHHHHHHHHHS---HHHHHHHHHHHHHHTT------HHHHGGGHHHHHHHHHHHHHHTT-

Radius of gyration: 24.65 Å; chains: 1; bounding box: 66×65×60 Å

Sequence (375 aa):
MEAGTFTIERALRTLGDPRGNHRDAFDVLSRDASVRLRRYLHRRQVLADDAEDILQHIIAGLWDKREQLTFPDAQHWYAYLYSAARSGLADLYRRRKHDSTDDLGDLIDPQELVEFVELALDSERLHELADEVWLGQRPRHHALRLLLAKMIYGEGMPLPQALLFLRCRALPAVPESETELAGWLSEPWVLRSLAFTHLYRTNDELAALILGLPYADSALLDALSRQAATAPPQEEACGGWTWAEVEAILWRIRSGCTHAQVVRRLDDRMNEDEIHDTYAKCRGRFPFEEIMLLLWNRLEGHELRQKALSESGLWKRLVFHYHCRNFLTQEDILDRTRPAAHQAGYALNDISMWISAYRLRGELINRLHKTWGTA